Protein 1CNO (pdb70)

Organism: Marinobacter nauticus (NCBI:txid2743)

Sequence (689 aa):
AGDIEAGKAKAAVCAACHGQNGISQVPIYPNLAGQKEQYLVAALKAYKAGQRQGGQAPVMQGQATALSDADIANLAAYYASNPAAAAGDIEAGKAKAAVCAACHGQNGISQVPIYPNLAGQKEQYLVAALKAYKAGQRQGGQAPVMQGQATALSDADIANLAAYYASNPAAAAGDIEAGKAKAAVCAACHGQNGISQVPIYPNLAGQKEQYLVAALKAYKAGQRQGGQAPVMQGQATALSDADIANLAAYYASNPAAAAGDIEAGKAKAAVCAACHGQNGISQVPIYPNLAGQKEQYLVAALKAYKAGQRQGGQAPVMQGQATALSDADIANLAAYYASNPAAAAGDIEAGKAKAAVCAACHGQNGISQVPIYPNLAGQKEQYLVAALKAYKAGQRQGGQAPVMQGQATALSDADIANLAAYYASNPAAAAGDIEAGKAKAAVCAACHGQNGISQVPIYPNLAGQKEQYLVAALKAYKAGQRQGGQAPVMQGQATALSDADIANLAAYYASNPAAAAGDIEAGKAKAAVCAACHGQNGISQVPIYPNLAGQKEQYLVAALKAYKAGQRQGGQAPVMQGQATALSDADIANLAAYYASNPAAAAAGDIEAGKAKAAVCAACHGQNGISQVPIYPNLAGQKEQYLVAALKAYKAGQRQGGQAPVMQGQATALSDADIANLAAYYASNPAAA

Solvent-accessible surface area: 31485 Å² total; per-residue (Å²): 149,24,78,85,126,41,0,121,75,77,5,83,104,25,32,46,23,22,16,158,58,0,46,4,118,1,42,34,15,23,21,31,10,20,17,45,69,94,34,10,38,49,10,26,94,8,20,65,67,18,48,15,20,23,70,55,14,78,27,39,47,53,83,0,25,89,15,55,80,63,24,0,24,27,4,0,5,22,7,26,61,25,82,25,75,79,150,22,79,87,144,38,0,131,74,79,5,78,88,28,12,92,48,20,14,153,64,0,41,4,170,66,65,67,61,23,19,30,8,20,17,42,70,92,32,10,36,48,10,24,95,6,19,66,36,3,24,15,12,24,67,105,15,82,72,41,23,52,101,0,71,95,16,54,80,64,29,0,23,23,4,1,7,22,9,27,62,27,86,26,71,83,128,37,75,93,142,43,0,125,76,83,6,78,106,27,20,19,28,23,17,144,64,0,46,7,136,3,59,56,15,25,19,31,8,20,16,46,54,100,36,10,38,45,11,25,90,6,23,69,39,5,23,10,11,25,78,47,16,74,17,42,31,46,61,0,79,91,16,54,79,65,28,0,29,28,4,1,6,20,10,27,60,26,85,28,69,79,147,28,73,93,145,42,0,135,72,82,6,82,104,27,24,104,46,23,9,163,62,0,43,2,169,62,69,75,56,24,19,31,9,20,16,45,65,97,31,10,38,36,10,24,94,9,20,66,66,13,43,16,14,21,73,79,13,70,72,41,43,51,107,0,78,95,12,56,79,66,27,0,24,29,3,0,7,25,9,28,59,23,94,23,85,50,146,30,74,81,121,39,0,119,76,79,5,80,100,27,21,11,23,22,9,161,63,0,47,8,66,6,67,54,16,24,20,31,9,20,16,46,71,100,31,10,37,44,10,24,92,5,21,69,40,4,24,12,12,27,77,46,17,78,16,39,32,45,56,0,77,93,16,53,81,65,28,0,21,24,3,0,6,24,8,28,58,27,87,25,72,75,142,30,76,87,144,37,0,126,77,74,5,79,109,26,12,96,50,25,10,148,64,0,38,0,155,47,76,65,56,21,20,32,6,20,15,46,67,98,32,10,39,50,10,25,83,8,20,68,71,18,46,16,13,19,66,93,14,72,75,40,46,52,108,0,73,96,14,55,83,66,28,0,22,28,3,1,6,21,7,27,59,28,81,26,71,81,145,31,70,91,140,41,0,132,73,79,5,80,111,28,32,105,50,22,13,158,51,0,40,4,172,61,61,69,62,21,18,33,9,20,14,39,74,98,33,11,37,44,11,25,91,7,21,68,39,2,25,12,14,23,65,83,13,81,77,42,31,51,114,0,72,97,15,54,78,69,28,0,24,28,5,0,8,21,7,26,63,25,85,24,67,20,156,128,31,80,83,119,41,0,115,78,80,6,81,97,27,11,43,21,21,14,148,65,0,46,7,105,3,48,36,14,23,19,32,9,20,15,49,66,98,32,11,35,40,10,28,92,9,19,63,66,15,48,15,16,22,68,58,12,78,24,40,49,55,77,0,28,87,14,56,78,65,27,0,19,28,3,0,6,22,8,28,60,26,83,22,72,73

B-factor: mean 19.23, std 10.24, range [2.28, 84.31]

Radius of gyration: 27.14 Å; Cα contacts (8 Å, |Δi|>4): 1376; chains: 8; bounding box: 53×68×64 Å

Structure (mmCIF, N/CA/C/O backbone):
data_1CNO
#
_entry.id   1CNO
#
_cell.length_a   121.800
_cell.length_b   121.800
_cell.length_c   136.100
_cell.angle_alpha   90.00
_cell.angle_beta   90.00
_cell.angle_gamma   120.00
#
_symmetry.space_group_name_H-M   'P 31 1 2'
#
loop_
_entity.id
_entity.type
_entity.pdbx_description
1 polymer 'CYTOCHROME C552'
2 non-polymer 'HEME C'
3 non-polymer GLYCEROL
4 water water
#
loop_
_atom_site.group_PDB
_atom_site.id
_atom_site.type_symbol
_atom_site.label_atom_id
_atom_site.label_alt_id
_atom_site.label_comp_id
_atom_site.label_asym_id
_atom_site.label_entity_id
_atom_site.label_seq_id
_atom_site.pdbx_PDB_ins_code
_atom_site.Cartn_x
_atom_site.Cartn_y
_atom_site.Cartn_z
_atom_site.occupancy
_atom_site.B_iso_or_equiv
_atom_site.auth_seq_id
_atom_site.auth_comp_id
_atom_site.auth_asym_id
_atom_site.auth_atom_id
_atom_site.pdbx_PDB_model_num
ATOM 1 N N . ALA A 1 1 ? 25.348 51.937 45.643 1.00 53.89 1 ALA A N 1
ATOM 2 C CA . ALA A 1 1 ? 26.268 50.971 44.992 1.00 51.90 1 ALA A CA 1
ATOM 3 C C . ALA A 1 1 ? 25.792 49.534 45.159 1.00 49.68 1 ALA A C 1
ATOM 4 O O . ALA A 1 1 ? 25.814 48.968 46.256 1.00 51.85 1 ALA A O 1
ATOM 6 N N . GLY A 1 2 ? 25.308 48.979 44.058 1.00 43.84 2 GLY A N 1
ATOM 7 C CA . GLY A 1 2 ? 24.871 47.604 44.027 1.00 37.55 2 GLY A CA 1
ATOM 8 C C . GLY A 1 2 ? 25.659 46.997 42.883 1.00 34.45 2 GLY A C 1
ATOM 9 O O . GLY A 1 2 ? 25.984 47.691 41.922 1.00 32.72 2 GLY A O 1
ATOM 10 N N . ASP A 1 3 ? 26.028 45.730 43.002 1.00 33.06 3 ASP A N 1
ATOM 11 C CA . ASP A 1 3 ? 26.775 45.050 41.950 1.00 32.97 3 ASP A CA 1
ATOM 12 C C . ASP A 1 3 ? 25.748 44.376 41.048 1.00 29.79 3 ASP A C 1
ATOM 13 O O . ASP A 1 3 ? 25.074 43.440 41.476 1.00 29.10 3 ASP A O 1
ATOM 18 N N . ILE A 1 4 ? 25.664 44.836 39.797 1.00 26.94 4 ILE A N 1
ATOM 19 C CA . ILE A 1 4 ? 24.728 44.286 38.813 1.00 27.14 4 ILE A CA 1
ATOM 20 C C . ILE A 1 4 ? 24.904 42.783 38.615 1.00 28.98 4 ILE A C 1
ATOM 21 O O . ILE A 1 4 ? 23.932 42.035 38.661 1.00 28.40 4 ILE A O 1
ATOM 26 N N . GLU A 1 5 ? 26.154 42.352 38.458 1.00 31.04 5 GLU A N 1
ATOM 27 C CA . GLU A 1 5 ? 26.507 40.949 38.255 1.00 34.15 5 GLU A CA 1
ATOM 28 C C . GLU A 1 5 ? 26.081 40.055 39.432 1.00 30.17 5 GLU A C 1
ATOM 29 O O . GLU A 1 5 ? 25.496 38.994 39.236 1.00 29.42 5 GLU A O 1
ATOM 35 N N . ALA A 1 6 ? 26.431 40.463 40.649 1.00 27.35 6 ALA A N 1
ATOM 36 C CA . ALA A 1 6 ? 26.059 39.718 41.849 1.00 26.03 6 ALA A CA 1
ATOM 37 C C . ALA A 1 6 ? 24.528 39.713 41.947 1.00 24.78 6 ALA A C 1
ATOM 38 O O . ALA A 1 6 ? 23.916 38.699 42.285 1.00 23.30 6 ALA A O 1
ATOM 40 N N . GLY A 1 7 ? 23.925 40.848 41.595 1.00 23.68 7 GLY A N 1
ATOM 41 C CA . GLY A 1 7 ? 22.482 40.967 41.610 1.00 21.84 7 GLY A CA 1
ATOM 42 C C . GLY A 1 7 ? 21.884 40.010 40.606 1.00 22.15 7 GLY A C 1
ATOM 43 O O . GLY A 1 7 ? 20.920 39.316 40.925 1.00 23.41 7 GLY A O 1
ATOM 44 N N . LYS A 1 8 ? 22.457 39.946 39.405 1.00 21.54 8 LYS A N 1
ATOM 45 C CA . LYS A 1 8 ? 21.944 39.041 38.383 1.00 24.32 8 LYS A CA 1
ATOM 46 C C . LYS A 1 8 ? 21.966 37.580 38.857 1.00 23.94 8 LYS A C 1
ATOM 47 O O . LYS A 1 8 ? 21.041 36.804 38.576 1.00 22.38 8 LYS A O 1
ATOM 53 N N . ALA A 1 9 ? 23.049 37.201 39.532 1.00 21.11 9 ALA A N 1
ATOM 54 C CA . ALA A 1 9 ? 23.188 35.848 40.057 1.00 21.53 9 ALA A CA 1
ATOM 55 C C . ALA A 1 9 ? 22.182 35.586 41.200 1.00 23.50 9 ALA A C 1
ATOM 56 O O . ALA A 1 9 ? 21.556 34.521 41.269 1.00 23.57 9 ALA A O 1
ATOM 58 N N . LYS A 1 10 ? 22.023 36.554 42.098 1.00 22.81 10 LYS A N 1
ATOM 59 C CA . LYS A 1 10 ? 21.074 36.404 43.196 1.00 23.77 10 LYS A CA 1
A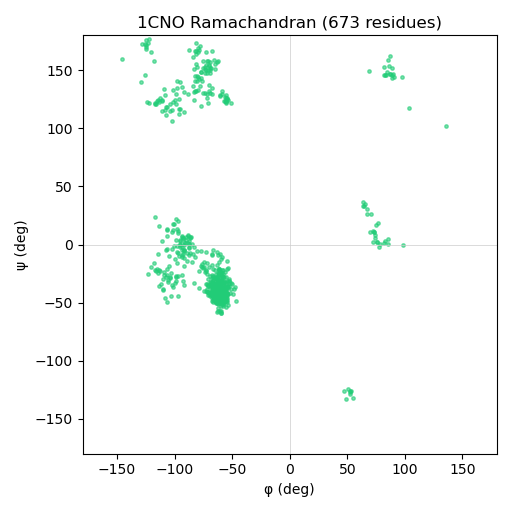TOM 60 C C . LYS A 1 10 ? 19.622 36.312 42.681 1.00 23.97 10 LYS A C 1
ATOM 61 O O . LYS A 1 10 ? 18.780 35.637 43.279 1.00 23.72 10 LYS A O 1
ATOM 67 N N . ALA A 1 11 ? 19.373 36.944 41.532 1.00 24.10 11 ALA A N 1
ATOM 68 C CA . ALA A 1 11 ? 18.062 37.006 40.886 1.00 22.64 11 ALA A CA 1
ATOM 69 C C . ALA A 1 11 ? 17.414 35.708 40.454 1.00 22.17 11 ALA A C 1
ATOM 70 O O . ALA A 1 11 ? 16.218 35.693 40.154 1.00 22.28 11 ALA A O 1
ATOM 72 N N . ALA A 1 12 ? 18.178 34.621 40.400 1.00 23.45 12 ALA A N 1
ATOM 73 C CA . ALA A 1 12 ? 17.619 33.328 39.994 1.00 23.35 12 ALA A CA 1
ATOM 74 C C . ALA A 1 12 ? 16.475 32.851 40.891 1.00 22.85 12 ALA A C 1
ATOM 75 O O . ALA A 1 12 ? 15.597 32.112 40.450 1.00 24.40 12 ALA A O 1
ATOM 77 N N . VAL A 1 13 ? 16.466 33.285 42.147 1.00 24.10 13 VAL A N 1
ATOM 78 C CA . VAL A 1 13 ? 15.396 32.884 43.069 1.00 25.21 13 VAL A CA 1
ATOM 79 C C . VAL A 1 13 ? 14.182 33.838 42.973 1.00 22.90 13 VAL A C 1
ATOM 80 O O . VAL A 1 13 ? 13.133 33.595 43.571 1.00 24.65 13 VAL A O 1
ATOM 84 N N . CYS A 1 14 ? 14.328 34.872 42.144 1.00 19.95 14 CYS A N 1
ATOM 85 C CA . CYS A 1 14 ? 13.308 35.896 41.908 1.00 17.76 14 CYS A CA 1
ATOM 86 C C . CYS A 1 14 ? 12.549 35.679 40.590 1.00 17.96 14 CYS A C 1
ATOM 87 O O . CYS A 1 14 ? 11.323 35.913 40.504 1.00 17.96 14 CYS A O 1
ATOM 90 N N . ALA A 1 15 ? 13.293 35.211 39.584 1.00 16.44 15 ALA A N 1
ATOM 91 C CA . ALA A 1 15 ? 12.812 34.996 38.217 1.00 18.19 15 ALA A CA 1
ATOM 92 C C . ALA A 1 15 ? 11.542 34.206 37.991 1.00 18.27 15 ALA A C 1
ATOM 93 O O . ALA A 1 15 ? 10.797 34.476 37.031 1.00 17.80 15 ALA A O 1
ATOM 95 N N . ALA A 1 16 ? 11.300 33.226 38.852 1.00 17.93 16 ALA A N 1
ATOM 96 C CA . ALA A 1 16 ? 10.111 32.388 38.733 1.00 19.02 16 ALA A CA 1
ATOM 97 C C . ALA A 1 16 ? 8.841 33.229 38.802 1.00 18.20 16 ALA A C 1
ATOM 98 O O . ALA A 1 16 ? 7.851 32.941 38.130 1.00 18.10 16 ALA A O 1
ATOM 100 N N . CYS A 1 17 ? 8.895 34.302 39.578 1.00 18.05 17 CYS A N 1
ATOM 101 C CA . CYS A 1 17 ? 7.740 35.174 39.730 1.00 17.05 17 CYS A CA 1
ATOM 102 C C . CYS A 1 17 ? 7.803 36.478 38.948 1.00 17.04 17 CYS A C 1
ATOM 103 O O . CYS A 1 17 ? 6.826 36.875 38.325 1.00 15.93 17 CYS A O 1
ATOM 106 N N . HIS A 1 18 ? 8.959 37.132 38.991 1.00 16.77 18 HIS A N 1
ATOM 107 C CA . HIS A 1 18 ? 9.164 38.412 38.323 1.00 16.16 18 HIS A CA 1
ATOM 108 C C . HIS A 1 18 ? 9.683 38.315 36.885 1.00 17.92 18 HIS A C 1
ATOM 109 O O . HIS A 1 18 ? 9.905 39.341 36.233 1.00 18.25 18 HIS A O 1
ATOM 116 N N . GLY A 1 19 ? 9.811 37.089 36.382 1.00 17.62 19 GLY A N 1
ATOM 117 C CA . GLY A 1 19 ? 10.297 36.885 35.027 1.00 20.72 19 GLY A CA 1
ATOM 118 C C . GLY A 1 19 ? 11.808 36.934 34.905 1.00 21.65 19 GLY A C 1
ATOM 119 O O . GLY A 1 19 ? 12.484 37.613 35.683 1.00 20.31 19 GLY A O 1
ATOM 120 N N . GLN A 1 20 ? 12.343 36.238 33.907 1.00 25.20 20 GLN A N 1
ATOM 121 C CA . GLN A 1 20 ? 13.786 36.206 33.693 1.00 28.49 20 GLN A CA 1
ATOM 122 C C . GLN A 1 20 ? 14.332 37.579 33.286 1.00 25.10 20 GLN A C 1
ATOM 123 O O . GLN A 1 20 ? 15.495 37.899 33.541 1.00 23.53 20 GLN A O 1
ATOM 129 N N . ASN A 1 21 ? 13.483 38.381 32.647 1.00 22.68 21 ASN A N 1
ATOM 130 C CA . ASN A 1 21 ? 13.869 39.704 32.178 1.00 20.71 21 ASN A CA 1
ATOM 131 C C . ASN A 1 21 ? 13.273 40.835 33.025 1.00 19.49 21 ASN A C 1
ATOM 132 O O . ASN A 1 21 ? 13.307 41.991 32.612 1.00 20.10 21 ASN A O 1
ATOM 137 N N . GLY A 1 22 ? 12.714 40.507 34.189 1.00 18.94 22 GLY A N 1
ATOM 138 C CA . GLY A 1 22 ? 12.128 41.536 35.036 1.00 16.38 22 GLY A CA 1
ATOM 139 C C . GLY A 1 22 ? 10.691 41.868 34.669 1.00 16.93 22 GLY A C 1
ATOM 140 O O . GLY A 1 22 ? 10.104 42.760 35.264 1.00 14.96 22 GLY A O 1
ATOM 141 N N . ILE A 1 23 ? 10.146 41.195 33.654 1.00 16.58 23 ILE A N 1
ATOM 142 C CA . ILE A 1 23 ? 8.755 41.394 33.236 1.00 18.46 23 ILE A CA 1
ATOM 143 C C . ILE A 1 23 ? 8.062 40.090 33.629 1.00 20.23 23 ILE A C 1
ATOM 144 O O . ILE A 1 23 ? 8.504 39.000 33.226 1.00 21.63 23 ILE A O 1
ATOM 149 N N . SER A 1 24 ? 7.004 40.180 34.428 1.00 19.32 24 SER A N 1
ATOM 150 C CA . SER A 1 24 ? 6.311 38.968 34.867 1.00 20.81 24 SER A CA 1
ATOM 151 C C . SER A 1 24 ? 5.216 38.511 33.898 1.00 20.90 24 SER A C 1
ATOM 152 O O . SER A 1 24 ? 4.845 39.240 32.980 1.00 17.21 24 SER A O 1
ATOM 155 N N . GLN A 1 25 ? 4.735 37.290 34.102 1.00 21.85 25 GLN A N 1
ATOM 156 C CA . GLN A 1 25 ? 3.657 36.733 33.300 1.00 27.47 25 GLN A CA 1
ATOM 157 C C . GLN A 1 25 ? 2.395 36.738 34.159 1.00 25.55 25 GLN A C 1
ATOM 158 O O . GLN A 1 25 ? 1.295 36.920 33.655 1.00 28.47 25 GLN A O 1
ATOM 164 N N . VAL A 1 26 ? 2.573 36.562 35.465 1.00 23.35 26 VAL A N 1
ATOM 165 C CA . VAL A 1 26 ? 1.477 36.558 36.425 1.00 23.29 26 VAL A CA 1
ATOM 166 C C . VAL A 1 26 ? 1.060 38.020 36.656 1.00 22.22 26 VAL A C 1
ATOM 167 O O . VAL A 1 26 ? 1.857 38.822 37.126 1.00 22.65 26 VAL A O 1
ATOM 171 N N . PRO A 1 27 ? -0.204 38.370 36.336 1.00 22.40 27 PRO A N 1
ATOM 172 C CA . PRO A 1 27 ? -0.747 39.730 36.479 1.00 22.14 27 PRO A CA 1
ATOM 173 C C . PRO A 1 27 ? -0.796 40.373 37.867 1.00 21.91 27 PRO A C 1
ATOM 174 O O . PRO A 1 27 ? -1.097 41.554 37.983 1.00 23.12 27 PRO A O 1
ATOM 178 N N . ILE A 1 28 ? -0.503 39.607 38.917 1.00 19.29 28 ILE A N 1
ATOM 179 C CA . ILE A 1 28 ? -0.504 40.151 40.266 1.00 16.51 28 ILE A CA 1
ATOM 180 C C . ILE A 1 28 ? 0.933 40.299 40.766 1.00 16.59 28 ILE A C 1
ATOM 181 O O . ILE A 1 28 ? 1.171 40.764 41.890 1.00 16.25 28 ILE A O 1
ATOM 186 N N . TYR A 1 29 ? 1.890 39.853 39.950 1.00 13.35 29 TYR A N 1
ATOM 187 C CA . TYR A 1 29 ? 3.302 39.982 40.297 1.00 16.17 29 TYR A CA 1
ATOM 188 C C . TYR A 1 29 ? 3.805 41.172 39.481 1.00 16.66 29 TYR A C 1
ATOM 189 O O . TYR A 1 29 ? 3.663 41.196 38.252 1.00 16.77 29 TYR A O 1
ATOM 198 N N . PRO A 1 30 ? 4.351 42.196 40.150 1.00 15.32 30 PRO A N 1
ATOM 199 C CA . PRO A 1 30 ? 4.853 43.378 39.446 1.00 15.66 30 PRO A CA 1
ATOM 200 C C . PRO A 1 30 ? 6.114 43.215 38.592 1.00 15.33 30 PRO A C 1
ATOM 201 O O . PRO A 1 30 ? 6.960 42.342 38.837 1.00 13.05 30 PRO A O 1
ATOM 205 N N . ASN A 1 31 ? 6.190 44.037 37.544 1.00 15.85 31 ASN A N 1
ATOM 206 C CA . ASN A 1 31 ? 7.365 44.090 36.675 1.00 15.79 31 ASN A CA 1
ATOM 207 C C . ASN A 1 31 ? 8.405 44.875 37.471 1.00 13.45 31 ASN A C 1
ATOM 208 O O . ASN A 1 31 ? 8.052 45.841 38.153 1.00 11.87 31 ASN A O 1
ATOM 213 N N . LEU A 1 32 ? 9.668 44.451 37.386 1.00 13.48 32 LEU A N 1
ATOM 214 C CA . LEU A 1 32 ? 10.779 45.108 38.072 1.00 12.57 32 LEU A CA 1
ATOM 215 C C . LEU A 1 32 ? 11.782 45.769 37.111 1.00 11.53 32 LEU A C 1
ATOM 216 O O . LEU A 1 32 ? 12.494 46.687 37.496 1.00 12.60 32 LEU A O 1
ATOM 221 N N . ALA A 1 33 ? 11.814 45.317 35.863 1.00 12.22 33 ALA A N 1
ATOM 222 C CA . ALA A 1 33 ? 12.757 45.829 34.868 1.00 14.61 33 ALA A CA 1
ATOM 223 C C . ALA A 1 33 ? 12.727 47.336 34.609 1.00 15.21 33 ALA A C 1
ATOM 224 O O . ALA A 1 33 ? 11.689 47.890 34.255 1.00 15.23 33 ALA A O 1
ATOM 226 N N . GLY A 1 34 ? 13.889 47.975 34.782 1.00 15.59 34 GLY A N 1
ATOM 227 C CA . GLY A 1 34 ? 14.015 49.402 34.544 1.00 15.43 34 GLY A CA 1
ATOM 228 C C . GLY A 1 34 ? 13.371 50.294 35.582 1.00 14.98 34 GLY A C 1
ATOM 229 O O . GLY A 1 34 ? 13.230 51.494 35.350 1.00 15.58 34 GLY A O 1
ATOM 230 N N . GLN A 1 35 ? 12.958 49.717 36.711 1.00 14.39 35 GLN A N 1
ATOM 231 C CA . GLN A 1 35 ? 12.335 50.492 37.782 1.00 14.04 35 GLN A CA 1
ATOM 232 C C . GLN A 1 35 ? 13.453 51.334 38.422 1.00 14.28 35 GLN A C 1
ATOM 233 O O . GLN A 1 35 ? 14.630 51.005 38.275 1.00 13.62 35 GLN A O 1
ATOM 239 N N . LYS A 1 36 ? 13.092 52.426 39.092 1.00 15.05 36 LYS A N 1
ATOM 240 C CA . LYS A 1 36 ? 14.093 53.262 39.757 1.00 16.77 36 LYS A CA 1
ATOM 241 C C . LYS A 1 36 ? 14.803 52.410 40.807 1.00 16.79 36 LYS A C 1
ATOM 242 O O . LYS A 1 36 ? 14.160 51.775 41.641 1.00 15.41 36 LYS A O 1
ATOM 248 N N . GLU A 1 37 ? 16.129 52.402 40.744 1.00 17.37 37 GLU A N 1
ATOM 249 C CA . GLU A 1 37 ? 16.962 51.624 41.661 1.00 17.51 37 GLU A CA 1
ATOM 250 C C . GLU A 1 37 ? 16.734 51.953 43.139 1.00 17.06 37 GLU A C 1
ATOM 251 O O . GLU A 1 37 ? 16.566 51.052 43.951 1.00 16.82 37 GLU A O 1
ATOM 257 N N . GLN A 1 38 ? 16.736 53.237 43.483 1.00 17.60 38 GLN A N 1
ATOM 258 C CA . GLN A 1 38 ? 16.526 53.664 44.866 1.00 18.26 38 GLN A CA 1
ATOM 259 C C . GLN A 1 38 ? 15.168 53.194 45.380 1.00 17.71 38 GLN A C 1
ATOM 260 O O . GLN A 1 38 ? 15.035 52.815 46.547 1.00 16.39 38 GLN A O 1
ATOM 266 N N . TYR A 1 39 ? 14.164 53.211 44.506 1.00 14.84 39 TYR A N 1
ATOM 267 C CA . TYR A 1 39 ? 12.835 52.753 44.886 1.00 12.88 39 TYR A CA 1
ATOM 268 C C . TYR A 1 39 ? 12.849 51.241 45.122 1.00 13.66 39 TYR A C 1
ATOM 269 O O . TYR A 1 39 ? 12.204 50.755 46.056 1.00 12.18 39 TYR A O 1
ATOM 278 N N . LEU A 1 40 ? 13.537 50.506 44.239 1.00 12.06 40 LEU A N 1
ATOM 279 C CA . LEU A 1 40 ? 13.649 49.041 44.354 1.00 14.07 40 LEU A CA 1
ATOM 280 C C . LEU A 1 40 ? 14.265 48.660 45.706 1.00 13.56 40 LEU A C 1
ATOM 281 O O . LEU A 1 40 ? 13.784 47.750 46.366 1.00 16.75 40 LEU A O 1
ATOM 286 N N . VAL A 1 41 ? 15.262 49.425 46.153 1.00 13.20 41 VAL A N 1
ATOM 287 C CA . VAL A 1 41 ? 15.932 49.195 47.438 1.00 12.09 41 VAL A CA 1
ATOM 288 C C . VAL A 1 41 ? 14.931 49.497 48.565 1.00 12.52 41 VAL A C 1
ATOM 289 O O . VAL A 1 41 ? 14.792 48.728 49.528 1.00 11.08 41 VAL A O 1
ATOM 293 N N . ALA A 1 42 ? 14.202 50.604 48.421 1.00 11.69 42 ALA A N 1
ATOM 294 C CA . ALA A 1 42 ? 13.223 50.994 49.441 1.00 13.65 42 ALA A CA 1
ATOM 295 C C . ALA A 1 42 ? 12.081 49.991 49.581 1.00 11.06 42 ALA A C 1
ATOM 296 O O . ALA A 1 42 ? 11.667 49.692 50.699 1.00 10.56 42 ALA A O 1
ATOM 298 N N . ALA A 1 43 ? 11.563 49.499 48.451 1.00 10.31 43 ALA A N 1
ATOM 299 C CA . ALA A 1 43 ? 10.466 48.530 48.464 1.00 9.79 43 ALA A CA 1
ATOM 300 C C . ALA A 1 43 ? 10.913 47.222 49.141 1.00 10.78 43 ALA A C 1
ATOM 301 O O . ALA A 1 43 ? 10.203 46.690 50.010 1.00 10.77 43 ALA A O 1
ATOM 303 N N . LEU A 1 44 ? 12.100 46.732 48.770 1.00 11.38 44 LEU A N 1
ATOM 304 C CA . LEU A 1 44 ? 12.652 45.498 49.345 1.00 11.44 44 LEU A CA 1
ATOM 305 C C . LEU A 1 44 ? 12.877 45.613 50.847 1.00 13.18 44 LEU A C 1
ATOM 306 O O . LEU A 1 44 ? 12.510 44.700 51.603 1.00 14.24 44 LEU A O 1
ATOM 311 N N . LYS A 1 45 ? 13.424 46.749 51.293 1.00 14.99 45 LYS A N 1
ATOM 312 C CA . LYS A 1 45 ? 13.631 46.961 52.726 1.00 16.12 45 LYS A CA 1
ATOM 313 C C . LYS A 1 45 ? 12.299 46.980 53.466 1.00 15.92 45 LYS A C 1
ATOM 314 O O . LYS A 1 45 ? 12.210 46.497 54.609 1.00 13.28 45 LYS A O 1
ATOM 320 N N . ALA A 1 46 ? 11.274 47.537 52.807 1.00 11.37 46 ALA A N 1
ATOM 321 C CA . ALA A 1 46 ? 9.935 47.613 53.386 1.00 13.59 46 ALA A CA 1
ATOM 322 C C . ALA A 1 46 ? 9.354 46.196 53.610 1.00 11.04 46 ALA A C 1
ATOM 323 O O . ALA A 1 46 ? 8.852 45.886 54.688 1.00 9.05 46 ALA A O 1
ATOM 325 N N . TYR A 1 47 ? 9.421 45.349 52.585 1.00 10.76 47 TYR A N 1
ATOM 326 C CA . TYR A 1 47 ? 8.948 43.957 52.703 1.00 11.22 47 TYR A CA 1
ATOM 327 C C . TYR A 1 47 ? 9.741 43.234 53.782 1.00 9.78 47 TYR A C 1
ATOM 328 O O . TYR A 1 47 ? 9.180 42.497 54.583 1.00 11.72 47 TYR A O 1
ATOM 337 N N . LYS A 1 48 ? 11.057 43.425 53.774 1.00 12.78 48 LYS A N 1
ATOM 338 C CA . LYS A 1 48 ? 11.935 42.786 54.762 1.00 13.11 48 LYS A CA 1
ATOM 339 C C . LYS A 1 48 ? 11.581 43.193 56.188 1.00 13.56 48 LYS A C 1
ATOM 340 O O . LYS A 1 48 ? 11.712 42.393 57.126 1.00 14.43 48 LYS A O 1
ATOM 346 N N . ALA A 1 49 ? 11.106 44.429 56.343 1.00 11.44 49 ALA A N 1
ATOM 347 C CA . ALA A 1 49 ? 10.763 44.940 57.662 1.00 11.75 49 ALA A CA 1
ATOM 348 C C . ALA A 1 49 ? 9.287 44.735 58.026 1.00 11.61 49 ALA A C 1
ATOM 349 O O . ALA A 1 49 ? 8.840 45.189 59.068 1.00 13.49 49 ALA A O 1
ATOM 351 N N . GLY A 1 50 ? 8.537 44.033 57.184 1.00 12.69 50 GLY A N 1
ATOM 352 C CA . GLY A 1 50 ? 7.129 43.813 57.474 1.00 14.94 50 GLY A CA 1
ATOM 353 C C . GLY A 1 50 ? 6.306 45.088 57.324 1.00 15.39 50 GLY A C 1
ATOM 354 O O . GLY A 1 50 ? 5.216 45.213 57.904 1.00 14.65 50 GLY A O 1
ATOM 355 N N . GLN A 1 51 ? 6.785 46.008 56.483 1.00 14.47 51 GLN A N 1
ATOM 356 C CA . GLN A 1 51 ? 6.095 47.283 56.301 1.00 15.86 51 GLN A CA 1
ATOM 357 C C . GLN A 1 51 ? 5.017 47.362 55.232 1.00 14.34 51 GLN A C 1
ATOM 358 O O . GLN A 1 51 ? 4.326 48.374 55.123 1.00 13.89 51 GLN A O 1
ATOM 364 N N . ARG A 1 52 ? 4.877 46.302 54.439 1.00 12.77 52 ARG A N 1
ATOM 365 C CA . ARG A 1 52 ? 3.825 46.265 53.423 1.00 14.11 52 ARG A CA 1
ATOM 366 C C . ARG A 1 52 ? 2.829 45.163 53.782 1.00 12.82 52 ARG A C 1
ATOM 367 O O . ARG A 1 52 ? 3.200 43.993 53.990 1.00 12.83 52 ARG A O 1
ATOM 375 N N . GLN A 1 53 ? 1.569 45.558 53.888 1.00 10.64 53 GLN A N 1
ATOM 376 C CA . GLN A 1 53 ? 0.494 44.648 54.227 1.00 10.50 53 GLN A CA 1
ATOM 377 C C . GLN A 1 53 ? -0.597 44.703 53.153 1.00 11.01 53 GLN A C 1
ATOM 378 O O . GLN A 1 53 ? -0.567 45.558 52.260 1.00 12.24 53 GLN A O 1
ATOM 384 N N . GLY A 1 54 ? -1.540 43.768 53.229 1.00 12.39 54 GLY A N 1
ATOM 385 C CA . GLY A 1 54 ? -2.638 43.729 52.281 1.00 14.83 54 GLY A CA 1
ATOM 386 C C . GLY A 1 54 ? -2.344 42.973 50.992 1.00 17.14 54 GLY A C 1
ATOM 387 O O . GLY A 1 54 ? -1.188 42.878 50.552 1.00 17.51 54 GLY A O 1
ATOM 388 N N . GLY A 1 55 ? -3.405 42.448 50.375 1.00 18.02 55 GLY A N 1
ATOM 389 C CA . GLY A 1 55 ? -3.272 41.704 49.124 1.00 16.69 55 GLY A CA 1
ATOM 390 C C . GLY A 1 55 ? -2.261 40.577 49.191 1.00 16.06 55 GLY A C 1
ATOM 391 O O . GLY A 1 55 ? -2.301 39.754 50.102 1.00 15.80 55 GLY A O 1
ATOM 392 N N . GLN A 1 56 ? -1.314 40.593 48.257 1.00 16.67 56 GLN A N 1
ATOM 393 C CA . GLN A 1 56 ? -0.270 39.583 48.155 1.00 14.72 56 GLN A CA 1
ATOM 394 C C . GLN A 1 56 ? 1.063 39.976 48.804 1.00 14.68 56 GLN A C 1
ATOM 395 O O . GLN A 1 56 ? 2.063 39.278 48.621 1.00 14.28 56 GLN A O 1
ATOM 401 N N . ALA A 1 57 ? 1.077 41.078 49.565 1.00 14.04 57 ALA A N 1
ATOM 402 C CA . ALA A 1 57 ? 2.297 41.533 50.252 1.00 14.57 57 ALA A CA 1
ATOM 403 C C . ALA A 1 57 ? 2.908 40.445 51.142 1.00 14.22 57 ALA A C 1
ATOM 404 O O . ALA A 1 57 ? 4.124 40.306 51.185 1.00 15.42 57 ALA A O 1
ATOM 406 N N . PRO A 1 58 ? 2.079 39.693 51.902 1.00 13.50 58 PRO A N 1
ATOM 407 C CA . PRO A 1 58 ? 2.648 38.627 52.757 1.00 15.11 58 PRO A CA 1
ATOM 408 C C . PRO A 1 58 ? 3.498 37.640 51.936 1.00 13.50 58 PRO A C 1
ATOM 409 O O . PRO A 1 58 ? 4.526 37.146 52.408 1.00 15.33 58 PRO A O 1
ATOM 413 N N . VAL A 1 59 ? 3.110 37.402 50.681 1.00 12.25 59 VAL A N 1
ATOM 414 C CA . VAL A 1 59 ? 3.881 36.503 49.811 1.00 14.07 59 VAL A CA 1
ATOM 415 C C . VAL A 1 59 ? 5.277 37.104 49.551 1.00 14.71 59 VAL A C 1
ATOM 416 O O . VAL A 1 59 ? 6.303 36.421 49.707 1.00 14.33 59 VAL A O 1
ATOM 420 N N . MET A 1 60 ? 5.328 38.386 49.186 1.00 15.25 60 MET A N 1
ATOM 421 C CA . MET A 1 60 ? 6.632 39.016 48.935 1.00 15.78 60 MET A CA 1
ATOM 422 C C . MET A 1 60 ? 7.424 39.233 50.234 1.00 14.95 60 MET A C 1
ATOM 423 O O . MET A 1 60 ? 8.662 39.202 50.235 1.00 15.27 60 MET A O 1
ATOM 428 N N . GLN A 1 61 ? 6.728 39.434 51.345 1.00 13.32 61 GLN A N 1
ATOM 429 C CA . GLN A 1 61 ? 7.444 39.582 52.604 1.00 14.27 61 GLN A CA 1
ATOM 430 C C . GLN A 1 61 ? 8.230 38.275 52.843 1.00 12.23 61 GLN A C 1
ATOM 431 O O . GLN A 1 61 ? 9.390 38.313 53.216 1.00 11.18 61 GLN A O 1
ATOM 437 N N . GLY A 1 62 ? 7.610 37.128 52.552 1.00 14.37 62 GLY A N 1
ATOM 438 C CA . GLY A 1 62 ? 8.270 35.843 52.747 1.00 14.38 62 GLY A CA 1
ATOM 439 C C . GLY A 1 62 ? 9.527 35.665 51.907 1.00 16.52 62 GLY A C 1
ATOM 440 O O . GLY A 1 62 ? 10.438 34.922 52.279 1.00 17.75 62 GLY A O 1
ATOM 441 N N . GLN A 1 63 ? 9.590 36.355 50.773 1.00 16.18 63 GLN A N 1
ATOM 442 C CA . GLN A 1 63 ? 10.748 36.266 49.890 1.00 15.80 63 GLN A CA 1
ATOM 443 C C . GLN A 1 63 ? 11.839 37.293 50.212 1.00 16.08 63 GLN A C 1
ATOM 444 O O . GLN A 1 63 ? 12.971 37.170 49.742 1.00 17.08 63 GLN A O 1
ATOM 450 N N . ALA A 1 64 ? 11.517 38.296 51.025 1.00 15.27 64 ALA A N 1
ATOM 451 C CA . ALA A 1 64 ? 12.484 39.341 51.338 1.00 15.47 64 ALA A CA 1
ATOM 452 C C . ALA A 1 64 ? 13.256 39.239 52.648 1.00 14.81 64 ALA A C 1
ATOM 453 O O . ALA A 1 64 ? 14.364 39.761 52.742 1.00 15.48 64 ALA A O 1
ATOM 455 N N . THR A 1 65 ? 12.685 38.585 53.653 1.00 14.37 65 THR A N 1
ATOM 456 C CA . THR A 1 65 ? 13.329 38.492 54.959 1.00 15.78 65 THR A CA 1
ATOM 457 C C . THR A 1 65 ? 14.698 37.787 55.024 1.00 18.93 65 THR A C 1
ATOM 458 O O . THR A 1 65 ? 15.471 38.029 55.944 1.00 20.45 65 THR A O 1
ATOM 462 N N . ALA A 1 66 ? 15.007 36.948 54.038 1.00 19.48 66 ALA A N 1
ATOM 463 C CA . ALA A 1 66 ? 16.284 36.238 54.007 1.00 21.54 66 ALA A CA 1
ATOM 464 C C . ALA A 1 66 ? 17.341 37.020 53.226 1.00 21.51 66 ALA A C 1
ATOM 465 O O . ALA A 1 66 ? 18.455 36.538 53.022 1.00 23.03 66 ALA A O 1
ATOM 467 N N . LEU A 1 67 ? 16.970 38.202 52.750 1.00 20.26 67 LEU A N 1
ATOM 468 C CA . LEU A 1 67 ? 17.877 39.042 51.985 1.00 18.00 67 LEU A CA 1
ATOM 469 C C . LEU A 1 67 ? 18.709 39.964 52.863 1.00 17.86 67 LEU A C 1
ATOM 470 O O . LEU A 1 67 ? 18.182 40.621 53.765 1.00 17.09 67 LEU A O 1
ATOM 475 N N . SER A 1 68 ? 20.023 39.961 52.649 1.00 18.82 68 SER A N 1
ATOM 476 C CA . SER A 1 68 ? 20.899 40.874 53.390 1.00 18.75 68 SER A CA 1
ATOM 477 C C . SER A 1 68 ? 20.740 42.227 52.689 1.00 18.66 68 SER A C 1
ATOM 478 O O . SER A 1 68 ? 20.193 42.303 51.575 1.00 18.54 68 SER A O 1
ATOM 481 N N . ASP A 1 69 ? 21.233 43.289 53.311 1.00 21.12 69 ASP A N 1
ATOM 482 C CA . ASP A 1 69 ? 21.132 44.607 52.694 1.00 21.95 69 ASP A CA 1
ATOM 483 C C . ASP A 1 69 ? 21.978 44.687 51.432 1.00 20.75 69 ASP A C 1
ATOM 484 O O . ASP A 1 69 ? 21.644 45.428 50.509 1.00 18.32 69 ASP A O 1
ATOM 489 N N . ALA A 1 70 ? 23.037 43.877 51.373 1.00 20.37 70 ALA A N 1
ATOM 490 C CA . ALA A 1 70 ? 23.904 43.829 50.194 1.00 21.07 70 ALA A CA 1
ATOM 491 C C . ALA A 1 70 ? 23.134 43.152 49.045 1.00 21.08 70 ALA A C 1
ATOM 492 O O . ALA A 1 70 ? 23.204 43.592 47.892 1.00 22.34 70 ALA A O 1
ATOM 494 N N . ASP A 1 71 ? 22.386 42.096 49.368 1.00 19.53 71 ASP A N 1
ATOM 495 C CA . ASP A 1 71 ? 21.573 41.392 48.370 1.00 19.71 71 ASP A CA 1
ATOM 496 C C . ASP A 1 71 ? 20.583 42.379 47.744 1.00 18.77 71 ASP A C 1
ATOM 497 O O . ASP A 1 71 ? 20.384 42.389 46.534 1.00 19.64 71 ASP A O 1
ATOM 502 N N . ILE A 1 72 ? 19.968 43.191 48.604 1.00 18.21 72 ILE A N 1
ATOM 503 C CA . ILE A 1 72 ? 18.965 44.182 48.217 1.00 18.09 72 ILE A CA 1
ATOM 504 C C . ILE A 1 72 ? 19.532 45.238 47.275 1.00 18.17 72 ILE A C 1
ATOM 505 O O . ILE A 1 72 ? 18.902 45.574 46.274 1.00 16.94 72 ILE A O 1
ATOM 510 N N . ALA A 1 73 ? 20.740 45.716 47.587 1.00 18.20 73 ALA A N 1
ATOM 511 C CA . ALA A 1 73 ? 21.442 46.705 46.770 1.00 17.81 73 ALA A CA 1
ATOM 512 C C . ALA A 1 73 ? 21.797 46.083 45.421 1.00 17.99 73 ALA A C 1
ATOM 513 O O . ALA A 1 73 ? 21.577 46.685 44.376 1.00 19.43 73 ALA A O 1
ATOM 515 N N . ASN A 1 74 ? 22.307 44.855 45.445 1.00 17.54 74 ASN A N 1
ATOM 516 C CA . ASN A 1 74 ? 22.680 44.159 44.209 1.00 18.48 74 ASN A CA 1
ATOM 517 C C . ASN A 1 74 ? 21.465 43.884 43.325 1.00 17.80 74 ASN A C 1
ATOM 518 O O . ASN A 1 74 ? 21.525 44.074 42.103 1.00 16.89 74 ASN A O 1
ATOM 523 N N . LEU A 1 75 ? 20.378 43.412 43.945 1.00 16.23 75 LEU A N 1
ATOM 524 C CA . LEU A 1 75 ? 19.150 43.113 43.211 1.00 16.52 75 LEU A CA 1
ATOM 525 C C . LEU A 1 75 ? 18.545 44.382 42.591 1.00 16.85 75 LEU A C 1
ATOM 526 O O . LEU A 1 75 ? 18.175 44.383 41.417 1.00 17.92 75 LEU A O 1
ATOM 531 N N . ALA A 1 76 ? 18.481 45.466 43.358 1.00 17.34 76 ALA A N 1
ATOM 532 C CA . ALA A 1 76 ? 17.932 46.719 42.832 1.00 18.11 76 ALA A CA 1
ATOM 533 C C . ALA A 1 76 ? 18.774 47.192 41.638 1.00 18.07 76 ALA A C 1
ATOM 534 O O . ALA A 1 76 ? 18.226 47.551 40.594 1.00 16.82 76 ALA A O 1
ATOM 536 N N . ALA A 1 77 ? 20.104 47.141 41.787 1.00 19.13 77 ALA A N 1
ATOM 537 C CA . ALA A 1 77 ? 21.029 47.550 40.716 1.00 20.34 77 ALA A CA 1
ATOM 538 C C . ALA A 1 77 ? 20.778 46.747 39.438 1.00 19.29 77 ALA A C 1
ATOM 539 O O . ALA A 1 77 ? 20.657 47.308 38.345 1.00 19.30 77 ALA A O 1
ATOM 541 N N . TYR A 1 78 ? 20.677 45.429 39.593 1.00 18.93 78 TYR A N 1
ATOM 542 C CA . TYR A 1 78 ? 20.421 44.525 38.483 1.00 18.03 78 TYR A CA 1
ATOM 543 C C . TYR A 1 78 ? 19.106 44.823 37.774 1.00 18.19 78 TYR A C 1
ATOM 544 O O . TYR A 1 78 ? 19.095 45.053 36.562 1.00 19.09 78 TYR A O 1
ATOM 553 N N . TYR A 1 79 ? 17.999 44.804 38.522 1.00 18.31 79 TYR A N 1
ATOM 554 C CA . TYR A 1 79 ? 16.681 45.066 37.941 1.00 17.82 79 TYR A CA 1
ATOM 555 C C . TYR A 1 79 ? 16.562 46.446 37.318 1.00 17.22 79 TYR A C 1
ATOM 556 O O . TYR A 1 79 ? 16.016 46.582 36.229 1.00 17.68 79 TYR A O 1
ATOM 565 N N . ALA A 1 80 ? 17.123 47.457 37.978 1.00 16.57 80 ALA A N 1
ATOM 566 C CA . ALA A 1 80 ? 17.091 48.823 37.456 1.00 16.69 80 ALA A CA 1
ATOM 567 C C . ALA A 1 80 ? 17.819 48.928 36.100 1.00 17.52 80 ALA A C 1
ATOM 568 O O . ALA A 1 80 ? 17.401 49.699 35.222 1.00 16.33 80 ALA A O 1
ATOM 570 N N . SER A 1 81 ? 18.853 48.103 35.913 1.00 17.51 81 SER A N 1
ATOM 571 C CA . SER A 1 81 ? 19.665 48.114 34.681 1.00 19.42 81 SER A CA 1
ATOM 572 C C . SER A 1 81 ? 19.004 47.439 33.486 1.00 18.93 81 SER A C 1
ATOM 573 O O . SER A 1 81 ? 19.419 47.644 32.347 1.00 19.70 81 SER A O 1
ATOM 576 N N . ASN A 1 82 ? 17.993 46.618 33.748 1.00 20.43 82 ASN A N 1
ATOM 577 C CA . ASN A 1 82 ? 17.269 45.908 32.695 1.00 19.81 82 ASN A CA 1
ATOM 578 C C . ASN A 1 82 ? 16.361 46.870 31.920 1.00 19.20 82 ASN A C 1
ATOM 579 O O . ASN A 1 82 ? 15.878 47.861 32.467 1.00 18.62 82 ASN A O 1
ATOM 584 N N . PRO A 1 83 ? 16.163 46.622 30.618 1.00 19.78 83 PRO A N 1
ATOM 585 C CA . PRO A 1 83 ? 15.296 47.483 29.801 1.00 20.97 83 PRO A CA 1
ATOM 586 C C . PRO A 1 83 ? 13.831 47.256 30.196 1.00 20.73 83 PRO A C 1
ATOM 587 O O . PRO A 1 83 ? 13.360 46.110 30.249 1.00 21.83 83 PRO A O 1
ATOM 591 N N . ALA A 1 84 ? 13.123 48.350 30.458 1.00 20.28 84 ALA A N 1
ATOM 592 C CA . ALA A 1 84 ? 11.720 48.304 30.878 1.00 20.28 84 ALA A CA 1
ATOM 593 C C . ALA A 1 84 ? 10.795 47.562 29.920 1.00 20.77 84 ALA A C 1
ATOM 594 O O . ALA A 1 84 ? 9.738 47.068 30.323 1.00 21.29 84 ALA A O 1
ATOM 596 N N . ALA A 1 85 ? 11.205 47.473 28.655 1.00 19.76 85 ALA A N 1
ATOM 597 C CA . ALA A 1 85 ? 10.436 46.808 27.602 1.00 23.38 85 ALA A CA 1
ATOM 598 C C . ALA A 1 85 ? 10.788 45.330 27.357 1.00 27.85 85 ALA A C 1
ATOM 599 O O . ALA A 1 85 ? 9.949 44.585 26.841 1.00 25.52 85 ALA A O 1
ATOM 601 N N . ALA A 1 86 ? 12.032 44.956 27.679 1.00 36.46 86 ALA A N 1
ATOM 602 C CA . ALA A 1 86 ? 12.601 43.602 27.569 1.00 46.19 86 ALA A CA 1
ATOM 603 C C . ALA A 1 86 ? 13.826 43.455 26.668 1.00 51.27 86 ALA A C 1
ATOM 604 O O . ALA A 1 86 ? 13.692 42.992 25.536 1.00 54.05 86 ALA A O 1
ATOM 606 N N . ALA B 1 1 ? -13.194 46.597 35.691 1.00 51.51 1 ALA B N 1
ATOM 607 C CA . ALA B 1 1 ? -12.310 47.235 34.658 1.00 48.93 1 ALA B CA 1
ATOM 608 C C . ALA B 1 1 ? -12.236 48.750 34.867 1.00 45.13 1 ALA B C 1
ATOM 609 O O . ALA B 1 1 ? -13.057 49.330 35.581 1.00 47.40 1 ALA B O 1
ATOM 611 N N . GLY B 1 2 ? -11.252 49.383 34.244 1.00 37.94 2 GLY B N 1
ATOM 612 C CA . GLY B 1 2 ? -11.107 50.817 34.384 1.00 30.88 2 GLY B CA 1
ATOM 613 C C . GLY B 1 2 ? -11.259 51.568 33.074 1.00 26.28 2 GLY B C 1
ATOM 614 O O . GLY B 1 2 ? -11.110 51.001 32.000 1.00 21.95 2 GLY B O 1
ATOM 615 N N . ASP B 1 3 ? -11.592 52.847 33.185 1.00 23.86 3 ASP B N 1
ATOM 616 C CA . ASP B 1 3 ? -11.764 53.727 32.039 1.00 21.92 3 ASP B CA 1
ATOM 617 C C . ASP B 1 3 ? -10.423 54.472 31.853 1.00 21.48 3 ASP B C 1
ATOM 618 O O . ASP B 1 3 ? -10.022 55.300 32.692 1.00 21.25 3 ASP B O 1
ATOM 623 N N . ILE B 1 4 ? -9.732 54.178 30.757 1.00 18.13 4 ILE B N 1
ATOM 624 C CA . ILE B 1 4 ? -8.440 54.806 30.478 1.00 16.75 4 ILE B CA 1
ATOM 625 C C . ILE B 1 4 ? -8.491 56.335 30.363 1.00 17.90 4 ILE B C 1
ATOM 626 O O . ILE B 1 4 ? -7.649 57.032 30.957 1.00 18.21 4 ILE B O 1
ATOM 631 N N . GLU B 1 5 ? -9.500 56.859 29.663 1.00 18.42 5 GLU B N 1
ATOM 632 C CA . GLU B 1 5 ? -9.649 58.310 29.490 1.00 19.17 5 GLU B CA 1
ATOM 633 C C . GLU B 1 5 ? -9.874 58.983 30.845 1.00 16.40 5 GLU B C 1
ATOM 634 O O . GLU B 1 5 ? -9.264 60.008 31.147 1.00 14.23 5 GLU B O 1
ATOM 640 N N . ALA B 1 6 ? -10.754 58.394 31.649 1.00 15.32 6 ALA B N 1
ATOM 641 C CA . ALA B 1 6 ? -11.049 58.903 32.988 1.00 15.29 6 ALA B CA 1
ATOM 642 C C . ALA B 1 6 ? -9.781 58.811 33.839 1.00 14.57 6 ALA B C 1
ATOM 643 O O . ALA B 1 6 ? -9.514 59.686 34.662 1.00 14.80 6 ALA B O 1
ATOM 645 N N . GLY B 1 7 ? -9.017 57.734 33.645 1.00 16.14 7 GLY B N 1
ATOM 646 C CA . GLY B 1 7 ? -7.776 57.544 34.378 1.00 15.76 7 GLY B CA 1
ATOM 647 C C . GLY B 1 7 ? -6.760 58.613 34.015 1.00 16.97 7 GLY B C 1
ATOM 648 O O . GLY B 1 7 ? -6.128 59.190 34.902 1.00 15.28 7 GLY B O 1
ATOM 649 N N . LYS B 1 8 ? -6.641 58.912 32.717 1.00 16.82 8 LYS B N 1
ATOM 650 C CA . LYS B 1 8 ? -5.711 59.933 32.234 1.00 17.58 8 LYS B CA 1
ATOM 651 C C . LYS B 1 8 ? -6.013 61.329 32.816 1.00 18.10 8 LYS B C 1
ATOM 652 O O . LYS B 1 8 ? -5.096 62.093 33.136 1.00 18.12 8 LYS B O 1
ATOM 658 N N . ALA B 1 9 ? -7.296 61.646 32.956 1.00 16.20 9 ALA B N 1
ATOM 659 C CA . ALA B 1 9 ? -7.734 62.930 33.492 1.00 17.84 9 ALA B CA 1
ATOM 660 C C . ALA B 1 9 ? -7.395 63.023 34.982 1.00 18.24 9 ALA B C 1
ATOM 661 O O . ALA B 1 9 ? -6.874 64.045 35.472 1.00 17.37 9 ALA B O 1
ATOM 663 N N . LYS B 1 10 ? -7.673 61.931 35.690 1.00 17.30 10 LYS B N 1
ATOM 664 C CA . LYS B 1 10 ? -7.402 61.857 37.114 1.00 17.24 10 LYS B CA 1
ATOM 665 C C . LYS B 1 10 ? -5.888 61.867 37.399 1.00 17.06 10 LYS B C 1
ATOM 666 O O . LYS B 1 10 ? -5.443 62.418 38.415 1.00 16.98 10 LYS B O 1
ATOM 672 N N . ALA B 1 11 ? -5.108 61.357 36.443 1.00 13.79 11 ALA B N 1
ATOM 673 C CA . ALA B 1 11 ? -3.653 61.266 36.578 1.00 14.31 11 ALA B CA 1
ATOM 674 C C . ALA B 1 11 ? -2.900 62.602 36.594 1.00 14.52 11 ALA B C 1
ATOM 675 O O . ALA B 1 11 ? -1.690 62.631 36.843 1.00 14.38 11 ALA B O 1
ATOM 677 N N . ALA B 1 12 ? -3.605 63.700 36.316 1.00 16.30 12 ALA B N 1
ATOM 678 C CA . ALA B 1 12 ? -3.001 65.038 36.304 1.00 17.28 12 ALA B CA 1
ATOM 679 C C . ALA B 1 12 ? -2.303 65.314 37.639 1.00 18.06 12 ALA B C 1
ATOM 680 O O . ALA B 1 12 ? -1.199 65.853 37.669 1.00 18.56 12 ALA B O 1
ATOM 682 N N . VAL B 1 13 ? -2.942 64.929 38.740 1.00 18.39 13 VAL B N 1
ATOM 683 C CA . VAL B 1 13 ? -2.340 65.122 40.048 1.00 22.80 13 VAL B CA 1
ATOM 684 C C . VAL B 1 13 ? -1.109 64.213 40.247 1.00 22.40 13 VAL B C 1
ATOM 685 O O . VAL B 1 13 ? -0.088 64.649 40.792 1.00 24.34 13 VAL B O 1
ATOM 689 N N . CYS B 1 14 ? -1.177 63.005 39.699 1.00 18.70 14 CYS B N 1
ATOM 690 C CA . CYS B 1 14 ? -0.113 62.014 39.807 1.00 17.06 14 CYS B CA 1
ATOM 691 C C . CYS B 1 14 ? 1.143 62.370 39.040 1.00 17.28 14 CYS B C 1
ATOM 692 O O . CYS B 1 14 ? 2.246 61.999 39.445 1.00 17.82 14 CYS B O 1
ATOM 695 N N . ALA B 1 15 ? 0.969 63.068 37.919 1.00 16.02 15 ALA B N 1
ATOM 696 C CA . ALA B 1 15 ? 2.078 63.444 37.040 1.00 13.55 15 ALA B CA 1
ATOM 697 C C . ALA B 1 15 ? 3.243 64.152 37.701 1.00 14.82 15 ALA B C 1
ATOM 698 O O . ALA B 1 15 ? 4.381 63.968 37.291 1.00 14.63 15 ALA B O 1
ATOM 700 N N . ALA B 1 16 ? 2.954 64.996 38.690 1.00 14.23 16 ALA B N 1
ATOM 701 C CA . ALA B 1 16 ? 3.981 65.753 39.398 1.00 14.70 16 ALA B CA 1
ATOM 702 C C . ALA B 1 16 ? 5.087 64.869 39.976 1.00 17.09 16 ALA B C 1
ATOM 703 O O . ALA B 1 16 ? 6.234 65.293 40.099 1.00 15.16 16 ALA B O 1
ATOM 705 N N . CYS B 1 17 ? 4.743 63.645 40.356 1.00 15.73 17 CYS B N 1
ATOM 706 C CA . CYS B 1 17 ? 5.749 62.774 40.934 1.00 15.40 17 CYS B CA 1
ATOM 707 C C . CYS B 1 17 ? 6.103 61.553 40.083 1.00 16.43 17 CYS B C 1
ATOM 708 O O . CYS B 1 17 ? 7.269 61.155 40.022 1.00 16.47 17 CYS B O 1
ATOM 711 N N . HIS B 1 18 ? 5.108 60.992 39.397 1.00 16.35 18 HIS B N 1
ATOM 712 C CA . HIS B 1 18 ? 5.328 59.810 38.568 1.00 13.80 18 HIS B CA 1
ATOM 713 C C . HIS B 1 18 ? 5.589 60.088 37.081 1.00 15.30 18 HIS B C 1
ATOM 714 O O . HIS B 1 18 ? 5.720 59.152 36.301 1.00 15.51 18 HIS B O 1
ATOM 721 N N . GLY B 1 19 ? 5.669 61.369 36.704 1.00 15.11 19 GLY B N 1
ATOM 722 C CA . GLY B 1 19 ? 5.923 61.751 35.325 1.00 13.04 19 GLY B CA 1
ATOM 723 C C . GLY B 1 19 ? 4.664 61.861 34.473 1.00 17.03 19 GLY B C 1
ATOM 724 O O . GLY B 1 19 ? 3.685 61.116 34.684 1.00 14.77 19 GLY B O 1
ATOM 725 N N . GLN B 1 20 ? 4.682 62.789 33.510 1.00 17.64 20 GLN B N 1
ATOM 726 C CA . GLN B 1 20 ? 3.550 62.966 32.599 1.00 20.78 20 GLN B CA 1
ATOM 727 C C . GLN B 1 20 ? 3.345 61.662 31.810 1.00 20.56 20 GLN B C 1
ATOM 728 O O . GLN B 1 20 ? 2.240 61.357 31.371 1.00 18.29 20 GLN B O 1
ATOM 734 N N . ASN B 1 21 ? 4.422 60.893 31.663 1.00 20.10 21 ASN B N 1
ATOM 735 C CA . ASN B 1 21 ? 4.387 59.633 30.924 1.00 21.67 21 ASN B CA 1
ATOM 736 C C . ASN B 1 21 ? 4.444 58.393 31.831 1.00 20.88 21 ASN B C 1
ATOM 737 O O . ASN B 1 21 ? 4.730 57.288 31.354 1.00 19.58 21 ASN B O 1
ATOM 742 N N . GLY B 1 22 ? 4.235 58.576 33.133 1.00 18.72 22 GLY B N 1
ATOM 743 C CA . GLY B 1 22 ? 4.294 57.437 34.037 1.00 17.63 22 GLY B CA 1
ATOM 744 C C . GLY B 1 22 ? 5.721 57.018 34.370 1.00 16.72 22 GLY B C 1
ATOM 745 O O . GLY B 1 22 ? 5.932 56.018 35.059 1.00 16.92 22 GLY B O 1
ATOM 746 N N . ILE B 1 23 ? 6.697 57.733 33.816 1.00 13.29 23 ILE B N 1
ATOM 747 C CA . ILE B 1 23 ? 8.104 57.471 34.106 1.00 15.15 23 ILE B CA 1
ATOM 748 C C . ILE B 1 23 ? 8.540 58.638 34.979 1.00 16.04 23 ILE B C 1
ATOM 749 O O . ILE B 1 23 ? 8.449 59.804 34.578 1.00 16.39 23 ILE B O 1
ATOM 754 N N . SER B 1 24 ? 8.941 58.326 36.199 1.00 14.70 24 SER B N 1
ATOM 755 C CA . SER B 1 24 ? 9.384 59.325 37.148 1.00 19.89 24 SER B CA 1
ATOM 756 C C . SER B 1 24 ? 10.684 59.992 36.675 1.00 23.33 24 SER B C 1
ATOM 757 O O . SER B 1 24 ? 11.433 59.432 35.851 1.00 22.59 24 SER B O 1
ATOM 760 N N . GLN B 1 25 ? 10.958 61.185 37.186 1.00 27.33 25 GLN B N 1
ATOM 761 C CA . GLN B 1 25 ? 12.187 61.871 36.819 1.00 33.57 25 GLN B CA 1
ATOM 762 C C . GLN B 1 25 ? 13.082 61.979 38.055 1.00 33.84 25 GLN B C 1
ATOM 763 O O . GLN B 1 25 ? 14.254 62.353 37.962 1.00 34.83 25 GLN B O 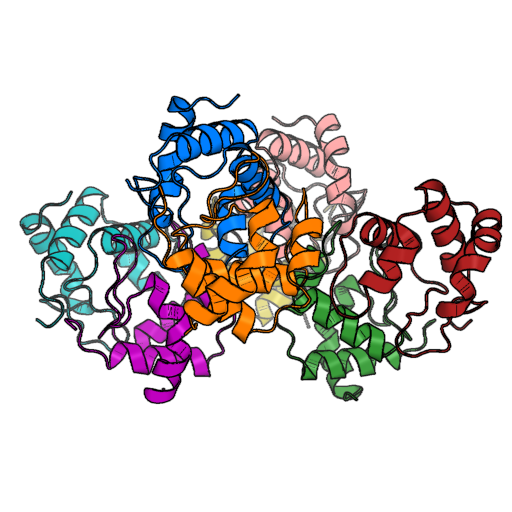1
ATOM 769 N N . VAL B 1 26 ? 12.519 61.602 39.201 1.00 32.72 26 VAL B N 1
ATOM 770 C CA . VAL B 1 26 ? 13.196 61.622 40.489 1.00 32.16 26 VAL B CA 1
ATOM 771 C C . VAL B 1 26 ? 13.455 60.155 40.888 1.00 32.63 26 VAL B C 1
ATOM 772 O O . VAL B 1 26 ? 12.557 59.305 40.789 1.00 30.54 26 VAL B O 1
ATOM 776 N N . PRO B 1 27 ? 14.682 59.838 41.348 1.00 31.27 27 PRO B N 1
ATOM 777 C CA . PRO B 1 27 ? 15.021 58.465 41.733 1.00 28.44 27 PRO B CA 1
ATOM 778 C C . PRO B 1 27 ? 14.252 57.791 42.872 1.00 28.25 27 PRO B C 1
ATOM 779 O O . PRO B 1 27 ? 14.222 56.566 42.939 1.00 25.86 27 PRO B O 1
ATOM 783 N N . ILE B 1 28 ? 13.614 58.555 43.752 1.00 28.65 28 ILE B N 1
ATOM 784 C CA . ILE B 1 28 ? 12.868 57.905 44.828 1.00 29.63 28 ILE B CA 1
ATOM 785 C C . ILE B 1 28 ? 11.374 57.658 44.575 1.00 27.63 28 ILE B C 1
ATOM 786 O O . ILE B 1 28 ? 10.707 57.004 45.390 1.00 27.62 28 ILE B O 1
ATOM 791 N N . TYR B 1 29 ? 10.871 58.148 43.437 1.00 23.04 29 TYR B N 1
ATOM 792 C CA . TYR B 1 29 ? 9.477 57.927 43.050 1.00 20.66 29 TYR B CA 1
ATOM 793 C C . TYR B 1 29 ? 9.464 56.809 41.994 1.00 17.70 29 TYR B C 1
ATOM 794 O O . TYR B 1 29 ? 10.264 56.805 41.059 1.00 17.95 29 TYR B O 1
ATOM 803 N N . PRO B 1 30 ? 8.573 55.830 42.145 1.00 15.05 30 PRO B N 1
ATOM 804 C CA . PRO B 1 30 ? 8.535 54.745 41.153 1.00 14.67 30 PRO B CA 1
ATOM 805 C C . PRO B 1 30 ? 7.898 55.050 39.777 1.00 12.92 30 PRO B C 1
ATOM 806 O O . PRO B 1 30 ? 7.064 55.952 39.630 1.00 12.53 30 PRO B O 1
ATOM 810 N N . ASN B 1 31 ? 8.365 54.332 38.758 1.00 11.60 31 ASN B N 1
ATOM 811 C CA . ASN B 1 31 ? 7.780 54.421 37.424 1.00 12.32 31 ASN B CA 1
ATOM 812 C C . ASN B 1 31 ? 6.497 53.589 37.563 1.00 11.14 31 ASN B C 1
ATOM 813 O O . ASN B 1 31 ? 6.435 52.653 38.383 1.00 9.94 31 ASN B O 1
ATOM 818 N N . LEU B 1 32 ? 5.464 53.964 36.813 1.00 11.17 32 LEU B N 1
ATOM 819 C CA . LEU B 1 32 ? 4.183 53.267 36.857 1.00 10.60 32 LEU B CA 1
ATOM 820 C C . LEU B 1 32 ? 3.785 52.761 35.483 1.00 10.38 32 LEU B C 1
ATOM 821 O O . LEU B 1 32 ? 2.992 51.823 35.372 1.00 11.29 32 LEU B O 1
ATOM 826 N N . ALA B 1 33 ? 4.297 53.434 34.451 1.00 9.30 33 ALA B N 1
ATOM 827 C CA . ALA B 1 33 ? 4.007 53.122 33.055 1.00 11.91 33 ALA B CA 1
ATOM 828 C C . ALA B 1 33 ? 4.194 51.659 32.671 1.00 12.80 33 ALA B C 1
ATOM 829 O O . ALA B 1 33 ? 5.293 51.093 32.790 1.00 13.02 33 ALA B O 1
ATOM 831 N N . GLY B 1 34 ? 3.114 51.062 32.180 1.00 14.11 34 GLY B N 1
ATOM 832 C CA . GLY B 1 34 ? 3.166 49.671 31.751 1.00 13.44 34 GLY B CA 1
ATOM 833 C C . GLY B 1 34 ? 3.254 48.642 32.863 1.00 14.29 34 GLY B C 1
ATOM 834 O O . GLY B 1 34 ? 3.551 47.478 32.598 1.00 15.95 34 GLY B O 1
ATOM 835 N N . GLN B 1 35 ? 3.045 49.058 34.108 1.00 14.86 35 GLN B N 1
ATOM 836 C CA . GLN B 1 35 ? 3.083 48.114 35.225 1.00 13.61 35 GLN B CA 1
ATOM 837 C C . GLN B 1 35 ? 1.797 47.270 35.114 1.00 14.25 35 GLN B C 1
ATOM 838 O O . GLN B 1 35 ? 0.816 47.717 34.497 1.00 13.93 35 GLN B O 1
ATOM 844 N N . LYS B 1 36 ? 1.822 46.049 35.654 1.00 13.17 36 LYS B N 1
ATOM 845 C CA . LYS B 1 36 ? 0.654 45.159 35.660 1.00 14.01 36 LYS B CA 1
ATOM 846 C C . LYS B 1 36 ? -0.531 45.883 36.308 1.00 15.51 36 LYS B C 1
ATOM 847 O O . LYS B 1 36 ? -0.459 46.331 37.472 1.00 13.54 36 LYS B O 1
ATOM 853 N N . GLU B 1 37 ? -1.621 45.959 35.551 1.00 14.13 37 GLU B N 1
ATOM 854 C CA . GLU B 1 37 ? -2.838 46.624 35.983 1.00 15.26 37 GLU B CA 1
ATOM 855 C C . GLU B 1 37 ? -3.393 46.127 37.315 1.00 15.24 37 GLU B C 1
ATOM 856 O O . GLU B 1 37 ? -3.722 46.933 38.189 1.00 14.65 37 GLU B O 1
ATOM 862 N N . GLN B 1 38 ? -3.523 44.812 37.468 1.00 14.85 38 GLN B N 1
ATOM 863 C CA . GLN B 1 38 ? -4.033 44.270 38.722 1.00 17.09 38 GLN B CA 1
ATOM 864 C C . GLN B 1 38 ? -3.124 44.646 39.889 1.00 14.86 38 GLN B C 1
ATOM 865 O O . GLN B 1 38 ? -3.605 44.931 40.979 1.00 14.93 38 GLN B O 1
ATOM 871 N N . TYR B 1 39 ? -1.813 44.638 39.668 1.00 12.73 39 TYR B N 1
ATOM 872 C CA . TYR B 1 39 ? -0.902 45.012 40.745 1.00 13.39 39 TYR B CA 1
ATOM 873 C C . TYR B 1 39 ? -1.053 46.506 41.124 1.00 12.90 39 TYR B C 1
ATOM 874 O O . TYR B 1 39 ? -0.977 46.841 42.305 1.00 13.20 39 TYR B O 1
ATOM 883 N N . LEU B 1 40 ? -1.237 47.379 40.123 1.00 10.92 40 LEU B N 1
ATOM 884 C CA . LEU B 1 40 ? -1.416 48.815 40.354 1.00 12.91 40 LEU B CA 1
ATOM 885 C C . LEU B 1 40 ? -2.639 49.046 41.233 1.00 13.75 40 LEU B C 1
ATOM 886 O O . LEU B 1 40 ? -2.608 49.861 42.168 1.00 15.32 40 LEU B O 1
ATOM 891 N N . VAL B 1 41 ? -3.702 48.294 40.942 1.00 12.41 41 VAL B N 1
ATOM 892 C CA . VAL B 1 41 ? -4.946 48.347 41.700 1.00 11.92 41 VAL B CA 1
ATOM 893 C C . VAL B 1 41 ? -4.671 47.888 43.137 1.00 12.49 41 VAL B C 1
ATOM 894 O O . VAL B 1 41 ? -5.088 48.564 44.083 1.00 12.79 41 VAL B O 1
ATOM 898 N N . ALA B 1 42 ? -3.975 46.755 43.311 1.00 9.58 42 ALA B N 1
ATOM 899 C CA . ALA B 1 42 ? -3.678 46.264 44.664 1.00 8.46 42 ALA B CA 1
ATOM 900 C C . ALA B 1 42 ? -2.827 47.251 45.469 1.00 10.45 42 ALA B C 1
ATOM 901 O O . ALA B 1 42 ? -3.122 47.532 46.632 1.00 11.86 42 ALA B O 1
ATOM 903 N N . ALA B 1 43 ? -1.803 47.816 44.831 1.00 8.83 43 ALA B N 1
ATOM 904 C CA . ALA B 1 43 ? -0.924 48.781 45.484 1.00 7.44 43 ALA B CA 1
ATOM 905 C C . ALA B 1 43 ? -1.695 50.030 45.933 1.00 10.53 43 ALA B C 1
ATOM 906 O O . ALA B 1 43 ? -1.535 50.490 47.064 1.00 11.83 43 ALA B O 1
ATOM 908 N N . LEU B 1 44 ? -2.544 50.562 45.053 1.00 10.85 44 LEU B N 1
ATOM 909 C CA . LEU B 1 44 ? -3.337 51.748 45.367 1.00 10.23 44 LEU B CA 1
ATOM 910 C C . LEU B 1 44 ? -4.264 51.482 46.540 1.00 11.63 44 LEU B C 1
ATOM 911 O O . LEU B 1 44 ? -4.372 52.311 47.455 1.00 12.27 44 LEU B O 1
ATOM 916 N N . LYS B 1 45 ? -4.935 50.332 46.521 1.00 10.81 45 LYS B N 1
ATOM 917 C CA . LYS B 1 45 ? -5.818 49.963 47.623 1.00 12.00 45 LYS B CA 1
ATOM 918 C C . LYS B 1 45 ? -5.041 49.859 48.945 1.00 13.52 45 LYS B C 1
ATOM 919 O O . LYS B 1 45 ? -5.552 50.238 50.006 1.00 13.78 45 LYS B O 1
ATOM 925 N N . ALA B 1 46 ? -3.807 49.351 48.886 1.00 12.14 46 ALA B N 1
ATOM 926 C CA . ALA B 1 46 ? -2.986 49.226 50.098 1.00 11.66 46 ALA B CA 1
ATOM 927 C C . ALA B 1 46 ? -2.676 50.616 50.677 1.00 11.63 46 ALA B C 1
ATOM 928 O O . ALA B 1 46 ? -2.799 50.828 51.891 1.00 12.22 46 ALA B O 1
ATOM 930 N N . TYR B 1 47 ? -2.274 51.570 49.800 1.00 11.38 47 TYR B N 1
ATOM 931 C CA . TYR B 1 47 ? -1.972 52.931 50.275 1.00 12.05 47 TYR B CA 1
ATOM 932 C C . TYR B 1 47 ? -3.222 53.563 50.883 1.00 12.78 47 TYR B C 1
ATOM 933 O O . TYR B 1 47 ? -3.163 54.1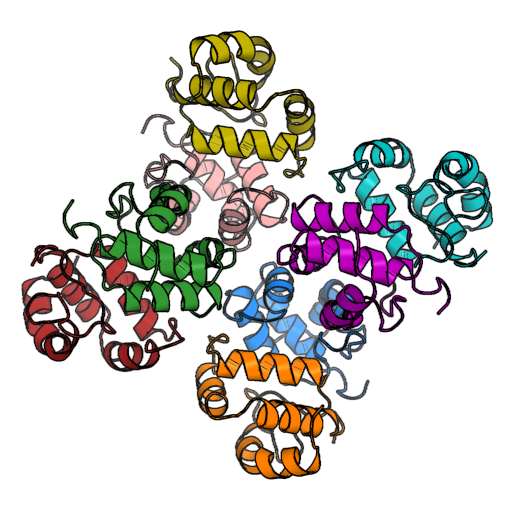85 51.952 1.00 11.58 47 TYR B O 1
ATOM 942 N N . LYS B 1 48 ? -4.337 53.400 50.182 1.00 12.66 48 LYS B N 1
ATOM 943 C CA . LYS B 1 48 ? -5.602 53.970 50.602 1.00 15.44 48 LYS B CA 1
ATOM 944 C C . LYS B 1 48 ? -6.023 53.408 51.949 1.00 15.72 48 LYS B C 1
ATOM 945 O O . LYS B 1 48 ? -6.625 54.112 52.748 1.00 16.03 48 LYS B O 1
ATOM 951 N N . ALA B 1 49 ? -5.650 52.158 52.214 1.00 15.27 49 ALA B N 1
ATOM 952 C CA . ALA B 1 49 ? -6.016 51.474 53.456 1.00 14.95 49 ALA B CA 1
ATOM 953 C C . ALA B 1 49 ? -4.978 51.581 54.568 1.00 14.16 49 ALA B C 1
ATOM 954 O O . ALA B 1 49 ? -5.138 50.975 55.636 1.00 15.00 49 ALA B O 1
ATOM 956 N N . GLY B 1 50 ? -3.942 52.380 54.324 1.00 14.04 50 GLY B N 1
ATOM 957 C CA . GLY B 1 50 ? -2.880 52.583 55.295 1.00 14.07 50 GLY B CA 1
ATOM 958 C C . GLY B 1 50 ? -2.070 51.325 55.528 1.00 13.21 50 GLY B C 1
ATOM 959 O O . GLY B 1 50 ? -1.517 51.134 56.599 1.00 13.00 50 GLY B O 1
ATOM 960 N N . GLN B 1 51 ? -1.962 50.491 54.501 1.00 12.31 51 GLN B N 1
ATOM 961 C CA . GLN B 1 51 ? -1.258 49.219 54.607 1.00 11.03 51 GLN B CA 1
ATOM 962 C C . GLN B 1 51 ? 0.197 49.252 54.157 1.00 11.74 51 GLN B C 1
ATOM 963 O O . GLN B 1 51 ? 0.897 48.234 54.201 1.00 11.98 51 GLN B O 1
ATOM 969 N N . ARG B 1 52 ? 0.646 50.405 53.680 1.00 10.72 52 ARG B N 1
ATOM 970 C CA . ARG B 1 52 ? 2.035 50.538 53.281 1.00 10.60 52 ARG B CA 1
ATOM 971 C C . ARG B 1 52 ? 2.737 51.580 54.143 1.00 12.42 52 ARG B C 1
ATOM 972 O O . ARG B 1 52 ? 2.310 52.729 54.222 1.00 12.19 52 ARG B O 1
ATOM 980 N N . GLN B 1 53 ? 3.795 51.150 54.825 1.00 14.55 53 GLN B N 1
ATOM 981 C CA . GLN B 1 53 ? 4.575 52.032 55.700 1.00 15.08 53 GLN B CA 1
ATOM 982 C C . GLN B 1 53 ? 6.059 52.040 55.342 1.00 15.47 53 GLN B C 1
ATOM 983 O O . GLN B 1 53 ? 6.502 51.286 54.468 1.00 17.29 53 GLN B O 1
ATOM 989 N N . GLY B 1 54 ? 6.808 52.939 55.971 1.00 16.25 54 GLY B N 1
ATOM 990 C CA . GLY B 1 54 ? 8.238 53.032 55.713 1.00 17.10 54 GLY B CA 1
ATOM 991 C C . GLY B 1 54 ? 8.617 53.957 54.562 1.00 17.55 54 GLY B C 1
ATOM 992 O O . GLY B 1 54 ? 7.834 54.147 53.630 1.00 17.30 54 GLY B O 1
ATOM 993 N N . GLY B 1 55 ? 9.824 54.527 54.629 1.00 18.00 55 GLY B N 1
ATOM 994 C CA . GLY B 1 55 ? 10.309 55.426 53.589 1.00 16.51 55 GLY B CA 1
ATOM 995 C C . GLY B 1 55 ? 9.343 56.559 53.281 1.00 16.38 55 GLY B C 1
ATOM 996 O O . GLY B 1 55 ? 8.897 57.273 54.173 1.00 15.25 55 GLY B O 1
ATOM 997 N N . GLN B 1 56 ? 8.980 56.700 52.013 1.00 17.14 56 GLN B N 1
ATOM 998 C CA . GLN B 1 56 ? 8.060 57.753 51.623 1.00 14.95 56 GLN B CA 1
ATOM 999 C C . GLN B 1 56 ? 6.639 57.260 51.410 1.00 13.20 56 GLN B C 1
ATOM 1000 O O . GLN B 1 56 ? 5.822 57.971 50.839 1.00 13.87 56 GLN B O 1
ATOM 1006 N N . ALA B 1 57 ? 6.334 56.073 51.931 1.00 13.38 57 ALA B N 1
ATOM 1007 C CA . ALA B 1 57 ? 4.989 55.489 51.819 1.00 14.43 57 ALA B CA 1
ATOM 1008 C C . ALA B 1 57 ? 3.901 56.428 52.361 1.00 13.54 57 ALA B C 1
ATOM 1009 O O . ALA B 1 57 ? 2.807 56.478 51.802 1.00 14.87 57 ALA B O 1
ATOM 1011 N N . PRO B 1 58 ? 4.176 57.168 53.468 1.00 13.37 58 PRO B N 1
ATOM 1012 C CA . PRO B 1 58 ? 3.154 58.081 54.003 1.00 13.61 58 PRO B CA 1
ATOM 1013 C C . PRO B 1 58 ? 2.784 59.185 52.993 1.00 15.86 58 PRO B C 1
ATOM 1014 O O . PRO B 1 58 ? 1.644 59.661 52.958 1.00 13.04 58 PRO B O 1
ATOM 1018 N N . VAL B 1 59 ? 3.765 59.612 52.196 1.00 16.98 59 VAL B N 1
ATOM 1019 C CA . VAL B 1 59 ? 3.530 60.637 51.185 1.00 16.10 59 VAL B CA 1
ATOM 1020 C C . VAL B 1 59 ? 2.542 60.097 50.154 1.00 16.75 59 VAL B C 1
ATOM 1021 O O . VAL B 1 59 ? 1.591 60.772 49.777 1.00 16.35 59 VAL B O 1
ATOM 1025 N N . MET B 1 60 ? 2.767 58.868 49.702 1.00 15.18 60 MET B N 1
ATOM 1026 C CA . MET B 1 60 ? 1.887 58.280 48.708 1.00 13.52 60 MET B CA 1
ATOM 1027 C C . MET B 1 60 ? 0.519 57.939 49.290 1.00 12.97 60 MET B C 1
ATOM 1028 O O . MET B 1 60 ? -0.488 58.066 48.600 1.00 13.29 60 MET B O 1
ATOM 1033 N N . GLN B 1 61 ? 0.483 57.531 50.559 1.00 13.37 61 GLN B N 1
ATOM 1034 C CA . GLN B 1 61 ? -0.780 57.228 51.237 1.00 13.49 61 GLN B CA 1
ATOM 1035 C C . GLN B 1 61 ? -1.653 58.485 51.199 1.00 14.79 61 GLN B C 1
ATOM 1036 O O . GLN B 1 61 ? -2.858 58.402 50.954 1.00 14.79 61 GLN B O 1
ATOM 1042 N N . GLY B 1 62 ? -1.038 59.641 51.462 1.00 15.94 62 GLY B N 1
ATOM 1043 C CA . GLY B 1 62 ? -1.767 60.901 51.448 1.00 17.87 62 GLY B CA 1
ATOM 1044 C C . GLY B 1 62 ? -2.397 61.187 50.094 1.00 21.13 62 GLY B C 1
ATOM 1045 O O . GLY B 1 62 ? -3.405 61.890 50.008 1.00 22.80 62 GLY B O 1
ATOM 1046 N N . GLN B 1 63 ? -1.824 60.592 49.042 1.00 20.22 63 GLN B N 1
ATOM 1047 C CA . GLN B 1 63 ? -2.292 60.759 47.663 1.00 17.87 63 GLN B CA 1
ATOM 1048 C C . GLN B 1 63 ? -3.303 59.696 47.251 1.00 17.48 63 GLN B C 1
AT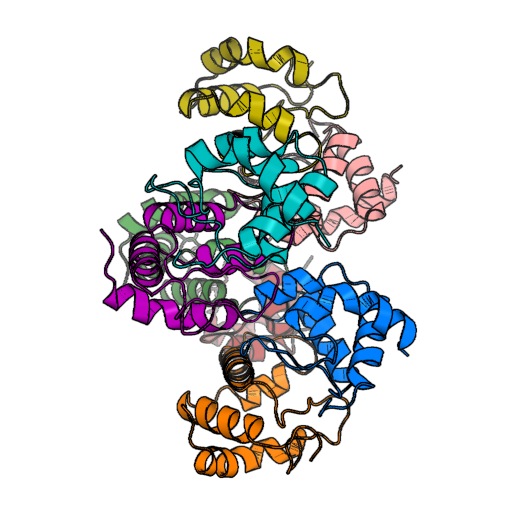OM 1049 O O . GLN B 1 63 ? -3.878 59.760 46.162 1.00 15.50 63 GLN B O 1
ATOM 1055 N N . ALA B 1 64 ? -3.533 58.725 48.129 1.00 17.39 64 ALA B N 1
ATOM 1056 C CA . ALA B 1 64 ? -4.438 57.637 47.799 1.00 16.83 64 ALA B CA 1
ATOM 1057 C C . ALA B 1 64 ? -5.708 57.534 48.613 1.00 16.54 64 ALA B C 1
ATOM 1058 O O . ALA B 1 64 ? -6.706 56.984 48.131 1.00 16.09 64 ALA B O 1
ATOM 1060 N N . THR B 1 65 ? -5.694 58.066 49.831 1.00 16.65 65 THR B N 1
ATOM 1061 C CA . THR B 1 65 ? -6.869 57.962 50.689 1.00 19.90 65 THR B CA 1
ATOM 1062 C C . THR B 1 65 ? -8.156 58.581 50.133 1.00 20.30 65 THR B C 1
ATOM 1063 O O . THR B 1 65 ? -9.243 58.081 50.414 1.00 20.08 65 THR B O 1
ATOM 1067 N N . ALA B 1 66 ? -8.024 59.621 49.310 1.00 20.69 66 ALA B N 1
ATOM 1068 C CA . ALA B 1 66 ? -9.171 60.320 48.723 1.00 22.72 66 ALA B CA 1
ATOM 1069 C C . ALA B 1 66 ? -9.662 59.742 47.390 1.00 22.32 66 ALA B C 1
ATOM 1070 O O . ALA B 1 66 ? -10.572 60.287 46.779 1.00 22.18 66 ALA B O 1
ATOM 1072 N N . LEU B 1 67 ? -9.027 58.672 46.918 1.00 21.18 67 LEU B N 1
ATOM 1073 C CA . LEU B 1 67 ? -9.424 58.032 45.663 1.00 18.32 67 LEU B CA 1
ATOM 1074 C C . LEU B 1 67 ? -10.563 57.036 45.848 1.00 17.70 67 LEU B C 1
ATOM 1075 O O . LEU B 1 67 ? -10.560 56.260 46.798 1.00 17.98 67 LEU B O 1
ATOM 1080 N N . SER B 1 68 ? -11.545 57.059 44.953 1.00 17.86 68 SER B N 1
ATOM 1081 C CA . SER B 1 68 ? -12.627 56.081 45.027 1.00 17.79 68 SER B CA 1
ATOM 1082 C C . SER B 1 68 ? -12.070 54.777 44.411 1.00 17.80 68 SER B C 1
ATOM 1083 O O . SER B 1 68 ? -10.996 54.779 43.788 1.00 14.48 68 SER B O 1
ATOM 1086 N N . ASP B 1 69 ? -12.795 53.674 44.561 1.00 18.72 69 ASP B N 1
ATOM 1087 C CA . ASP B 1 69 ? -12.329 52.426 43.967 1.00 21.45 69 ASP B CA 1
ATOM 1088 C C . ASP B 1 69 ? -12.389 52.511 42.442 1.00 20.39 69 ASP B C 1
ATOM 1089 O O . ASP B 1 69 ? -11.603 51.857 41.756 1.00 19.79 69 ASP B O 1
ATOM 1094 N N . ALA B 1 70 ? -13.289 53.353 41.923 1.00 19.69 70 ALA B N 1
ATOM 1095 C CA . ALA B 1 70 ? -13.406 53.566 40.470 1.00 19.56 70 ALA B CA 1
ATOM 1096 C C . ALA B 1 70 ? -12.194 54.390 39.997 1.00 18.92 70 ALA B C 1
ATOM 1097 O O . ALA B 1 70 ? -11.641 54.128 38.924 1.00 18.17 70 ALA B O 1
ATOM 1099 N N . ASP B 1 71 ? -11.787 55.381 40.799 1.00 16.88 71 ASP B N 1
ATOM 1100 C CA . ASP B 1 71 ? -10.602 56.197 40.470 1.00 17.64 71 ASP B CA 1
ATOM 1101 C C . ASP B 1 71 ? -9.414 55.241 40.374 1.00 16.51 71 ASP B C 1
ATOM 1102 O O . ASP B 1 71 ? -8.631 55.289 39.428 1.00 17.52 71 ASP B O 1
ATOM 1107 N N . ILE B 1 72 ? -9.291 54.374 41.373 1.00 15.34 72 ILE B N 1
ATOM 1108 C CA . ILE B 1 72 ? -8.221 53.395 41.414 1.00 14.37 72 ILE B CA 1
ATOM 1109 C C . ILE B 1 72 ? -8.224 52.500 40.171 1.00 15.25 72 ILE B C 1
ATOM 1110 O O . ILE B 1 72 ? -7.179 52.298 39.556 1.00 14.14 72 ILE B O 1
ATOM 1115 N N . ALA B 1 73 ? -9.404 52.019 39.781 1.00 13.81 73 ALA B N 1
ATOM 1116 C CA . ALA B 1 73 ? -9.516 51.164 38.604 1.00 15.18 73 ALA B CA 1
ATOM 1117 C C . ALA B 1 73 ? -9.116 51.930 37.341 1.00 14.45 73 ALA B C 1
ATOM 1118 O O . ALA B 1 73 ? -8.357 51.425 36.515 1.00 14.24 73 ALA B O 1
ATOM 1120 N N . ASN B 1 74 ? -9.584 53.174 37.232 1.00 14.98 74 ASN B N 1
ATOM 1121 C CA . ASN B 1 74 ? -9.288 54.016 36.076 1.00 14.57 74 ASN B CA 1
ATOM 1122 C C . ASN B 1 74 ? -7.809 54.344 35.977 1.00 15.15 74 ASN B C 1
ATOM 1123 O O . ASN B 1 74 ? -7.226 54.301 34.893 1.00 15.87 74 ASN B O 1
ATOM 1128 N N . LEU B 1 75 ? -7.225 54.721 37.111 1.00 13.58 75 LEU B N 1
ATOM 1129 C CA . LEU B 1 75 ? -5.816 55.063 37.179 1.00 12.00 75 LEU B CA 1
ATOM 1130 C C . LEU B 1 75 ? -4.928 53.885 36.776 1.00 11.97 75 LEU B C 1
ATOM 1131 O O . LEU B 1 75 ? -3.992 54.072 36.014 1.00 12.07 75 LEU B O 1
ATOM 1136 N N . ALA B 1 76 ? -5.217 52.685 37.300 1.00 12.24 76 ALA B N 1
ATOM 1137 C CA . ALA B 1 76 ? -4.440 51.478 36.982 1.00 11.50 76 ALA B CA 1
ATOM 1138 C C . ALA B 1 76 ? -4.545 51.096 35.509 1.00 12.60 76 ALA B C 1
ATOM 1139 O O . ALA B 1 76 ? -3.541 50.708 34.885 1.00 13.92 76 ALA B O 1
ATOM 1141 N N . ALA B 1 77 ? -5.748 51.226 34.944 1.00 12.83 77 ALA B N 1
ATOM 1142 C CA . ALA B 1 77 ? -5.961 50.921 33.525 1.00 14.13 77 ALA B CA 1
ATOM 1143 C C . ALA B 1 77 ? -5.132 51.893 32.696 1.00 13.34 77 ALA B C 1
ATOM 1144 O O . ALA B 1 77 ? -4.437 51.495 31.750 1.00 14.85 77 ALA B O 1
ATOM 1146 N N . TYR B 1 78 ? -5.168 53.165 33.083 1.00 12.76 78 TYR B N 1
ATOM 1147 C CA . TYR B 1 78 ? -4.395 54.185 32.376 1.00 13.18 78 TYR B CA 1
ATOM 1148 C C . TYR B 1 78 ? -2.889 53.926 32.459 1.00 13.98 78 TYR B C 1
ATOM 1149 O O . TYR B 1 78 ? -2.219 53.830 31.426 1.00 14.54 78 TYR B O 1
ATOM 1158 N N . TYR B 1 79 ? -2.345 53.785 33.671 1.00 12.71 79 TYR B N 1
ATOM 1159 C CA . TYR B 1 79 ? -0.904 53.566 33.767 1.00 12.64 79 TYR B CA 1
ATOM 1160 C C . TYR B 1 79 ? -0.435 52.256 33.120 1.00 14.03 79 TYR B C 1
ATOM 1161 O O . TYR B 1 79 ? 0.609 52.226 32.452 1.00 15.58 79 TYR B O 1
ATOM 1170 N N . ALA B 1 80 ? -1.224 51.191 33.258 1.00 13.47 80 ALA B N 1
ATOM 1171 C CA . ALA B 1 80 ? -0.869 49.902 32.644 1.00 13.18 80 ALA B CA 1
ATOM 1172 C C . ALA B 1 80 ? -0.820 50.021 31.120 1.00 15.90 80 ALA B C 1
ATOM 1173 O O . ALA B 1 80 ? 0.018 49.390 30.470 1.00 15.28 80 ALA B O 1
ATOM 1175 N N . SER B 1 81 ? -1.707 50.846 30.558 1.00 15.72 81 SER B N 1
ATOM 1176 C CA . SER B 1 81 ? -1.786 51.050 29.103 1.00 15.81 81 SER B CA 1
ATOM 1177 C C . SER B 1 81 ? -0.606 51.819 28.506 1.00 16.82 81 SER B C 1
ATOM 1178 O O . SER B 1 81 ? -0.393 51.759 27.306 1.00 15.68 81 SER B O 1
ATOM 1181 N N . ASN B 1 82 ? 0.142 52.559 29.323 1.00 17.44 82 ASN B N 1
ATOM 1182 C CA . ASN B 1 82 ? 1.286 53.331 28.819 1.00 17.73 82 ASN B CA 1
ATOM 1183 C C . ASN B 1 82 ? 2.487 52.416 28.551 1.00 17.95 82 ASN B C 1
ATOM 1184 O O . ASN B 1 82 ? 2.672 51.417 29.232 1.00 15.78 82 ASN B O 1
ATOM 1189 N N . PRO B 1 83 ? 3.321 52.751 27.548 1.00 18.96 83 PRO B N 1
ATOM 1190 C CA . PRO B 1 83 ? 4.498 51.925 27.239 1.00 20.29 83 PRO B CA 1
ATOM 1191 C C . PRO B 1 83 ? 5.531 52.075 28.366 1.00 20.37 83 PRO B C 1
ATOM 1192 O O . PRO B 1 83 ? 5.831 53.182 28.799 1.00 21.18 83 PRO B O 1
ATOM 1196 N N . ALA B 1 84 ? 6.060 50.957 28.848 1.00 20.96 84 ALA B N 1
ATOM 1197 C CA . ALA B 1 84 ? 7.031 50.964 29.946 1.00 20.46 84 ALA B CA 1
ATOM 1198 C C . ALA B 1 84 ? 8.297 51.776 29.693 1.00 22.89 84 ALA B C 1
ATOM 1199 O O . ALA B 1 84 ? 8.932 52.246 30.639 1.00 21.12 84 ALA B O 1
ATOM 1201 N N . ALA B 1 85 ? 8.648 51.938 28.419 1.00 25.49 85 ALA B N 1
ATOM 1202 C CA . ALA B 1 85 ? 9.844 52.674 28.013 1.00 30.52 85 ALA B CA 1
ATOM 1203 C C . ALA B 1 85 ? 9.574 54.128 27.631 1.00 35.05 85 ALA B C 1
ATOM 1204 O O . ALA B 1 85 ? 10.469 54.969 27.738 1.00 32.20 85 ALA B O 1
ATOM 1206 N N . ALA B 1 86 ? 8.346 54.395 27.178 1.00 42.03 86 ALA B N 1
ATOM 1207 C CA . ALA B 1 86 ? 7.865 55.715 26.736 1.00 48.27 86 ALA B CA 1
ATOM 1208 C C . ALA B 1 86 ? 7.982 55.903 25.220 1.00 52.00 86 ALA B C 1
ATOM 1209 O O . ALA B 1 86 ? 7.785 57.043 24.745 1.00 56.50 86 ALA B O 1
ATOM 1211 N N . ALA C 1 1 ? -25.159 45.917 69.215 1.00 56.21 1 ALA C N 1
ATOM 1212 C CA . ALA C 1 1 ? -23.669 45.944 69.208 1.00 54.64 1 ALA C CA 1
ATOM 1213 C C . ALA C 1 1 ? -23.068 44.781 70.008 1.00 52.29 1 ALA C C 1
ATOM 1214 O O . ALA C 1 1 ? -22.775 44.918 71.204 1.00 52.58 1 ALA C O 1
ATOM 1216 N N . GLY C 1 2 ? -22.948 43.628 69.351 1.00 46.53 2 GLY C N 1
ATOM 1217 C CA . GLY C 1 2 ? -22.359 42.452 69.969 1.00 40.78 2 GLY C CA 1
ATOM 1218 C C . GLY C 1 2 ? -23.063 41.723 71.097 1.00 36.82 2 GLY C C 1
ATOM 1219 O O . GLY C 1 2 ? -23.759 42.319 71.913 1.00 36.04 2 GLY C O 1
ATOM 1220 N N . ASP C 1 3 ? -22.833 40.415 71.154 1.00 33.80 3 ASP C N 1
ATOM 1221 C CA . ASP C 1 3 ? -23.395 39.546 72.183 1.00 32.27 3 ASP C CA 1
ATOM 1222 C C . ASP C 1 3 ? -22.289 39.246 73.216 1.00 29.71 3 ASP C C 1
ATOM 1223 O O . ASP C 1 3 ? -21.296 38.594 72.900 1.00 28.61 3 ASP C O 1
ATOM 1228 N N . ILE C 1 4 ? -22.496 39.702 74.450 1.00 28.56 4 ILE C N 1
ATOM 1229 C CA . ILE C 1 4 ? -21.552 39.505 75.551 1.00 27.33 4 ILE C CA 1
ATOM 1230 C C . ILE C 1 4 ? -21.207 38.029 75.810 1.00 29.01 4 ILE C C 1
ATOM 1231 O O . ILE C 1 4 ? -20.036 37.676 75.977 1.00 26.93 4 ILE C O 1
ATOM 1236 N N . GLU C 1 5 ? -22.228 37.175 75.829 1.00 30.56 5 GLU C N 1
ATOM 1237 C CA . GLU C 1 5 ? -22.059 35.745 76.084 1.00 33.22 5 GLU C CA 1
ATOM 1238 C C . GLU C 1 5 ? -21.238 35.038 74.999 1.00 29.34 5 GLU C C 1
ATOM 1239 O O . GLU C 1 5 ? -20.350 34.241 75.310 1.00 27.51 5 GLU C O 1
ATOM 1245 N N . ALA C 1 6 ? -21.559 35.303 73.733 1.00 25.88 6 ALA C N 1
ATOM 1246 C CA . ALA C 1 6 ? -20.823 34.716 72.614 1.00 25.44 6 ALA C CA 1
ATOM 1247 C C . ALA C 1 6 ? -19.381 35.249 72.654 1.00 24.38 6 ALA C C 1
ATOM 1248 O O . ALA C 1 6 ? -18.418 34.507 72.406 1.00 26.21 6 ALA C O 1
ATOM 1250 N N . GLY C 1 7 ? -19.246 36.524 73.018 1.00 21.51 7 GLY C N 1
ATOM 1251 C CA . GLY C 1 7 ? -17.939 37.135 73.126 1.00 21.11 7 GLY C CA 1
ATOM 1252 C C . GLY C 1 7 ? -17.099 36.429 74.172 1.00 21.00 7 GLY C C 1
ATOM 1253 O O . GLY C 1 7 ? -15.918 36.184 73.937 1.00 22.79 7 GLY C O 1
ATOM 1254 N N . LYS C 1 8 ? -17.693 36.098 75.319 1.00 23.16 8 LYS C N 1
ATOM 1255 C CA . LYS C 1 8 ? -16.962 35.402 76.383 1.00 25.16 8 LYS C CA 1
ATOM 1256 C C . LYS C 1 8 ? -16.440 34.028 75.944 1.00 24.70 8 LYS C C 1
ATOM 1257 O O . LYS C 1 8 ? -15.290 33.669 76.217 1.00 24.72 8 LYS C O 1
ATOM 1263 N N . ALA C 1 9 ? -17.302 33.255 75.290 1.00 22.73 9 ALA C N 1
ATOM 1264 C CA . ALA C 1 9 ? -16.924 31.938 74.804 1.00 22.71 9 ALA C CA 1
ATOM 1265 C C . ALA C 1 9 ? -15.802 32.099 73.772 1.00 23.13 9 ALA C C 1
ATOM 1266 O O . ALA C 1 9 ? -14.799 31.385 73.807 1.00 23.77 9 ALA C O 1
ATOM 1268 N N . LYS C 1 10 ? -15.945 33.087 72.892 1.00 23.58 10 LYS C N 1
ATOM 1269 C CA . LYS C 1 10 ? -14.941 33.339 71.868 1.00 23.75 10 LYS C CA 1
ATOM 1270 C C . LYS C 1 10 ? -13.610 33.833 72.476 1.00 24.05 10 LYS C C 1
ATOM 1271 O O . LYS C 1 10 ? -12.535 33.515 71.971 1.00 24.01 10 LYS C O 1
ATOM 1277 N N . ALA C 1 11 ? -13.684 34.536 73.606 1.00 23.88 11 ALA C N 1
ATOM 1278 C CA . ALA C 1 11 ? -12.494 35.073 74.269 1.00 22.87 11 ALA C CA 1
ATOM 1279 C C . ALA C 1 11 ? -11.544 34.039 74.873 1.00 22.65 11 ALA C C 1
ATOM 1280 O O . ALA C 1 11 ? -10.429 34.384 75.283 1.00 21.21 11 ALA C O 1
ATOM 1282 N N . ALA C 1 12 ? -11.969 32.776 74.908 1.00 22.64 12 ALA C N 1
ATOM 1283 C CA . ALA C 1 12 ? -11.158 31.703 75.488 1.00 23.85 12 ALA C CA 1
ATOM 1284 C C . ALA C 1 12 ? -9.702 31.738 75.023 1.00 24.00 12 ALA C C 1
ATOM 1285 O O . ALA C 1 12 ? -8.787 31.720 75.837 1.00 25.48 12 ALA C O 1
ATOM 1287 N N . VAL C 1 13 ? -9.515 31.854 73.715 1.00 24.27 13 VAL C N 1
ATOM 1288 C CA . VAL C 1 13 ? -8.203 31.895 73.079 1.00 26.06 13 VAL C CA 1
ATOM 1289 C C . VAL C 1 13 ? -7.420 33.210 73.305 1.00 25.49 13 VAL C C 1
ATOM 1290 O O . VAL C 1 13 ? -6.202 33.252 73.129 1.00 29.91 13 VAL C O 1
ATOM 1294 N N . CYS C 1 14 ? -8.118 34.254 73.745 1.00 20.77 14 CYS C N 1
ATOM 1295 C CA . CYS C 1 14 ? -7.532 35.577 74.009 1.00 17.36 14 CYS C CA 1
ATOM 1296 C C . CYS C 1 14 ? -6.878 35.681 75.380 1.00 16.23 14 CYS C C 1
ATOM 1297 O O . CYS C 1 14 ? -5.910 36.424 75.566 1.00 14.00 14 CYS C O 1
ATOM 1300 N N . ALA C 1 15 ? -7.455 34.966 76.343 1.00 15.06 15 ALA C N 1
ATOM 1301 C CA . ALA C 1 15 ? -7.014 34.982 77.730 1.00 14.25 15 ALA C CA 1
ATOM 1302 C C . ALA C 1 15 ? -5.537 34.714 77.996 1.00 14.85 15 ALA C C 1
ATOM 1303 O O . ALA C 1 15 ? -4.982 35.258 78.951 1.00 15.17 15 ALA C O 1
ATOM 1305 N N . ALA C 1 16 ? -4.901 33.896 77.158 1.00 14.49 16 ALA C N 1
ATOM 1306 C CA . ALA C 1 16 ? -3.490 33.550 77.342 1.00 15.48 16 ALA C CA 1
ATOM 1307 C C . ALA C 1 16 ? -2.583 34.770 77.367 1.00 15.80 16 ALA C C 1
ATOM 1308 O O . ALA C 1 16 ? -1.591 34.818 78.104 1.00 15.14 16 ALA C O 1
ATOM 1310 N N . CYS C 1 17 ? -2.913 35.756 76.541 1.00 15.56 17 CYS C N 1
ATOM 1311 C CA . CYS C 1 17 ? -2.097 36.953 76.480 1.00 15.11 17 CYS C CA 1
ATOM 1312 C C . CYS C 1 17 ? -2.748 38.160 77.136 1.00 14.38 17 CYS C C 1
ATOM 1313 O O . CYS C 1 17 ? -2.055 39.067 77.576 1.00 13.98 17 CYS C O 1
ATOM 1316 N N . HIS C 1 18 ? -4.074 38.171 77.193 1.00 15.02 18 HIS C N 1
ATOM 1317 C CA . HIS C 1 18 ? -4.789 39.313 77.757 1.00 15.40 18 HIS C CA 1
ATOM 1318 C C . HIS C 1 18 ? -5.330 39.136 79.175 1.00 15.07 18 HIS C C 1
ATOM 1319 O O . HIS C 1 18 ? -5.842 40.094 79.761 1.00 14.31 18 HIS C O 1
ATOM 1326 N N . GLY C 1 19 ? -5.180 37.933 79.736 1.00 15.87 19 GLY C N 1
ATOM 1327 C CA . GLY C 1 19 ? -5.673 37.661 81.080 1.00 14.26 19 GLY C CA 1
ATOM 1328 C C . GLY C 1 19 ? -7.102 37.165 81.042 1.00 16.64 19 GLY C C 1
ATOM 1329 O O . GLY C 1 19 ? -7.875 37.568 80.164 1.00 14.02 19 GLY C O 1
ATOM 1330 N N . GLN C 1 20 ? -7.451 36.273 81.974 1.00 20.51 20 GLN C N 1
ATOM 1331 C CA . GLN C 1 20 ? -8.799 35.696 82.047 1.00 24.59 20 GLN C CA 1
ATOM 1332 C C . GLN C 1 20 ? -9.838 36.768 82.353 1.00 22.61 20 GLN C C 1
ATOM 1333 O O . GLN C 1 20 ? -11.018 36.647 81.995 1.00 22.14 20 GLN C O 1
ATOM 1339 N N . ASN C 1 21 ? -9.366 37.833 82.991 1.00 21.24 21 ASN C N 1
ATOM 1340 C CA . ASN C 1 21 ? -10.205 38.955 83.396 1.00 22.12 21 ASN C CA 1
ATOM 1341 C C . ASN C 1 21 ? -9.995 40.225 82.546 1.00 20.21 21 ASN C C 1
ATOM 1342 O O . ASN C 1 21 ? -10.502 41.298 82.893 1.00 19.58 21 ASN C O 1
ATOM 1347 N N . GLY C 1 22 ? -9.212 40.113 81.472 1.00 18.25 22 GLY C N 1
ATOM 1348 C CA . GLY C 1 22 ? -8.957 41.268 80.622 1.00 17.15 22 GLY C CA 1
ATOM 1349 C C . GLY C 1 22 ? -7.801 42.130 81.109 1.00 16.90 22 GLY C C 1
ATOM 1350 O O . GLY C 1 22 ? -7.560 43.222 80.581 1.00 15.50 22 GLY C O 1
ATOM 1351 N N . ILE C 1 23 ? -7.126 41.673 82.161 1.00 15.64 23 ILE C N 1
ATOM 1352 C CA . ILE C 1 23 ? -5.971 42.387 82.700 1.00 16.81 23 ILE C CA 1
ATOM 1353 C C . ILE C 1 23 ? -4.742 41.534 82.329 1.00 19.23 23 ILE C C 1
ATOM 1354 O O . ILE C 1 23 ? -4.642 40.379 82.750 1.00 18.55 23 ILE C O 1
ATOM 1359 N N . SER C 1 24 ? -3.850 42.077 81.496 1.00 17.60 24 SER C N 1
ATOM 1360 C CA . SER C 1 24 ? -2.668 41.334 81.077 1.00 20.21 24 SER C CA 1
ATOM 1361 C C . SER C 1 24 ? -1.684 41.089 82.216 1.00 22.74 24 SER C C 1
ATOM 1362 O O . SER C 1 24 ? -1.773 41.699 83.289 1.00 22.03 24 SER C O 1
ATOM 1365 N N . GLN C 1 25 ? -0.738 40.196 81.956 1.00 26.63 25 GLN C N 1
ATOM 1366 C CA . GLN C 1 25 ? 0.310 39.865 82.912 1.00 32.35 25 GLN C CA 1
ATOM 1367 C C . GLN C 1 25 ? 1.612 40.432 82.337 1.00 30.21 25 GLN C C 1
ATOM 1368 O O . GLN C 1 25 ? 2.415 41.004 83.051 1.00 34.33 25 GLN C O 1
ATOM 1374 N N . VAL C 1 26 ? 1.783 40.321 81.027 1.00 27.94 26 VAL C N 1
ATOM 1375 C CA . VAL C 1 26 ? 2.973 40.829 80.335 1.00 27.15 26 VAL C CA 1
ATOM 1376 C C . VAL C 1 26 ? 2.931 42.366 80.293 1.00 27.43 26 VAL C C 1
ATOM 1377 O O . VAL C 1 26 ? 1.975 42.957 79.775 1.00 27.37 26 VAL C O 1
ATOM 1381 N N . PRO C 1 27 ? 3.996 43.028 80.777 1.00 25.95 27 PRO C N 1
ATOM 1382 C CA . PRO C 1 27 ? 4.118 44.497 80.826 1.00 25.11 27 PRO C CA 1
ATOM 1383 C C . PRO C 1 27 ? 3.818 45.254 79.538 1.00 23.26 27 PRO C C 1
ATOM 1384 O O . PRO C 1 27 ? 3.281 46.361 79.582 1.00 22.70 27 PRO C O 1
ATOM 1388 N N . ILE C 1 28 ? 4.150 44.654 78.401 1.00 21.13 28 ILE C N 1
ATOM 1389 C CA . ILE C 1 28 ? 3.934 45.300 77.118 1.00 22.04 28 ILE C CA 1
ATOM 1390 C C . ILE C 1 28 ? 2.628 44.924 76.399 1.00 18.67 28 ILE C C 1
ATOM 1391 O O . ILE C 1 28 ? 2.360 45.388 75.295 1.00 20.43 28 ILE C O 1
ATOM 1396 N N . TYR C 1 29 ? 1.831 44.065 77.029 1.00 15.25 29 TYR C N 1
ATOM 1397 C CA . TYR C 1 29 ? 0.545 43.647 76.485 1.00 15.85 29 TYR C CA 1
ATOM 1398 C C . TYR C 1 29 ? -0.521 44.499 77.164 1.00 13.14 29 TYR C C 1
ATOM 1399 O O . TYR C 1 29 ? -0.435 44.796 78.355 1.00 13.94 29 TYR C O 1
ATOM 1408 N N . PRO C 1 30 ? -1.529 44.924 76.409 1.00 12.09 30 PRO C N 1
ATOM 1409 C CA . PRO C 1 30 ? -2.596 45.764 76.967 1.00 11.52 30 PRO C CA 1
ATOM 1410 C C . PRO C 1 30 ? -3.742 45.079 77.706 1.00 11.73 30 PRO C C 1
ATOM 1411 O O . PRO C 1 30 ? -4.093 43.931 77.423 1.00 10.18 30 PRO C O 1
ATOM 1415 N N . ASN C 1 31 ? -4.301 45.819 78.663 1.00 12.73 31 ASN C N 1
ATOM 1416 C CA . ASN C 1 31 ? -5.484 45.408 79.406 1.00 13.90 31 ASN C CA 1
ATOM 1417 C C . ASN C 1 31 ? -6.642 45.734 78.447 1.00 13.95 31 ASN C C 1
ATOM 1418 O O . ASN C 1 31 ? -6.591 46.743 77.738 1.00 17.64 31 ASN C O 1
ATOM 1423 N N . LEU C 1 32 ? -7.678 44.899 78.432 1.00 14.04 32 LEU C N 1
ATOM 1424 C CA . LEU C 1 32 ? -8.843 45.126 77.578 1.00 13.50 32 LEU C CA 1
ATOM 1425 C C . LEU C 1 32 ? -10.122 45.344 78.385 1.00 13.97 32 LEU C C 1
ATOM 1426 O O . LEU C 1 32 ? -11.097 45.895 77.861 1.00 15.20 32 LEU C O 1
ATOM 1431 N N . ALA C 1 33 ? -10.140 44.869 79.631 1.00 12.22 33 ALA C N 1
ATOM 1432 C CA . ALA C 1 33 ? -11.325 44.993 80.491 1.00 14.92 33 ALA C CA 1
ATOM 1433 C C . ALA C 1 33 ? -11.824 46.428 80.655 1.00 14.84 33 ALA C C 1
ATOM 1434 O O . ALA C 1 33 ? -11.056 47.315 81.033 1.00 14.15 33 ALA C O 1
ATOM 1436 N N . GLY C 1 34 ? -13.104 46.645 80.363 1.00 14.97 34 GLY C N 1
ATOM 1437 C CA . GLY C 1 34 ? -13.691 47.970 80.514 1.00 15.40 34 GLY C CA 1
ATOM 1438 C C . GLY C 1 34 ? -13.294 49.007 79.468 1.00 17.33 34 GLY C C 1
ATOM 1439 O O . GLY C 1 34 ? -13.659 50.186 79.587 1.00 17.69 34 GLY C O 1
ATOM 1440 N N . GLN C 1 35 ? -12.550 48.590 78.447 1.00 14.54 35 GLN C N 1
ATOM 1441 C CA . GLN C 1 35 ? -12.157 49.514 77.397 1.00 14.39 35 GLN C CA 1
ATOM 1442 C C . GLN C 1 35 ? -13.428 49.881 76.612 1.00 14.56 35 GLN C C 1
ATOM 1443 O O . GLN C 1 35 ? -14.380 49.096 76.597 1.00 14.75 35 GLN C O 1
ATOM 1449 N N . LYS C 1 36 ? -13.463 51.080 76.018 1.00 12.92 36 LYS C N 1
ATOM 1450 C CA . LYS C 1 36 ? -14.616 51.528 75.227 1.00 14.38 36 LYS C CA 1
ATOM 1451 C C . LYS C 1 36 ? -14.916 50.505 74.130 1.00 15.00 36 LYS C C 1
ATOM 1452 O O . LYS C 1 36 ? -14.032 50.115 73.360 1.00 15.84 36 LYS C O 1
ATOM 1458 N N . GLU C 1 37 ? -16.166 50.079 74.060 1.00 14.73 37 GLU C N 1
ATOM 1459 C CA . GLU C 1 37 ? -16.581 49.095 73.083 1.00 15.47 37 GLU C CA 1
ATOM 1460 C C . GLU C 1 37 ? -16.240 49.427 71.632 1.00 15.70 37 GLU C C 1
ATOM 1461 O O . GLU C 1 37 ? -15.656 48.607 70.919 1.00 16.33 37 GLU C O 1
ATOM 1467 N N . GLN C 1 38 ? -16.612 50.618 71.186 1.00 15.98 38 GLN C N 1
ATOM 1468 C CA . GLN C 1 38 ? -16.358 51.018 69.812 1.00 17.43 38 GLN C CA 1
ATOM 1469 C C . GLN C 1 38 ? -14.880 51.071 69.464 1.00 15.08 38 GLN C C 1
ATOM 1470 O O . GLN C 1 38 ? -14.515 50.864 68.311 1.00 14.02 38 GLN C O 1
ATOM 1476 N N . TYR C 1 39 ? -14.037 51.389 70.450 1.00 13.12 39 TYR C N 1
ATOM 1477 C CA . TYR C 1 39 ? -12.595 51.436 70.225 1.00 12.39 39 TYR C CA 1
ATOM 1478 C C . TYR C 1 39 ? -12.029 50.018 70.034 1.00 12.58 39 TYR C C 1
ATOM 1479 O O . TYR C 1 39 ? -11.170 49.793 69.170 1.00 9.96 39 TYR C O 1
ATOM 1488 N N . LEU C 1 40 ? -12.534 49.080 70.843 1.00 13.11 40 LEU C N 1
ATOM 1489 C CA . LEU C 1 40 ? -12.151 47.668 70.764 1.00 14.10 40 LEU C CA 1
ATOM 1490 C C . LEU C 1 40 ? -12.505 47.104 69.380 1.00 13.29 40 LEU C C 1
ATOM 1491 O O . LEU C 1 40 ? -11.777 46.278 68.833 1.00 13.46 40 LEU C O 1
ATOM 1496 N N . VAL C 1 41 ? -13.634 47.546 68.832 1.00 13.05 41 VAL C N 1
ATOM 1497 C CA . VAL C 1 41 ? -14.059 47.116 67.500 1.00 13.78 41 VAL C CA 1
ATOM 1498 C C . VAL C 1 41 ? -13.073 47.700 66.464 1.00 14.08 41 VAL C C 1
ATOM 1499 O O . VAL C 1 41 ? -12.528 46.982 65.622 1.00 14.00 41 VAL C O 1
ATOM 1503 N N . ALA C 1 42 ? -12.803 48.997 66.590 1.00 12.43 42 ALA C N 1
ATOM 1504 C CA . ALA C 1 42 ? -11.890 49.712 65.699 1.00 13.64 42 ALA C CA 1
ATOM 1505 C C . ALA C 1 42 ? -10.486 49.096 65.729 1.00 11.86 42 ALA C C 1
ATOM 1506 O O . ALA C 1 42 ? -9.876 48.886 64.677 1.00 9.26 42 ALA C O 1
ATOM 1508 N N . ALA C 1 43 ? -9.984 48.818 66.936 1.00 11.32 43 ALA C N 1
ATOM 1509 C CA . ALA C 1 43 ? -8.651 48.223 67.119 1.00 10.76 43 ALA C CA 1
ATOM 1510 C C . ALA C 1 43 ? -8.539 46.837 66.468 1.00 11.61 43 ALA C C 1
ATOM 1511 O O . ALA C 1 43 ? -7.581 46.567 65.745 1.00 12.57 43 ALA C O 1
ATOM 1513 N N . LEU C 1 44 ? -9.525 45.973 66.722 1.00 13.03 44 LEU C N 1
ATOM 1514 C CA . LEU C 1 44 ? -9.554 44.628 66.150 1.00 12.89 44 LEU C CA 1
ATOM 1515 C C . LEU C 1 44 ? -9.593 44.652 64.616 1.00 14.13 44 LEU C C 1
ATOM 1516 O O . LEU C 1 44 ? -8.887 43.884 63.968 1.00 13.91 44 LEU C O 1
ATOM 1521 N N . LYS C 1 45 ? -10.386 45.562 64.049 1.00 14.60 45 LYS C N 1
ATOM 1522 C CA . LYS C 1 45 ? -10.473 45.695 62.599 1.00 14.78 45 LYS C CA 1
ATOM 1523 C C . LYS C 1 45 ? -9.157 46.197 62.018 1.00 12.69 45 LYS C C 1
ATOM 1524 O O . LYS C 1 45 ? -8.767 45.783 60.929 1.00 12.93 45 LYS C O 1
ATOM 1530 N N . ALA C 1 46 ? -8.475 47.095 62.729 1.00 12.90 46 ALA C N 1
ATOM 1531 C CA . ALA C 1 46 ? -7.179 47.613 62.267 1.00 13.21 46 ALA C CA 1
ATOM 1532 C C . ALA C 1 46 ? -6.178 46.443 62.219 1.00 12.87 46 ALA C C 1
ATOM 1533 O O . ALA C 1 46 ? -5.468 46.280 61.219 1.00 12.45 46 ALA C O 1
ATOM 1535 N N . TYR C 1 47 ? -6.134 45.619 63.275 1.00 12.08 47 TYR C N 1
ATOM 1536 C CA . TYR C 1 47 ? -5.233 44.461 63.266 1.00 11.69 47 TYR C CA 1
ATOM 1537 C C . TYR C 1 47 ? -5.613 43.497 62.144 1.00 11.44 47 TYR C C 1
ATOM 1538 O O . TYR C 1 47 ? -4.737 42.979 61.451 1.00 13.27 47 TYR C O 1
ATOM 1547 N N . LYS C 1 48 ? -6.910 43.249 61.974 1.00 11.44 48 LYS C N 1
ATOM 1548 C CA . LYS C 1 48 ? -7.373 42.344 60.926 1.00 12.80 48 LYS C CA 1
ATOM 1549 C C . LYS C 1 48 ? -6.998 42.853 59.533 1.00 13.83 48 LYS C C 1
ATOM 1550 O O . LYS C 1 48 ? -6.666 42.059 58.654 1.00 13.05 48 LYS C O 1
ATOM 1556 N N . ALA C 1 49 ? -7.027 44.175 59.351 1.00 12.93 49 ALA C N 1
ATOM 1557 C CA . ALA C 1 49 ? -6.674 44.791 58.075 1.00 12.38 49 ALA C CA 1
ATOM 1558 C C . ALA C 1 49 ? -5.164 45.071 57.901 1.00 13.03 49 ALA C C 1
ATOM 1559 O O . ALA C 1 49 ? -4.752 45.645 56.894 1.00 13.20 49 ALA C O 1
ATOM 1561 N N . GLY C 1 50 ? -4.333 44.612 58.837 1.00 13.51 50 GLY C N 1
ATOM 1562 C CA . GLY C 1 50 ? -2.895 44.870 58.734 1.00 14.60 50 GLY C CA 1
ATOM 1563 C C . GLY C 1 50 ? -2.532 46.364 58.828 1.00 16.44 50 GLY C C 1
ATOM 1564 O O . GLY C 1 50 ? -1.543 46.826 58.237 1.00 12.91 50 GLY C O 1
ATOM 1565 N N . GLN C 1 51 ? -3.312 47.106 59.621 1.00 15.52 51 GLN C N 1
ATOM 1566 C CA . GLN C 1 51 ? -3.123 48.550 59.788 1.00 15.53 51 GLN C CA 1
ATOM 1567 C C . GLN C 1 51 ? -2.296 48.989 60.994 1.00 13.44 51 GLN C C 1
ATOM 1568 O O . GLN C 1 51 ? -2.060 50.189 61.198 1.00 13.01 51 GLN C O 1
ATOM 1574 N N . ARG C 1 52 ? -1.834 48.023 61.784 1.00 11.88 52 ARG C N 1
ATOM 1575 C CA . ARG C 1 52 ? -0.992 48.331 62.933 1.00 8.37 52 ARG C CA 1
ATOM 1576 C C . ARG C 1 52 ? 0.339 47.601 62.818 1.00 10.54 52 ARG C C 1
ATOM 1577 O O . ARG C 1 52 ? 0.382 46.358 62.706 1.00 11.61 52 ARG C O 1
ATOM 1585 N N . GLN C 1 53 ? 1.424 48.377 62.820 1.00 10.51 53 GLN C N 1
ATOM 1586 C CA . GLN C 1 53 ? 2.783 47.844 62.726 1.00 10.83 53 GLN C CA 1
ATOM 1587 C C . GLN C 1 53 ? 3.633 48.276 63.925 1.00 12.26 53 GLN C C 1
ATOM 1588 O O . GLN C 1 53 ? 3.158 49.008 64.803 1.00 14.29 53 GLN C O 1
ATOM 1594 N N . GLY C 1 54 ? 4.872 47.792 63.990 1.00 13.20 54 GLY C N 1
ATOM 1595 C CA . GLY C 1 54 ? 5.749 48.173 65.091 1.00 13.81 54 GLY C CA 1
ATOM 1596 C C . GLY C 1 54 ? 5.627 47.266 66.303 1.00 14.65 54 GLY C C 1
ATOM 1597 O O . GLY C 1 54 ? 4.520 46.813 66.634 1.00 15.91 54 GLY C O 1
ATOM 1598 N N . GLY C 1 55 ? 6.756 47.009 66.971 1.00 14.15 55 GLY C N 1
ATOM 1599 C CA . GLY C 1 55 ? 6.771 46.146 68.142 1.00 11.10 55 GLY C CA 1
ATOM 1600 C C . GLY C 1 55 ? 6.119 44.794 67.887 1.00 13.00 55 GLY C C 1
ATOM 1601 O O . GLY C 1 55 ? 6.404 44.120 66.886 1.00 13.65 55 GLY C O 1
ATOM 1602 N N . GLN C 1 56 ? 5.165 44.439 68.741 1.00 12.13 56 GLN C N 1
ATOM 1603 C CA . GLN C 1 56 ? 4.460 43.173 68.606 1.00 11.06 56 GLN C CA 1
ATOM 1604 C C . GLN C 1 56 ? 3.079 43.263 67.952 1.00 12.40 56 GLN C C 1
ATOM 1605 O O . GLN C 1 56 ? 2.273 42.335 68.058 1.00 11.37 56 GLN C O 1
ATOM 1611 N N . ALA C 1 57 ? 2.808 44.374 67.265 1.00 10.54 57 ALA C N 1
ATOM 1612 C CA . ALA C 1 57 ? 1.543 44.529 66.535 1.00 12.77 57 ALA C CA 1
ATOM 1613 C C . ALA C 1 57 ? 1.299 43.344 65.573 1.00 11.81 57 ALA C C 1
ATOM 1614 O O . ALA C 1 57 ? 0.165 42.892 65.447 1.00 14.48 57 ALA C O 1
ATOM 1616 N N . PRO C 1 58 ? 2.340 42.874 64.835 1.00 12.58 58 PRO C N 1
ATOM 1617 C CA . PRO C 1 58 ? 2.161 41.735 63.912 1.00 11.38 58 PRO C CA 1
ATOM 1618 C C . PRO C 1 58 ? 1.675 40.482 64.663 1.00 11.36 58 PRO C C 1
ATOM 1619 O O . PRO C 1 58 ? 0.969 39.651 64.087 1.00 14.24 58 PRO C O 1
ATOM 1623 N N . VAL C 1 59 ? 2.088 40.338 65.930 1.00 9.80 59 VAL C N 1
ATOM 1624 C CA . VAL C 1 59 ? 1.694 39.209 66.775 1.00 10.85 59 VAL C CA 1
ATOM 1625 C C . VAL C 1 59 ? 0.184 39.242 66.949 1.00 11.04 59 VAL C C 1
ATOM 1626 O O . VAL C 1 59 ? -0.510 38.242 66.710 1.00 11.69 59 VAL C O 1
ATOM 1630 N N . MET C 1 60 ? -0.329 40.412 67.322 1.00 12.09 60 MET C N 1
ATOM 1631 C CA . MET C 1 60 ? -1.761 40.586 67.501 1.00 12.24 60 MET C CA 1
ATOM 1632 C C . MET C 1 60 ? -2.484 40.461 66.155 1.00 12.67 60 MET C C 1
ATOM 1633 O O . MET C 1 60 ? -3.584 39.906 66.100 1.00 10.35 60 MET C O 1
ATOM 1638 N N . GLN C 1 61 ? -1.857 40.956 65.080 1.00 11.30 61 GLN C N 1
ATOM 1639 C CA . GLN C 1 61 ? -2.449 40.868 63.739 1.00 13.86 61 GLN C CA 1
ATOM 1640 C C . GLN C 1 61 ? -2.745 39.400 63.432 1.00 13.67 61 GLN C C 1
ATOM 1641 O O . GLN C 1 61 ? -3.789 39.067 62.893 1.00 14.11 61 GLN C O 1
ATOM 1647 N N . GLY C 1 62 ? -1.812 38.530 63.802 1.00 14.55 62 GLY C N 1
ATOM 1648 C CA . GLY C 1 62 ? -1.992 37.105 63.575 1.00 15.38 62 GLY C CA 1
ATOM 1649 C C . GLY C 1 62 ? -3.192 36.497 64.295 1.00 15.10 62 GLY C C 1
ATOM 1650 O O . GLY C 1 62 ? -3.687 35.455 63.892 1.00 15.41 62 GLY C O 1
ATOM 1651 N N . GLN C 1 63 ? -3.669 37.154 65.352 1.00 14.57 63 GLN C N 1
ATOM 1652 C CA . GLN C 1 63 ? -4.820 36.675 66.134 1.00 14.76 63 GLN C CA 1
ATOM 1653 C C . GLN C 1 63 ? -6.133 37.245 65.608 1.00 13.61 63 GLN C C 1
ATOM 1654 O O . GLN C 1 63 ? -7.197 36.712 65.899 1.00 12.85 63 GLN C O 1
ATOM 1660 N N . ALA C 1 64 ? -6.043 38.331 64.842 1.00 12.03 64 ALA C N 1
ATOM 1661 C CA . ALA C 1 64 ? -7.219 39.025 64.315 1.00 13.88 64 ALA C CA 1
ATOM 1662 C C . ALA C 1 64 ? -7.734 38.645 62.926 1.00 14.58 64 ALA C C 1
ATOM 1663 O O . ALA C 1 64 ? -8.943 38.736 62.670 1.00 13.65 64 ALA C O 1
ATOM 1665 N N . THR C 1 65 ? -6.830 38.245 62.029 1.00 15.32 65 THR C N 1
ATOM 1666 C CA . THR C 1 65 ? -7.218 37.904 60.656 1.00 18.35 65 THR C CA 1
ATOM 1667 C C . THR C 1 65 ? -8.311 36.830 60.487 1.00 19.73 65 THR C C 1
ATOM 1668 O O . THR C 1 65 ? -9.084 36.874 59.532 1.00 20.01 65 THR C O 1
ATOM 1672 N N . ALA C 1 66 ? -8.408 35.928 61.459 1.00 21.83 66 ALA C N 1
ATOM 1673 C CA . ALA C 1 66 ? -9.385 34.840 61.449 1.00 23.56 66 ALA C CA 1
ATOM 1674 C C . ALA C 1 66 ? -10.726 35.247 62.063 1.00 25.13 66 ALA C C 1
ATOM 1675 O O . ALA C 1 66 ? -11.690 34.471 62.025 1.00 25.32 66 ALA C O 1
ATOM 1677 N N . LEU C 1 67 ? -10.776 36.431 62.671 1.00 23.19 67 LEU C N 1
ATOM 1678 C CA . LEU C 1 67 ? -12.001 36.887 63.310 1.00 22.18 67 LEU C CA 1
ATOM 1679 C C . LEU C 1 67 ? -12.987 37.509 62.323 1.00 21.31 67 LEU C C 1
ATOM 1680 O O . LEU C 1 67 ? -12.614 38.337 61.498 1.00 20.55 67 LEU C O 1
ATOM 1685 N N . SER C 1 68 ? -14.249 37.103 62.394 1.00 21.07 68 SER C N 1
ATOM 1686 C CA . SER C 1 68 ? -15.253 37.698 61.511 1.00 20.35 68 SER C CA 1
ATOM 1687 C C . SER C 1 68 ? -15.673 39.012 62.187 1.00 20.16 68 SER C C 1
ATOM 1688 O O . SER C 1 68 ? -15.381 39.229 63.367 1.00 18.85 68 SER C O 1
ATOM 1691 N N . ASP C 1 69 ? -16.368 39.882 61.463 1.00 21.40 69 ASP C N 1
ATOM 1692 C CA . ASP C 1 69 ? -16.806 41.140 62.054 1.00 22.80 69 ASP C CA 1
ATOM 1693 C C . ASP C 1 69 ? -17.808 40.922 63.200 1.00 22.53 69 ASP C C 1
ATOM 1694 O O . ASP C 1 69 ? -17.867 41.715 64.150 1.00 22.81 69 ASP C O 1
ATOM 1699 N N . ALA C 1 70 ? -18.548 39.814 63.135 1.00 21.64 70 ALA C N 1
ATOM 1700 C CA . ALA C 1 70 ? -19.507 39.449 64.181 1.00 19.99 70 ALA C CA 1
ATOM 1701 C C . ALA C 1 70 ? -18.711 39.031 65.425 1.00 19.61 70 ALA C C 1
ATOM 1702 O O . ALA C 1 70 ? -19.061 39.409 66.553 1.00 21.00 70 ALA C O 1
ATOM 1704 N N . ASP C 1 71 ? -17.652 38.241 65.217 1.00 18.48 71 ASP C N 1
ATOM 1705 C CA . ASP C 1 71 ? -16.761 37.817 66.309 1.00 19.98 71 ASP C CA 1
ATOM 1706 C C . ASP C 1 71 ? -16.215 39.079 66.993 1.00 19.65 71 ASP C C 1
ATOM 1707 O O . ASP C 1 71 ? -16.254 39.206 68.214 1.00 19.97 71 ASP C O 1
ATOM 1712 N N . ILE C 1 72 ? -15.693 39.997 66.176 1.00 17.30 72 ILE C N 1
ATOM 1713 C CA . ILE C 1 72 ? -15.127 41.249 66.666 1.00 17.01 72 ILE C CA 1
ATOM 1714 C C . ILE C 1 72 ? -16.139 42.019 67.517 1.00 17.18 72 ILE C C 1
ATOM 1715 O O . ILE C 1 72 ? -15.792 42.490 68.608 1.00 15.87 72 ILE C O 1
ATOM 1720 N N . ALA C 1 73 ? -17.385 42.118 67.032 1.00 16.57 73 ALA C N 1
ATOM 1721 C CA . ALA C 1 73 ? -18.453 42.828 67.763 1.00 17.03 73 ALA C CA 1
ATOM 1722 C C . ALA C 1 73 ? -18.727 42.137 69.084 1.00 16.68 73 ALA C C 1
ATOM 1723 O O . ALA C 1 73 ? -18.867 42.794 70.122 1.00 17.30 73 ALA C O 1
ATOM 1725 N N . ASN C 1 74 ? -18.752 40.802 69.053 1.00 18.57 74 ASN C N 1
ATOM 1726 C CA . ASN C 1 74 ? -18.997 40.024 70.270 1.00 17.13 74 ASN C CA 1
ATOM 1727 C C . ASN C 1 74 ? -17.859 40.170 71.269 1.00 16.50 74 ASN C C 1
ATOM 1728 O O . ASN C 1 74 ? -18.113 40.404 72.452 1.00 16.75 74 ASN C O 1
ATOM 1733 N N . LEU C 1 75 ? -16.615 40.023 70.802 1.00 16.14 75 LEU C N 1
ATOM 1734 C CA . LEU C 1 75 ? -15.443 40.160 71.683 1.00 17.07 75 LEU C CA 1
ATOM 1735 C C . LEU C 1 75 ? -15.380 41.551 72.322 1.00 16.17 75 LEU C C 1
ATOM 1736 O O . LEU C 1 75 ? -15.085 41.674 73.510 1.00 17.14 75 LEU C O 1
ATOM 1741 N N . ALA C 1 76 ? -15.676 42.587 71.532 1.00 15.68 76 ALA C N 1
ATOM 1742 C CA . ALA C 1 76 ? -15.657 43.960 72.032 1.00 14.68 76 ALA C CA 1
ATOM 1743 C C . ALA C 1 76 ? -16.719 44.155 73.114 1.00 15.20 76 ALA C C 1
ATOM 1744 O O . ALA C 1 76 ? -16.442 44.740 74.160 1.00 15.28 76 ALA C O 1
ATOM 1746 N N . ALA C 1 77 ? -17.913 43.609 72.882 1.00 15.14 77 ALA C N 1
ATOM 1747 C CA . ALA C 1 77 ? -19.009 43.722 73.837 1.00 14.23 77 ALA C CA 1
ATOM 1748 C C . ALA C 1 77 ? -18.618 43.039 75.135 1.00 15.38 77 ALA C C 1
ATOM 1749 O O . ALA C 1 77 ? -18.821 43.597 76.213 1.00 16.89 77 ALA C O 1
ATOM 1751 N N . TYR C 1 78 ? -18.026 41.845 75.026 1.00 15.89 78 TYR C N 1
ATOM 1752 C CA . TYR C 1 78 ? -17.577 41.094 76.202 1.00 14.39 78 TYR C CA 1
ATOM 1753 C C . TYR C 1 78 ? -16.507 41.849 77.046 1.00 15.54 78 TYR C C 1
ATOM 1754 O O . TYR C 1 78 ? -16.707 42.088 78.240 1.00 16.22 78 TYR C O 1
ATOM 1763 N N . TYR C 1 79 ? -15.383 42.222 76.432 1.00 13.86 79 TYR C N 1
ATOM 1764 C CA . TYR C 1 79 ? -14.329 42.909 77.175 1.00 15.65 79 TYR C CA 1
ATOM 1765 C C . TYR C 1 79 ? -14.768 44.272 77.751 1.00 15.20 79 TYR C C 1
ATOM 1766 O O . TYR C 1 79 ? -14.432 44.618 78.889 1.00 14.52 79 TYR C O 1
ATOM 1775 N N . ALA C 1 80 ? -15.558 45.015 76.984 1.00 15.04 80 ALA C N 1
ATOM 1776 C CA . ALA C 1 80 ? -16.070 46.309 77.443 1.00 17.46 80 ALA C CA 1
ATOM 1777 C C . ALA C 1 80 ? -16.961 46.126 78.690 1.00 18.89 80 ALA C C 1
ATOM 1778 O O . ALA C 1 80 ? -16.955 46.961 79.599 1.00 19.50 80 ALA C O 1
ATOM 1780 N N . SER C 1 81 ? -17.670 44.999 78.764 1.00 19.31 81 SER C N 1
ATOM 1781 C CA . SER C 1 81 ? -18.559 44.736 79.904 1.00 20.76 81 SER C CA 1
ATOM 1782 C C . SER C 1 81 ? -17.818 44.351 81.194 1.00 20.24 81 SER C C 1
ATOM 1783 O O . SER C 1 81 ? -18.423 44.334 82.275 1.00 21.69 81 SER C O 1
ATOM 1786 N N . ASN C 1 82 ? -16.537 43.993 81.076 1.00 20.03 82 ASN C N 1
ATOM 1787 C CA . ASN C 1 82 ? -15.714 43.610 82.237 1.00 19.67 82 ASN C CA 1
ATOM 1788 C C . ASN C 1 82 ? -15.259 44.850 83.035 1.00 20.19 82 ASN C C 1
ATOM 1789 O O . ASN C 1 82 ? -14.969 45.887 82.450 1.00 19.78 82 ASN C O 1
ATOM 1794 N N . PRO C 1 83 ? -15.186 44.754 84.383 1.00 21.10 83 PRO C N 1
ATOM 1795 C CA . PRO C 1 83 ? -14.747 45.906 85.194 1.00 19.58 83 PRO C CA 1
ATOM 1796 C C . PRO C 1 83 ? -13.281 46.187 84.907 1.00 19.04 83 PRO C C 1
ATOM 1797 O O . PRO C 1 83 ? -12.459 45.263 84.970 1.00 18.15 83 PRO C O 1
ATOM 1801 N N . ALA C 1 84 ? -12.951 47.448 84.604 1.00 19.44 84 ALA C N 1
ATOM 1802 C CA . ALA C 1 84 ? -11.563 47.832 84.274 1.00 20.36 84 ALA C CA 1
ATOM 1803 C C . ALA C 1 84 ? -10.541 47.446 85.340 1.00 21.19 84 ALA C C 1
ATOM 1804 O O . ALA C 1 84 ? -9.330 47.361 85.068 1.00 19.46 84 ALA C O 1
ATOM 1806 N N . ALA C 1 85 ? -11.030 47.088 86.528 1.00 23.69 85 ALA C N 1
ATOM 1807 C CA . ALA C 1 85 ? -10.175 46.727 87.668 1.00 27.36 85 ALA C CA 1
ATOM 1808 C C . ALA C 1 85 ? -10.142 45.250 88.091 1.00 30.20 85 ALA C C 1
ATOM 1809 O O . ALA C 1 85 ? -9.188 44.810 88.734 1.00 29.18 85 ALA C O 1
ATOM 1811 N N . ALA C 1 86 ? -11.201 44.514 87.761 1.00 37.11 86 ALA C N 1
ATOM 1812 C CA . ALA C 1 86 ? -11.363 43.094 88.090 1.00 42.40 86 ALA C CA 1
ATOM 1813 C C . ALA C 1 86 ? -11.827 42.884 89.532 1.00 46.30 86 ALA C C 1
ATOM 1814 O O . ALA C 1 86 ? -13.055 42.780 89.734 1.00 46.97 86 ALA C O 1
ATOM 1816 N N . ALA D 1 1 ? 10.912 53.992 83.183 1.00 50.46 1 ALA D N 1
ATOM 1817 C CA . ALA D 1 1 ? 11.346 55.160 84.004 1.00 49.36 1 ALA D CA 1
ATOM 1818 C C . ALA D 1 1 ? 10.804 56.491 83.468 1.00 46.08 1 ALA D C 1
ATOM 1819 O O . ALA D 1 1 ? 11.454 57.179 82.675 1.00 47.83 1 ALA D O 1
ATOM 1821 N N . GLY D 1 2 ? 9.585 56.818 83.870 1.00 40.25 2 GLY D N 1
ATOM 1822 C CA . GLY D 1 2 ? 8.991 58.074 83.461 1.00 33.20 2 GLY D CA 1
ATOM 1823 C C . GLY D 1 2 ? 8.686 58.860 84.720 1.00 28.76 2 GLY D C 1
ATOM 1824 O O . GLY D 1 2 ? 8.735 58.314 85.819 1.00 24.87 2 GLY D O 1
ATOM 1825 N N . ASP D 1 3 ? 8.414 60.149 84.576 1.00 26.68 3 ASP D N 1
ATOM 1826 C CA . ASP D 1 3 ? 8.082 60.974 85.728 1.00 24.42 3 ASP D CA 1
ATOM 1827 C C . ASP D 1 3 ? 6.573 61.244 85.744 1.00 21.07 3 ASP D C 1
ATOM 1828 O O . ASP D 1 3 ? 6.049 61.913 84.843 1.00 16.49 3 ASP D O 1
ATOM 1833 N N . ILE D 1 4 ? 5.889 60.723 86.766 1.00 17.84 4 ILE D N 1
ATOM 1834 C CA . ILE D 1 4 ? 4.431 60.896 86.906 1.00 19.81 4 ILE D CA 1
ATOM 1835 C C . ILE D 1 4 ? 3.953 62.359 86.921 1.00 19.43 4 ILE D C 1
ATOM 1836 O O . ILE D 1 4 ? 2.976 62.711 86.252 1.00 18.43 4 ILE D O 1
ATOM 1841 N N . GLU D 1 5 ? 4.658 63.194 87.675 1.00 21.32 5 GLU D N 1
ATOM 1842 C CA . GLU D 1 5 ? 4.324 64.607 87.816 1.00 23.50 5 GLU D CA 1
ATOM 1843 C C . GLU D 1 5 ? 4.475 65.338 86.494 1.00 20.12 5 GLU D C 1
ATOM 1844 O O . GLU D 1 5 ? 3.602 66.135 86.111 1.00 16.01 5 GLU D O 1
ATOM 1850 N N . ALA D 1 6 ? 5.581 65.073 85.794 1.00 15.42 6 ALA D N 1
ATOM 1851 C CA . ALA D 1 6 ? 5.822 65.701 84.492 1.00 14.97 6 ALA D CA 1
ATOM 1852 C C . ALA D 1 6 ? 4.774 65.195 83.500 1.00 12.91 6 ALA D C 1
ATOM 1853 O O . ALA D 1 6 ? 4.276 65.953 82.673 1.00 12.76 6 ALA D O 1
ATOM 1855 N N . GLY D 1 7 ? 4.408 63.920 83.628 1.00 11.78 7 GLY D N 1
ATOM 1856 C CA . GLY D 1 7 ? 3.401 63.345 82.752 1.00 12.92 7 GLY D CA 1
ATOM 1857 C C . GLY D 1 7 ? 2.017 63.935 82.992 1.00 12.51 7 GLY D C 1
ATOM 1858 O O . GLY D 1 7 ? 1.264 64.156 82.036 1.00 12.45 7 GLY D O 1
ATOM 1859 N N . LYS D 1 8 ? 1.697 64.225 84.252 1.00 11.25 8 LYS D N 1
ATOM 1860 C CA . LYS D 1 8 ? 0.393 64.795 84.597 1.00 14.54 8 LYS D CA 1
ATOM 1861 C C . LYS D 1 8 ? 0.249 66.176 83.971 1.00 14.13 8 LYS D C 1
ATOM 1862 O O . LYS D 1 8 ? -0.777 66.499 83.367 1.00 12.69 8 LYS D O 1
ATOM 1868 N N . ALA D 1 9 ? 1.300 66.979 84.127 1.00 12.84 9 ALA D N 1
ATOM 1869 C CA . ALA D 1 9 ? 1.348 68.333 83.603 1.00 14.33 9 ALA D CA 1
ATOM 1870 C C . ALA D 1 9 ? 1.231 68.307 82.076 1.00 14.99 9 ALA D C 1
ATOM 1871 O O . ALA D 1 9 ? 0.457 69.067 81.487 1.00 14.13 9 ALA D O 1
ATOM 1873 N N . LYS D 1 10 ? 2.038 67.451 81.453 1.00 12.59 10 LYS D N 1
ATOM 1874 C CA . LYS D 1 10 ? 2.060 67.296 80.006 1.00 14.20 10 LYS D CA 1
ATOM 1875 C C . LYS D 1 10 ? 0.685 66.846 79.478 1.00 15.23 10 LYS D C 1
ATOM 1876 O O . LYS D 1 10 ? 0.246 67.268 78.405 1.00 14.81 10 LYS D O 1
ATOM 1882 N N . ALA D 1 11 ? 0.019 65.984 80.245 1.00 15.80 11 ALA D N 1
ATOM 1883 C CA . ALA D 1 11 ? -1.294 65.441 79.872 1.00 16.04 11 ALA D CA 1
ATOM 1884 C C . ALA D 1 11 ? -2.430 66.458 79.737 1.00 15.01 11 ALA D C 1
ATOM 1885 O O . ALA D 1 11 ? -3.527 66.094 79.296 1.00 12.61 11 ALA D O 1
ATOM 1887 N N . ALA D 1 12 ? -2.183 67.707 80.143 1.00 15.17 12 ALA D N 1
ATOM 1888 C CA . ALA D 1 12 ? -3.202 68.758 80.029 1.00 17.20 12 ALA D CA 1
ATOM 1889 C C . ALA D 1 12 ? -3.628 68.829 78.568 1.00 16.03 12 ALA D C 1
ATOM 1890 O O . ALA D 1 12 ? -4.798 69.036 78.267 1.00 16.62 12 ALA D O 1
ATOM 1892 N N . VAL D 1 13 ? -2.679 68.541 77.677 1.00 16.65 13 VAL D N 1
ATOM 1893 C CA . VAL D 1 13 ? -2.905 68.572 76.234 1.00 17.79 13 VAL D CA 1
ATOM 1894 C C . VAL D 1 13 ? -3.606 67.298 75.718 1.00 17.97 13 VAL D C 1
ATOM 1895 O O . VAL D 1 13 ? -4.001 67.228 74.552 1.00 19.15 13 VAL D O 1
ATOM 1899 N N . CYS D 1 14 ? -3.793 66.321 76.607 1.00 15.81 14 CYS D N 1
ATOM 1900 C CA . CYS D 1 14 ? -4.432 65.038 76.268 1.00 14.06 14 CYS D CA 1
ATOM 1901 C C . CYS D 1 14 ? -5.848 64.901 76.797 1.00 13.47 14 CYS D C 1
ATOM 1902 O O . CYS D 1 14 ? -6.655 64.168 76.233 1.00 13.84 14 CYS D O 1
ATOM 1905 N N . ALA D 1 15 ? -6.102 65.556 77.926 1.00 12.84 15 ALA D N 1
ATOM 1906 C CA . ALA D 1 15 ? -7.373 65.475 78.646 1.00 14.20 15 ALA D CA 1
ATOM 1907 C C . ALA D 1 15 ? -8.668 65.706 77.865 1.00 13.29 15 ALA D C 1
ATOM 1908 O O . ALA D 1 15 ? -9.671 65.046 78.132 1.00 13.10 15 ALA D O 1
ATOM 1910 N N . ALA D 1 16 ? -8.656 66.643 76.922 1.00 12.72 16 ALA D N 1
ATOM 1911 C CA . ALA D 1 16 ? -9.849 66.959 76.131 1.00 12.64 16 ALA D CA 1
ATOM 1912 C C . ALA D 1 16 ? -10.477 65.717 75.464 1.00 13.29 16 ALA D C 1
ATOM 1913 O O . ALA D 1 16 ? -11.702 65.647 75.284 1.00 13.42 16 ALA D O 1
ATOM 1915 N N . CYS D 1 17 ? -9.648 64.725 75.148 1.00 12.89 17 CYS D N 1
ATOM 1916 C CA . CYS D 1 17 ? -10.131 63.501 74.524 1.00 14.50 17 CYS D CA 1
ATOM 1917 C C . CYS D 1 17 ? -10.124 62.281 75.434 1.00 14.48 17 CYS D C 1
ATOM 1918 O O . CYS D 1 17 ? -11.074 61.489 75.437 1.00 15.48 17 CYS D O 1
ATOM 1921 N N . HIS D 1 18 ? -9.019 62.079 76.142 1.00 14.03 18 HIS D N 1
ATOM 1922 C CA . HIS D 1 18 ? -8.909 60.912 77.013 1.00 14.48 18 HIS D CA 1
ATOM 1923 C C . HIS D 1 18 ? -9.459 61.103 78.430 1.00 16.22 18 HIS D C 1
ATOM 1924 O O . HIS D 1 18 ? -9.443 60.159 79.228 1.00 16.93 18 HIS D O 1
ATOM 1931 N N . GLY D 1 19 ? -9.984 62.300 78.719 1.00 16.34 19 GLY D N 1
ATOM 1932 C CA . GLY D 1 19 ? -10.541 62.585 80.034 1.00 16.54 19 GLY D CA 1
ATOM 1933 C C . GLY D 1 19 ? -9.511 63.014 81.081 1.00 16.98 19 GLY D C 1
ATOM 1934 O O . GLY D 1 19 ? -8.365 62.544 81.083 1.00 14.62 19 GLY D O 1
ATOM 1935 N N . GLN D 1 20 ? -9.920 63.908 81.976 1.00 15.48 20 GLN D N 1
ATOM 1936 C CA . GLN D 1 20 ? -9.034 64.404 83.029 1.00 18.47 20 GLN D CA 1
ATOM 1937 C C . GLN D 1 20 ? -8.500 63.286 83.911 1.00 17.34 20 GLN D C 1
ATOM 1938 O O . GLN D 1 20 ? -7.432 63.397 84.522 1.00 16.81 20 GLN D O 1
ATOM 1944 N N . ASN D 1 21 ? -9.223 62.175 83.911 1.00 16.98 21 ASN D N 1
ATOM 1945 C CA . ASN D 1 21 ? -8.818 61.008 84.678 1.00 19.47 21 ASN D CA 1
ATOM 1946 C C . ASN D 1 21 ? -8.520 59.767 83.816 1.00 16.62 21 ASN D C 1
ATOM 1947 O O . ASN D 1 21 ? -8.653 58.660 84.306 1.00 14.44 21 ASN D O 1
ATOM 1952 N N . GLY D 1 22 ? -8.182 59.940 82.539 1.00 13.48 22 GLY D N 1
ATOM 1953 C CA . GLY D 1 22 ? -7.873 58.779 81.718 1.00 13.00 22 GLY D CA 1
ATOM 1954 C C . GLY D 1 22 ? -9.052 57.946 81.241 1.00 13.75 22 GLY D C 1
ATOM 1955 O O . GLY D 1 22 ? -8.854 56.885 80.652 1.00 13.53 22 GLY D O 1
ATOM 1956 N N . ILE D 1 23 ? -10.264 58.375 81.576 1.00 14.45 23 ILE D N 1
ATOM 1957 C CA . ILE D 1 23 ? -11.482 57.703 81.131 1.00 16.99 23 ILE D CA 1
ATOM 1958 C C . ILE D 1 23 ? -12.130 58.672 80.161 1.00 19.66 23 ILE D C 1
ATOM 1959 O O . ILE D 1 23 ? -12.482 59.796 80.531 1.00 17.39 23 ILE D O 1
ATOM 1964 N N . SER D 1 24 ? -12.213 58.276 78.901 1.00 20.73 24 SER D N 1
ATOM 1965 C CA . SER D 1 24 ? -12.827 59.139 77.905 1.00 24.24 24 SER D CA 1
ATOM 1966 C C . SER D 1 24 ? -14.340 59.266 78.121 1.00 27.49 24 SER D C 1
ATOM 1967 O O . SER D 1 24 ? -14.964 58.397 78.735 1.00 24.61 24 SER D O 1
ATOM 1970 N N . GLN D 1 25 ? -14.918 60.351 77.611 1.00 35.10 25 GLN D N 1
ATOM 1971 C CA . GLN D 1 25 ? -16.362 60.593 77.715 1.00 44.00 25 GLN D CA 1
ATOM 1972 C C . GLN D 1 25 ? -17.027 60.316 76.369 1.00 42.37 25 GLN D C 1
ATOM 1973 O O . GLN D 1 25 ? -18.244 60.238 76.268 1.00 43.35 25 GLN D O 1
ATOM 1979 N N . VAL D 1 26 ? -16.191 60.133 75.352 1.00 41.19 26 VAL D N 1
ATOM 1980 C CA . VAL D 1 26 ? -16.597 59.856 73.977 1.00 40.63 26 VAL D CA 1
ATOM 1981 C C . VAL D 1 26 ? -16.246 58.378 73.682 1.00 38.63 26 VAL D C 1
ATOM 1982 O O . VAL D 1 26 ? -15.101 57.967 73.873 1.00 38.04 26 VAL D O 1
ATOM 1986 N N . PRO D 1 27 ? -17.210 57.584 73.167 1.00 36.57 27 PRO D N 1
ATOM 1987 C CA . PRO D 1 27 ? -17.013 56.157 72.852 1.00 35.64 27 PRO D CA 1
ATOM 1988 C C . PRO D 1 27 ? -15.891 55.837 71.863 1.00 34.90 27 PRO D C 1
ATOM 1989 O O . PRO D 1 27 ? -15.291 54.767 71.922 1.00 34.56 27 PRO D O 1
ATOM 1993 N N . ILE D 1 28 ? -15.599 56.777 70.976 1.00 35.71 28 ILE D N 1
ATOM 1994 C CA . ILE D 1 28 ? -14.589 56.580 69.944 1.00 38.19 28 ILE D CA 1
ATOM 1995 C C . ILE D 1 28 ? -13.143 56.744 70.445 1.00 35.08 28 ILE D C 1
ATOM 1996 O O . ILE D 1 28 ? -12.206 56.170 69.852 1.00 37.08 28 ILE D O 1
ATOM 2001 N N . TYR D 1 29 ? -12.975 57.479 71.549 1.00 28.46 29 TYR D N 1
ATOM 2002 C CA . TYR D 1 29 ? -11.662 57.681 72.169 1.00 25.02 29 TYR D CA 1
ATOM 2003 C C . TYR D 1 29 ? -11.466 56.628 73.265 1.00 21.67 29 TYR D C 1
ATOM 2004 O O . TYR D 1 29 ? -12.378 56.333 74.032 1.00 19.85 29 TYR D O 1
ATOM 2013 N N . PRO D 1 30 ? -10.285 56.020 73.326 1.00 17.70 30 PRO D N 1
ATOM 2014 C CA . PRO D 1 30 ? -10.022 55.006 74.346 1.00 17.40 30 PRO D CA 1
ATOM 2015 C C . PRO D 1 30 ? -9.633 55.524 75.744 1.00 15.74 30 PRO D C 1
ATOM 2016 O O . PRO D 1 30 ? -9.159 56.656 75.907 1.00 14.05 30 PRO D O 1
ATOM 2020 N N . ASN D 1 31 ? -9.891 54.685 76.744 1.00 14.51 31 ASN D N 1
ATOM 2021 C CA . ASN D 1 31 ? -9.511 54.950 78.123 1.00 14.37 31 ASN D CA 1
ATOM 2022 C C . ASN D 1 31 ? -8.031 54.588 78.236 1.00 13.15 31 ASN D C 1
ATOM 2023 O O . ASN D 1 31 ? -7.562 53.636 77.597 1.00 14.46 31 ASN D O 1
ATOM 2028 N N . LEU D 1 32 ? -7.315 55.348 79.052 1.00 11.30 32 LEU D N 1
ATOM 2029 C CA . LEU D 1 32 ? -5.893 55.128 79.285 1.00 12.13 32 LEU D CA 1
ATOM 2030 C C . LEU D 1 32 ? -5.606 54.864 80.766 1.00 9.83 32 LEU D C 1
ATOM 2031 O O . LEU D 1 32 ? -4.548 54.358 81.111 1.00 9.38 32 LEU D O 1
ATOM 2036 N N . ALA D 1 33 ? -6.531 55.249 81.635 1.00 9.65 33 ALA D N 1
ATOM 2037 C CA . ALA D 1 33 ? -6.338 55.070 83.074 1.00 12.53 33 ALA D CA 1
ATOM 2038 C C . ALA D 1 33 ? -5.989 53.643 83.493 1.00 12.44 33 ALA D C 1
ATOM 2039 O O . ALA D 1 33 ? -6.706 52.689 83.167 1.00 13.33 33 ALA D O 1
ATOM 2041 N N . GLY D 1 34 ? -4.868 53.505 84.199 1.00 12.57 34 GLY D N 1
ATOM 2042 C CA . GLY D 1 34 ? -4.449 52.200 84.680 1.00 11.50 34 GLY D CA 1
ATOM 2043 C C . GLY D 1 34 ? -3.928 51.214 83.651 1.00 13.68 34 GLY D C 1
ATOM 2044 O O . GLY D 1 34 ? -3.612 50.071 83.992 1.00 15.38 34 GLY D O 1
ATOM 2045 N N . GLN D 1 35 ? -3.856 51.623 82.390 1.00 12.88 35 GLN D N 1
ATOM 2046 C CA . GLN D 1 35 ? -3.334 50.754 81.342 1.00 12.32 35 GLN D CA 1
ATOM 2047 C C . GLN D 1 35 ? -1.862 50.458 81.682 1.00 12.63 35 GLN D C 1
ATOM 2048 O O . GLN D 1 35 ? -1.227 51.223 82.422 1.00 12.57 35 GLN D O 1
ATOM 2054 N N . LYS D 1 36 ? -1.336 49.353 81.152 1.00 12.85 36 LYS D N 1
ATOM 2055 C CA . LYS D 1 36 ? 0.056 48.954 81.372 1.00 14.86 36 LYS D CA 1
ATOM 2056 C C . LYS D 1 36 ? 0.992 50.045 80.875 1.00 14.23 36 LYS D C 1
ATOM 2057 O O . LYS D 1 36 ? 0.887 50.492 79.725 1.00 12.83 36 LYS D O 1
ATOM 2063 N N . GLU D 1 37 ? 1.922 50.435 81.741 1.00 14.39 37 GLU D N 1
ATOM 2064 C CA . GLU D 1 37 ? 2.883 51.483 81.450 1.00 14.05 37 GLU D CA 1
ATOM 2065 C C . GLU D 1 37 ? 3.761 51.270 80.210 1.00 15.00 37 GLU D C 1
ATOM 2066 O O . GLU D 1 37 ? 3.868 52.183 79.374 1.00 14.10 37 GLU D O 1
ATOM 2072 N N . GLN D 1 38 ? 4.347 50.076 80.074 1.00 10.76 38 GLN D N 1
ATOM 2073 C CA . GLN D 1 38 ? 5.210 49.769 78.936 1.00 12.54 38 GLN D CA 1
ATOM 2074 C C . GLN D 1 38 ? 4.429 49.692 77.636 1.00 13.79 38 GLN D C 1
ATOM 2075 O O . GLN D 1 38 ? 4.959 50.013 76.572 1.00 11.40 38 GLN D O 1
ATOM 2081 N N . TYR D 1 39 ? 3.162 49.237 77.745 1.00 11.91 39 TYR D N 1
ATOM 2082 C CA . TYR D 1 39 ? 2.337 49.206 76.534 1.00 12.02 39 TYR D CA 1
ATOM 2083 C C . TYR D 1 39 ? 1.997 50.636 76.095 1.00 11.68 39 TYR D C 1
ATOM 2084 O O . TYR D 1 39 ? 1.972 50.950 74.895 1.00 12.40 39 TYR D O 1
ATOM 2093 N N . LEU D 1 40 ? 1.778 51.529 77.067 1.00 11.43 40 LEU D N 1
ATOM 2094 C CA . LEU D 1 40 ? 1.474 52.926 76.759 1.00 10.77 40 LEU D CA 1
ATOM 2095 C C . LEU D 1 40 ? 2.650 53.560 76.014 1.00 10.65 40 LEU D C 1
ATOM 2096 O O . LEU D 1 40 ? 2.442 54.312 75.061 1.00 10.10 40 LEU D O 1
ATOM 2101 N N . VAL D 1 41 ? 3.878 53.211 76.421 1.00 10.54 41 VAL D N 1
ATOM 2102 C CA . VAL D 1 41 ? 5.079 53.715 75.763 1.00 10.14 41 VAL D CA 1
ATOM 2103 C C . VAL D 1 41 ? 5.141 53.195 74.323 1.00 11.37 41 VAL D C 1
ATOM 2104 O O . VAL D 1 41 ? 5.389 53.965 73.398 1.00 14.10 41 VAL D O 1
ATOM 2108 N N . ALA D 1 42 ? 4.893 51.893 74.134 1.00 10.95 42 ALA D N 1
ATOM 2109 C CA . ALA D 1 42 ? 4.933 51.287 72.799 1.00 12.03 42 ALA D CA 1
ATOM 2110 C C . ALA D 1 42 ? 3.880 51.881 71.862 1.00 11.03 42 ALA D C 1
ATOM 2111 O O . ALA D 1 42 ? 4.209 52.235 70.732 1.00 11.65 42 ALA D O 1
ATOM 2113 N N . ALA D 1 43 ? 2.632 51.999 72.338 1.00 9.21 43 ALA D N 1
ATOM 2114 C CA . ALA D 1 43 ? 1.530 52.561 71.534 1.00 11.15 43 ALA D CA 1
ATOM 2115 C C . ALA D 1 43 ? 1.857 54.002 71.090 1.00 11.04 43 ALA D C 1
ATOM 2116 O O . ALA D 1 43 ? 1.719 54.342 69.913 1.00 12.05 43 ALA D O 1
ATOM 2118 N N . LEU D 1 44 ? 2.289 54.838 72.036 1.00 10.61 44 LEU D N 1
ATOM 2119 C CA . LEU D 1 44 ? 2.677 56.215 71.736 1.00 10.29 44 LEU D CA 1
ATOM 2120 C C . LEU D 1 44 ? 3.833 56.264 70.729 1.00 10.47 44 LEU D C 1
ATOM 2121 O O . LEU D 1 44 ? 3.812 57.064 69.782 1.00 8.44 44 LEU D O 1
ATOM 2126 N N . LYS D 1 45 ? 4.837 55.404 70.913 1.00 12.68 45 LYS D N 1
ATOM 2127 C CA . LYS D 1 45 ? 5.957 55.358 69.959 1.00 13.98 45 LYS D CA 1
ATOM 2128 C C . LYS D 1 45 ? 5.443 54.968 68.568 1.00 13.62 45 LYS D C 1
ATOM 2129 O O . LYS D 1 45 ? 5.923 55.492 67.549 1.00 13.37 45 LYS D O 1
ATOM 2135 N N . ALA D 1 46 ? 4.462 54.057 68.537 1.00 11.92 46 ALA D N 1
ATOM 2136 C CA . ALA D 1 46 ? 3.852 53.604 67.294 1.00 12.17 46 ALA D CA 1
ATOM 2137 C C . ALA D 1 46 ? 3.130 54.761 66.573 1.00 13.36 46 ALA D C 1
ATOM 2138 O O . ALA D 1 46 ? 3.318 54.945 65.374 1.00 13.61 46 ALA D O 1
ATOM 2140 N N . TYR D 1 47 ? 2.279 55.514 67.272 1.00 11.64 47 TYR D N 1
ATOM 2141 C CA . TYR D 1 47 ? 1.605 56.662 66.630 1.00 11.54 47 TYR D CA 1
ATOM 2142 C C . TYR D 1 47 ? 2.632 57.675 66.134 1.00 12.20 47 TYR D C 1
ATOM 2143 O O . TYR D 1 47 ? 2.518 58.203 65.036 1.00 13.92 47 TYR D O 1
ATOM 2152 N N . LYS D 1 48 ? 3.616 57.964 66.973 1.00 12.16 48 LYS D N 1
ATOM 2153 C CA . LYS D 1 48 ? 4.671 58.897 66.629 1.00 13.61 48 LYS D CA 1
ATOM 2154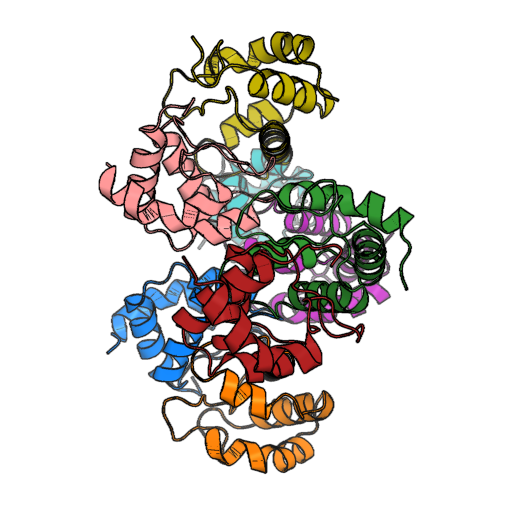 C C . LYS D 1 48 ? 5.410 58.467 65.355 1.00 13.94 48 LYS D C 1
ATOM 2155 O O . LYS D 1 48 ? 5.783 59.312 64.535 1.00 13.58 48 LYS D O 1
ATOM 2161 N N . ALA D 1 49 ? 5.597 57.155 65.191 1.00 13.11 49 ALA D N 1
ATOM 2162 C CA . ALA D 1 49 ? 6.304 56.584 64.035 1.00 11.47 49 ALA D CA 1
ATOM 2163 C C . ALA D 1 49 ? 5.417 56.367 62.806 1.00 11.61 49 ALA D C 1
ATOM 2164 O O . ALA D 1 49 ? 5.904 55.894 61.776 1.00 11.00 49 ALA D O 1
ATOM 2166 N N . GLY D 1 50 ? 4.134 56.719 62.894 1.00 7.86 50 GLY D N 1
ATOM 2167 C CA . GLY D 1 50 ? 3.246 56.509 61.754 1.00 10.53 50 GLY D CA 1
ATOM 2168 C C . GLY D 1 50 ? 2.823 55.049 61.586 1.00 9.02 50 GLY D C 1
ATOM 2169 O O . GLY D 1 50 ? 2.295 54.660 60.539 1.00 7.86 50 GLY D O 1
ATOM 2170 N N . GLN D 1 51 ? 2.976 54.262 62.648 1.00 9.09 51 GLN D N 1
ATOM 2171 C CA . GLN D 1 51 ? 2.664 52.831 62.620 1.00 12.12 51 GLN D CA 1
ATOM 2172 C C . GLN D 1 51 ? 1.227 52.329 62.798 1.00 12.95 51 GLN D C 1
ATOM 2173 O O . GLN D 1 51 ? 0.957 51.135 62.584 1.00 13.34 51 GLN D O 1
ATOM 2179 N N . ARG D 1 52 ? 0.314 53.215 63.200 1.00 12.99 52 ARG D N 1
ATOM 2180 C CA . ARG D 1 52 ? -1.083 52.837 63.400 1.00 12.73 52 ARG D CA 1
ATOM 2181 C C . ARG D 1 52 ? -1.986 53.610 62.434 1.00 14.60 52 ARG D C 1
ATOM 2182 O O . ARG D 1 52 ? -2.002 54.851 62.418 1.00 12.66 52 ARG D O 1
ATOM 2190 N N . GLN D 1 53 ? -2.706 52.846 61.611 1.00 14.57 53 GLN D N 1
ATOM 2191 C CA . GLN D 1 53 ? -3.604 53.383 60.590 1.00 15.25 53 GLN D CA 1
ATOM 2192 C C . GLN D 1 53 ? -5.024 52.829 60.734 1.00 15.29 53 GLN D C 1
ATOM 2193 O O . GLN D 1 53 ? -5.299 51.974 61.595 1.00 17.16 53 GLN D O 1
ATOM 2199 N N . GLY D 1 54 ? -5.931 53.315 59.900 1.00 15.64 54 GLY D N 1
ATOM 2200 C CA . GLY D 1 54 ? -7.309 52.857 59.989 1.00 16.23 54 GLY D CA 1
ATOM 2201 C C . GLY D 1 54 ? -8.130 53.655 60.994 1.00 16.52 54 GLY D C 1
ATOM 2202 O O . GLY D 1 54 ? -7.615 54.132 62.007 1.00 15.92 54 GLY D O 1
ATOM 2203 N N . GLY D 1 55 ? -9.420 53.815 60.692 1.00 18.37 55 GLY D N 1
ATOM 2204 C CA . GLY D 1 55 ? -10.333 54.553 61.556 1.00 17.15 55 GLY D CA 1
ATOM 2205 C C . GLY D 1 55 ? -9.827 55.927 61.959 1.00 16.17 55 GLY D C 1
ATOM 2206 O O . GLY D 1 55 ? -9.406 56.725 61.124 1.00 15.33 55 GLY D O 1
ATOM 2207 N N . GLN D 1 56 ? -9.771 56.150 63.262 1.00 16.72 56 GLN D N 1
ATOM 2208 C CA . GLN D 1 56 ? -9.318 57.419 63.812 1.00 19.53 56 GLN D CA 1
ATOM 2209 C C . GLN D 1 56 ? -7.854 57.446 64.235 1.00 18.70 56 GLN D C 1
ATOM 2210 O O . GLN D 1 56 ? -7.410 58.407 64.866 1.00 17.58 56 GLN D O 1
ATOM 2216 N N . ALA D 1 57 ? -7.096 56.421 63.850 1.00 15.89 57 ALA D N 1
ATOM 2217 C CA . ALA D 1 57 ? -5.678 56.367 64.206 1.00 14.65 57 ALA D CA 1
ATOM 2218 C C . ALA D 1 57 ? -4.920 57.618 63.741 1.00 12.64 57 ALA D C 1
ATOM 2219 O O . ALA D 1 57 ? -4.089 58.137 64.489 1.00 12.64 57 ALA D O 1
ATOM 2221 N N . PRO D 1 58 ? -5.210 58.131 62.514 1.00 12.56 58 PRO D N 1
ATOM 2222 C CA . PRO D 1 58 ? -4.517 59.339 62.022 1.00 11.74 58 PRO D CA 1
ATOM 2223 C C . PRO D 1 58 ? -4.732 60.539 62.951 1.00 11.30 58 PRO D C 1
ATOM 2224 O O . PRO D 1 58 ? -3.880 61.420 63.032 1.00 11.94 58 PRO D O 1
ATOM 2228 N N . VAL D 1 59 ? -5.886 60.594 63.615 1.00 11.45 59 VAL D N 1
ATOM 2229 C CA . VAL D 1 59 ? -6.165 61.683 64.564 1.00 13.07 59 VAL D CA 1
ATOM 2230 C C . VAL D 1 59 ? -5.132 61.607 65.707 1.00 12.53 59 VAL D C 1
ATOM 2231 O O . VAL D 1 59 ? -4.482 62.607 66.021 1.00 14.42 59 VAL D O 1
ATOM 2235 N N . MET D 1 60 ? -4.969 60.425 66.309 1.00 11.04 60 MET D N 1
ATOM 2236 C CA . MET D 1 60 ? -4.008 60.243 67.397 1.00 11.39 60 MET D CA 1
ATOM 2237 C C . MET D 1 60 ? -2.558 60.414 66.942 1.00 12.97 60 MET D C 1
ATOM 2238 O O . MET D 1 60 ? -1.721 60.891 67.713 1.00 14.13 60 MET D O 1
ATOM 2243 N N . GLN D 1 61 ? -2.243 60.018 65.707 1.00 13.60 61 GLN D N 1
ATOM 2244 C CA . GLN D 1 61 ? -0.884 60.208 65.179 1.00 12.02 61 GLN D CA 1
ATOM 2245 C C . GLN D 1 61 ? -0.547 61.709 65.225 1.00 13.31 61 GLN D C 1
ATOM 2246 O O . GLN D 1 61 ? 0.576 62.091 65.590 1.00 11.34 61 GLN D O 1
ATOM 2252 N N . GLY D 1 62 ? -1.518 62.554 64.849 1.00 13.82 62 GLY D N 1
ATOM 2253 C CA . GLY D 1 62 ? -1.303 63.999 64.876 1.00 13.62 62 GLY D CA 1
ATOM 2254 C C . GLY D 1 62 ? -1.001 64.535 66.284 1.00 15.90 62 GLY D C 1
ATOM 2255 O O . GLY D 1 62 ? -0.382 65.601 66.452 1.00 16.88 62 GLY D O 1
ATOM 2256 N N . GLN D 1 63 ? -1.394 63.782 67.308 1.00 14.50 63 GLN D N 1
ATOM 2257 C CA . GLN D 1 63 ? -1.153 64.198 68.687 1.00 14.79 63 GLN D CA 1
ATOM 2258 C C . GLN D 1 63 ? 0.158 63.660 69.249 1.00 13.36 63 GLN D C 1
ATOM 2259 O O . GLN D 1 63 ? 0.625 64.114 70.296 1.00 12.65 63 GLN D O 1
ATOM 2265 N N . ALA D 1 64 ? 0.771 62.717 68.539 1.00 14.15 64 ALA D N 1
ATOM 2266 C CA . ALA D 1 64 ? 1.989 62.081 69.025 1.00 12.53 64 ALA D CA 1
ATOM 2267 C C . ALA D 1 64 ? 3.308 62.444 68.370 1.00 12.93 64 ALA D C 1
ATOM 2268 O O . ALA D 1 64 ? 4.356 62.246 68.966 1.00 15.79 64 ALA D O 1
ATOM 2270 N N . THR D 1 65 ? 3.283 62.961 67.153 1.00 14.85 65 THR D N 1
ATOM 2271 C CA . THR D 1 65 ? 4.530 63.269 66.463 1.00 17.02 65 THR D CA 1
ATOM 2272 C C . THR D 1 65 ? 5.426 64.329 67.122 1.00 19.65 65 THR D C 1
ATOM 2273 O O . THR D 1 65 ? 6.647 64.301 66.947 1.00 20.30 65 THR D O 1
ATOM 2277 N N . ALA D 1 66 ? 4.824 65.211 67.922 1.00 18.91 66 ALA D N 1
ATOM 2278 C CA . ALA D 1 66 ? 5.540 66.279 68.626 1.00 19.38 66 ALA D CA 1
ATOM 2279 C C . ALA D 1 66 ? 6.105 65.839 69.994 1.00 19.82 66 ALA D C 1
ATOM 2280 O O . ALA D 1 66 ? 6.798 66.607 70.675 1.00 17.69 66 ALA D O 1
ATOM 2282 N N . LEU D 1 67 ? 5.750 64.633 70.421 1.00 15.55 67 LEU D N 1
ATOM 2283 C CA . LEU D 1 67 ? 6.202 64.140 71.701 1.00 15.18 67 LEU D CA 1
ATOM 2284 C C . LEU D 1 67 ? 7.609 63.594 71.613 1.00 13.84 67 LEU D C 1
ATOM 2285 O O . LEU D 1 67 ? 7.913 62.819 70.713 1.00 14.37 67 LEU D O 1
ATOM 2290 N N . SER D 1 68 ? 8.464 64.003 72.543 1.00 13.30 68 SER D N 1
ATOM 2291 C CA . SER D 1 68 ? 9.816 63.460 72.602 1.00 14.17 68 SER D CA 1
ATOM 2292 C C . SER D 1 68 ? 9.674 62.104 73.336 1.00 14.23 68 SER D C 1
ATOM 2293 O O . SER D 1 68 ? 8.631 61.808 73.930 1.00 14.12 68 SER D O 1
ATOM 2296 N N . ASP D 1 69 ? 10.703 61.273 73.288 1.00 15.70 69 ASP D N 1
ATOM 2297 C CA . ASP D 1 69 ? 10.636 59.987 73.966 1.00 15.23 69 ASP D CA 1
ATOM 2298 C C . ASP D 1 69 ? 10.503 60.149 75.484 1.00 15.29 69 ASP D C 1
ATOM 2299 O O . ASP D 1 69 ? 9.891 59.312 76.145 1.00 14.40 69 ASP D O 1
ATOM 2304 N N . ALA D 1 70 ? 11.068 61.231 76.025 1.00 14.34 70 ALA D N 1
ATOM 2305 C CA . ALA D 1 70 ? 10.973 61.513 77.458 1.00 12.47 70 ALA D CA 1
ATOM 2306 C C . ALA D 1 70 ? 9.527 61.892 77.794 1.00 10.45 70 ALA D C 1
ATOM 2307 O O . ALA D 1 70 ? 8.992 61.457 78.812 1.00 11.76 70 ALA D O 1
ATOM 2309 N N . ASP D 1 71 ? 8.892 62.687 76.931 1.00 12.33 71 ASP D N 1
ATOM 2310 C CA . ASP D 1 71 ? 7.478 63.068 77.120 1.00 11.61 71 ASP D CA 1
ATOM 2311 C C . ASP D 1 71 ? 6.676 61.783 77.232 1.00 12.45 71 ASP D C 1
ATOM 2312 O O . ASP D 1 71 ? 5.835 61.638 78.121 1.00 13.03 71 ASP D O 1
ATOM 2317 N N . ILE D 1 72 ? 6.925 60.878 76.279 1.00 12.21 72 ILE D N 1
ATOM 2318 C CA . ILE D 1 72 ? 6.234 59.591 76.187 1.00 11.24 72 ILE D CA 1
ATOM 2319 C C . ILE D 1 72 ? 6.372 58.768 77.454 1.00 12.98 72 ILE D C 1
ATOM 2320 O O . ILE D 1 72 ? 5.383 58.236 77.946 1.00 13.90 72 ILE D O 1
ATOM 2325 N N . ALA D 1 73 ? 7.596 58.674 77.980 1.00 11.51 73 ALA D N 1
ATOM 2326 C CA . ALA D 1 73 ? 7.844 57.946 79.212 1.00 11.00 73 ALA D CA 1
ATOM 2327 C C . ALA D 1 73 ? 7.028 58.589 80.342 1.00 12.98 73 ALA D C 1
ATOM 2328 O O . ALA D 1 73 ? 6.376 57.894 81.143 1.00 12.58 73 ALA D O 1
ATOM 2330 N N . ASN D 1 74 ? 7.074 59.919 80.405 1.00 12.34 74 ASN D N 1
ATOM 2331 C CA . ASN D 1 74 ? 6.357 60.658 81.431 1.00 13.95 74 ASN D CA 1
ATOM 2332 C C . ASN D 1 74 ? 4.851 60.439 81.342 1.00 13.36 74 ASN D C 1
ATOM 2333 O O . ASN D 1 74 ? 4.201 60.175 82.350 1.00 13.71 74 ASN D O 1
ATOM 2338 N N . LEU D 1 75 ? 4.308 60.540 80.131 1.00 11.91 75 LEU D N 1
ATOM 2339 C CA . LEU D 1 75 ? 2.878 60.360 79.921 1.00 13.04 75 LEU D CA 1
ATOM 2340 C C . LEU D 1 75 ? 2.389 58.948 80.302 1.00 12.70 75 LEU D C 1
ATOM 2341 O O . LEU D 1 75 ? 1.352 58.791 80.950 1.00 11.17 75 LEU D O 1
ATOM 2346 N N . ALA D 1 76 ? 3.191 57.942 79.958 1.00 14.56 76 ALA D N 1
ATOM 2347 C CA . ALA D 1 76 ? 2.873 56.542 80.237 1.00 14.40 76 ALA D CA 1
ATOM 2348 C C . ALA D 1 76 ? 2.865 56.282 81.736 1.00 12.58 76 ALA D C 1
ATOM 2349 O O . ALA D 1 76 ? 1.970 55.616 82.251 1.00 14.19 76 ALA D O 1
ATOM 2351 N N . ALA D 1 77 ? 3.885 56.790 82.427 1.00 13.04 77 ALA D N 1
ATOM 2352 C CA . ALA D 1 77 ? 4.008 56.640 83.883 1.00 13.14 77 ALA D CA 1
ATOM 2353 C C . ALA D 1 77 ? 2.779 57.241 84.559 1.00 12.65 77 ALA D C 1
ATOM 2354 O O . ALA D 1 77 ? 2.191 56.632 85.446 1.00 12.85 77 ALA D O 1
ATOM 2356 N N . TYR D 1 78 ? 2.373 58.427 84.106 1.00 13.04 78 TYR D N 1
ATOM 2357 C CA . TYR D 1 78 ? 1.194 59.114 84.652 1.00 12.26 78 TYR D CA 1
ATOM 2358 C C . TYR D 1 78 ? -0.118 58.325 84.456 1.00 13.68 78 TYR D C 1
ATOM 2359 O O . TYR D 1 78 ? -0.838 58.038 85.417 1.00 12.69 78 TYR D O 1
ATOM 2368 N N . TYR D 1 79 ? -0.447 58.009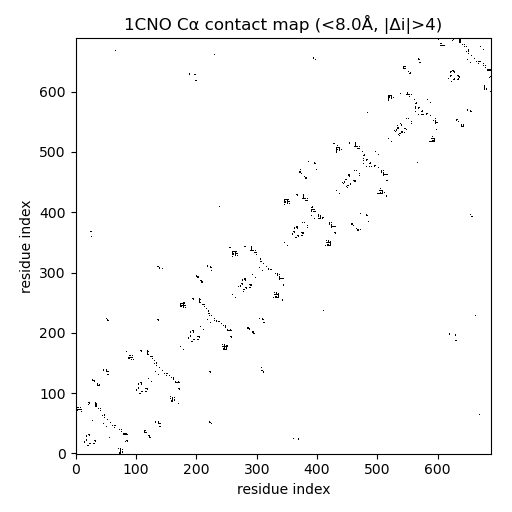 83.209 1.00 12.83 79 TYR D N 1
ATOM 2369 C CA . TYR D 1 79 ? -1.690 57.292 82.934 1.00 13.86 79 TYR D CA 1
ATOM 2370 C C . TYR D 1 79 ? -1.737 55.913 83.603 1.00 14.88 79 TYR D C 1
ATOM 2371 O O . TYR D 1 79 ? -2.789 55.499 84.114 1.00 14.46 79 TYR D O 1
ATOM 2380 N N . ALA D 1 80 ? -0.587 55.239 83.655 1.00 12.50 80 ALA D N 1
ATOM 2381 C CA . ALA D 1 80 ? -0.499 53.930 84.299 1.00 14.02 80 ALA D CA 1
ATOM 2382 C C . ALA D 1 80 ? -0.825 54.043 85.797 1.00 14.63 80 ALA D C 1
ATOM 2383 O O . ALA D 1 80 ? -1.393 53.118 86.374 1.00 13.97 80 ALA D O 1
ATOM 2385 N N . SER D 1 81 ? -0.470 55.184 86.403 1.00 15.87 81 SER D N 1
ATOM 2386 C CA . SER D 1 81 ? -0.702 55.455 87.832 1.00 16.26 81 SER D CA 1
ATOM 2387 C C . SER D 1 81 ? -2.168 55.719 88.203 1.00 16.15 81 SER D C 1
ATOM 2388 O O . SER D 1 81 ? -2.543 55.579 89.356 1.00 18.93 81 SER D O 1
ATOM 2391 N N . ASN D 1 82 ? -2.992 56.119 87.245 1.00 17.04 82 ASN D N 1
ATOM 2392 C CA . ASN D 1 82 ? -4.398 56.393 87.534 1.00 16.73 82 ASN D CA 1
ATOM 2393 C C . ASN D 1 82 ? -5.191 55.127 87.828 1.00 16.49 82 ASN D C 1
ATOM 2394 O O . ASN D 1 82 ? -4.864 54.057 87.325 1.00 17.42 82 ASN D O 1
ATOM 2399 N N . PRO D 1 83 ? -6.243 55.228 88.669 1.00 15.94 83 PRO D N 1
ATOM 2400 C CA . PRO D 1 83 ? -7.047 54.022 88.951 1.00 16.23 83 PRO D CA 1
ATOM 2401 C C . PRO D 1 83 ? -7.815 53.700 87.674 1.00 15.34 83 PRO D C 1
ATOM 2402 O O . PRO D 1 83 ? -8.363 54.602 87.043 1.00 16.49 83 PRO D O 1
ATOM 2406 N N . ALA D 1 84 ? -7.886 52.429 87.287 1.00 15.22 84 ALA D N 1
ATOM 2407 C CA . ALA D 1 84 ? -8.599 52.060 86.054 1.00 14.49 84 ALA D CA 1
ATOM 2408 C C . ALA D 1 84 ? -10.111 52.288 86.102 1.00 16.29 84 ALA D C 1
ATOM 2409 O O . ALA D 1 84 ? -10.742 52.550 85.070 1.00 17.72 84 ALA D O 1
ATOM 2411 N N . ALA D 1 85 ? -10.698 52.156 87.290 1.00 15.89 85 ALA D N 1
ATOM 2412 C CA . ALA D 1 85 ? -12.124 52.383 87.507 1.00 19.03 85 ALA D CA 1
ATOM 2413 C C . ALA D 1 85 ? -12.340 53.891 87.476 1.00 21.30 85 ALA D C 1
ATOM 2414 O O . ALA D 1 85 ? -13.463 54.381 87.324 1.00 20.70 85 ALA D O 1
ATOM 2416 N N . ALA D 1 86 ? -11.237 54.611 87.685 1.00 23.68 86 ALA D N 1
ATOM 2417 C CA . ALA D 1 86 ? -11.158 56.066 87.686 1.00 24.84 86 ALA D CA 1
ATOM 2418 C C . ALA D 1 86 ? -11.925 56.821 88.762 1.00 25.14 86 ALA D C 1
ATOM 2419 O O . ALA D 1 86 ? -12.236 58.014 88.538 1.00 25.44 86 ALA D O 1
ATOM 2421 N N . ALA E 1 1 ? -20.907 18.702 49.207 1.00 63.98 1 ALA E N 1
ATOM 2422 C CA . ALA E 1 1 ? -21.282 19.144 47.830 1.00 60.99 1 ALA E CA 1
ATOM 2423 C C . ALA E 1 1 ? -20.499 20.386 47.410 1.00 57.59 1 ALA E C 1
ATOM 2424 O O . ALA E 1 1 ? -19.994 21.131 48.251 1.00 58.24 1 ALA E O 1
ATOM 2426 N N . GLY E 1 2 ? -20.391 20.582 46.102 1.00 51.74 2 GLY E N 1
ATOM 2427 C CA . GLY E 1 2 ? -19.697 21.736 45.571 1.00 44.40 2 GLY E CA 1
ATOM 2428 C C . GLY E 1 2 ? -20.569 22.451 44.554 1.00 39.49 2 GLY E C 1
ATOM 2429 O O . GLY E 1 2 ? -21.248 21.811 43.756 1.00 36.13 2 GLY E O 1
ATOM 2430 N N . ASP E 1 3 ? -20.543 23.781 44.586 1.00 36.82 3 ASP E N 1
ATOM 2431 C CA . ASP E 1 3 ? -21.318 24.630 43.680 1.00 34.02 3 ASP E CA 1
ATOM 2432 C C . ASP E 1 3 ? -20.386 25.177 42.590 1.00 31.08 3 ASP E C 1
ATOM 2433 O O . ASP E 1 3 ? -19.558 26.061 42.848 1.00 29.73 3 ASP E O 1
ATOM 2438 N N . ILE E 1 4 ? -20.520 24.641 41.377 1.00 28.25 4 ILE E N 1
ATOM 2439 C CA . ILE E 1 4 ? -19.690 25.046 40.237 1.00 26.47 4 ILE E CA 1
ATOM 2440 C C . ILE E 1 4 ? -19.739 26.547 39.983 1.00 27.68 4 ILE E C 1
ATOM 2441 O O . ILE E 1 4 ? -18.693 27.185 39.822 1.00 27.37 4 ILE E O 1
ATOM 2446 N N . GLU E 1 5 ? -20.946 27.107 39.957 1.00 28.35 5 GLU E N 1
ATOM 2447 C CA . GLU E 1 5 ? -21.109 28.535 39.722 1.00 30.91 5 GLU E CA 1
ATOM 2448 C C . GLU E 1 5 ? -20.522 29.419 40.817 1.00 27.65 5 GLU E C 1
ATOM 2449 O O . GLU E 1 5 ? -19.949 30.465 40.511 1.00 27.00 5 GLU E O 1
ATOM 2455 N N . ALA E 1 6 ? -20.644 29.007 42.081 1.00 25.01 6 ALA E N 1
ATOM 2456 C CA . ALA E 1 6 ? -20.075 29.805 43.176 1.00 23.94 6 ALA E CA 1
ATOM 2457 C C . ALA E 1 6 ? -18.548 29.664 43.129 1.00 23.12 6 ALA E C 1
ATOM 2458 O O . ALA E 1 6 ? -17.806 30.605 43.430 1.00 21.42 6 ALA E O 1
ATOM 2460 N N . GLY E 1 7 ? -18.096 28.476 42.728 1.00 24.81 7 GLY E N 1
ATOM 2461 C CA . GLY E 1 7 ? -16.672 28.208 42.609 1.00 24.80 7 GLY E CA 1
ATOM 2462 C C . GLY E 1 7 ? -16.047 29.096 41.548 1.00 24.22 7 GLY E C 1
ATOM 2463 O O . GLY E 1 7 ? -14.975 29.666 41.767 1.00 21.59 7 GLY E O 1
ATOM 2464 N N . LYS E 1 8 ? -16.742 29.258 40.420 1.00 23.70 8 LYS E N 1
ATOM 2465 C CA . LYS E 1 8 ? -16.247 30.093 39.327 1.00 23.81 8 LYS E CA 1
ATOM 2466 C C . LYS E 1 8 ? -16.063 31.552 39.747 1.00 23.33 8 LYS E C 1
ATOM 2467 O O . LYS E 1 8 ? -15.087 32.203 39.347 1.00 23.04 8 LYS E O 1
ATOM 2473 N N . ALA E 1 9 ? -16.996 32.061 40.554 1.00 23.56 9 ALA E N 1
ATOM 2474 C CA . ALA E 1 9 ? -16.926 33.441 41.042 1.00 24.30 9 ALA E CA 1
ATOM 2475 C C . ALA E 1 9 ? -15.770 33.616 42.030 1.00 24.86 9 ALA E C 1
ATOM 2476 O O . ALA E 1 9 ? -15.056 34.626 41.999 1.00 24.50 9 ALA E O 1
ATOM 2478 N N . LYS E 1 10 ? -15.599 32.633 42.912 1.00 24.82 10 LYS E N 1
ATOM 2479 C CA . LYS E 1 10 ? -14.529 32.661 43.901 1.00 24.84 10 LYS E CA 1
ATOM 2480 C C . LYS E 1 10 ? -13.158 32.573 43.215 1.00 25.91 10 LYS E C 1
ATOM 2481 O O . LYS E 1 10 ? -12.203 33.232 43.625 1.00 26.09 10 LYS E O 1
ATOM 2487 N N . ALA E 1 11 ? -13.097 31.791 42.137 1.00 26.36 11 ALA E N 1
ATOM 2488 C CA . ALA E 1 11 ? -11.874 31.551 41.372 1.00 25.99 11 ALA E CA 1
ATOM 2489 C C . ALA E 1 11 ? -11.192 32.761 40.748 1.00 27.53 11 ALA E C 1
ATOM 2490 O O . ALA E 1 11 ? -10.054 32.647 40.284 1.00 28.16 11 ALA E O 1
ATOM 2492 N N . ALA E 1 12 ? -11.874 33.908 40.723 1.00 29.01 12 ALA E N 1
ATOM 2493 C CA . ALA E 1 12 ? -11.302 35.142 40.153 1.00 28.78 12 ALA E CA 1
ATOM 2494 C C . ALA E 1 12 ? -9.948 35.470 40.804 1.00 27.73 12 ALA E C 1
ATOM 2495 O O . ALA E 1 12 ? -9.032 35.960 40.146 1.00 28.30 12 ALA E O 1
ATOM 2497 N N . VAL E 1 13 ? -9.836 35.174 42.096 1.00 27.71 13 VAL E N 1
ATOM 2498 C CA . VAL E 1 13 ? -8.621 35.417 42.869 1.00 26.99 13 VAL E CA 1
ATOM 2499 C C . VAL E 1 13 ? -7.616 34.251 42.747 1.00 25.90 13 VAL E C 1
ATOM 2500 O O . VAL E 1 13 ? -6.565 34.252 43.413 1.00 26.63 13 VAL E O 1
ATOM 2504 N N . CYS E 1 14 ? -7.930 33.290 41.873 1.00 21.90 14 CYS E N 1
ATOM 2505 C CA . CYS E 1 14 ? -7.096 32.104 41.640 1.00 20.05 14 CYS E CA 1
ATOM 2506 C C . CYS E 1 14 ? -6.449 32.095 40.260 1.00 19.31 14 CYS E C 1
ATOM 2507 O O . CYS E 1 14 ? -5.352 31.549 40.076 1.00 19.01 14 CYS E O 1
ATOM 2510 N N . ALA E 1 15 ? -7.179 32.646 39.291 1.00 16.42 15 ALA E N 1
ATOM 2511 C CA . ALA E 1 15 ? -6.773 32.705 37.889 1.00 15.31 15 ALA E CA 1
ATOM 2512 C C . ALA E 1 15 ? -5.411 33.316 37.588 1.00 16.15 15 ALA E C 1
ATOM 2513 O O . ALA E 1 15 ? -4.720 32.862 36.664 1.00 17.95 15 ALA E O 1
ATOM 2515 N N . ALA E 1 16 ? -5.027 34.337 38.350 1.00 14.46 16 ALA E N 1
ATOM 2516 C CA . ALA E 1 16 ? -3.751 35.003 38.150 1.00 16.12 16 ALA E CA 1
ATOM 2517 C C . ALA E 1 16 ? -2.606 34.007 38.055 1.00 16.63 16 ALA E C 1
ATOM 2518 O O . ALA E 1 16 ? -1.719 34.151 37.213 1.00 18.09 16 ALA E O 1
ATOM 2520 N N . CYS E 1 17 ? -2.630 33.005 38.927 1.00 16.29 17 CYS E N 1
ATOM 2521 C CA . CYS E 1 17 ? -1.582 32.001 38.956 1.00 17.51 17 CYS E CA 1
ATOM 2522 C C . CYS E 1 17 ? -1.915 30.689 38.256 1.00 17.50 17 CYS E C 1
ATOM 2523 O O . CYS E 1 17 ? -1.032 30.057 37.680 1.00 18.93 17 CYS E O 1
ATOM 2526 N N . HIS E 1 18 ? -3.185 30.289 38.293 1.00 16.99 18 HIS E N 1
ATOM 2527 C CA . HIS E 1 18 ? -3.606 29.025 37.683 1.00 18.31 18 HIS E CA 1
ATOM 2528 C C . HIS E 1 18 ? -4.226 29.102 36.272 1.00 17.15 18 HIS E C 1
ATOM 2529 O O . HIS E 1 18 ? -4.576 28.076 35.690 1.00 17.50 18 HIS E O 1
ATOM 2536 N N . GLY E 1 19 ? -4.359 30.306 35.724 1.00 17.29 19 GLY E N 1
ATOM 2537 C CA . GLY E 1 19 ? -4.936 30.459 34.391 1.00 16.13 19 GLY E CA 1
ATOM 2538 C C . GLY E 1 19 ? -6.440 30.602 34.434 1.00 15.70 19 GLY E C 1
ATOM 2539 O O . GLY E 1 19 ? -7.097 30.015 35.293 1.00 14.92 19 GLY E O 1
ATOM 2540 N N . GLN E 1 20 ? -6.987 31.389 33.514 1.00 20.21 20 GLN E N 1
ATOM 2541 C CA . GLN E 1 20 ? -8.430 31.621 33.436 1.00 23.89 20 GLN E CA 1
ATOM 2542 C C . GLN E 1 20 ? -9.172 30.311 33.215 1.00 21.53 20 GLN E C 1
ATOM 2543 O O . GLN E 1 20 ? -10.285 30.112 33.726 1.00 19.54 20 GLN E O 1
ATOM 2549 N N . ASN E 1 21 ? -8.544 29.437 32.429 1.00 15.95 21 ASN E N 1
ATOM 2550 C CA . ASN E 1 21 ? -9.092 28.135 32.078 1.00 15.44 21 ASN E CA 1
ATOM 2551 C C . ASN E 1 21 ? -8.522 27.008 32.954 1.00 16.61 21 ASN E C 1
ATOM 2552 O O . ASN E 1 21 ? -8.659 25.829 32.612 1.00 14.63 21 ASN E O 1
ATOM 2557 N N . GLY E 1 22 ? -7.853 27.368 34.052 1.00 15.21 22 GLY E N 1
ATOM 2558 C CA . GLY E 1 22 ? -7.255 26.368 34.919 1.00 16.32 22 GLY E CA 1
ATOM 2559 C C . GLY E 1 22 ? -5.972 25.722 34.377 1.00 16.84 22 GLY E C 1
ATOM 2560 O O . GLY E 1 22 ? -5.600 24.639 34.811 1.00 15.29 22 GLY E O 1
ATOM 2561 N N . ILE E 1 23 ? -5.347 26.345 33.379 1.00 17.30 23 ILE E N 1
ATOM 2562 C CA . ILE E 1 23 ? -4.080 25.873 32.802 1.00 17.69 23 ILE E CA 1
ATOM 2563 C C . ILE E 1 23 ? -3.103 27.001 33.133 1.00 19.87 23 ILE E C 1
ATOM 2564 O O . ILE E 1 23 ? -3.335 28.164 32.762 1.00 21.34 23 ILE E O 1
ATOM 2569 N N . SER E 1 24 ? -2.043 26.677 33.866 1.00 20.21 24 SER E N 1
ATOM 2570 C CA . SER E 1 24 ? -1.072 27.687 34.270 1.00 20.11 24 SER E CA 1
ATOM 2571 C C . SER E 1 24 ? -0.196 28.169 33.134 1.00 22.13 24 SER E C 1
ATOM 2572 O O . SER E 1 24 ? -0.099 27.537 32.088 1.00 20.32 24 SER E O 1
ATOM 2575 N N . GLN E 1 25 ? 0.481 29.282 33.389 1.00 26.87 25 GLN E N 1
ATOM 2576 C CA . GLN E 1 25 ? 1.399 29.904 32.439 1.00 30.80 25 GLN E CA 1
ATOM 2577 C C . GLN E 1 25 ? 2.804 29.708 32.994 1.00 30.98 25 GLN E C 1
ATOM 2578 O O . GLN E 1 25 ? 3.769 29.635 32.254 1.00 33.64 25 GLN E O 1
ATOM 2584 N N . VAL E 1 26 ? 2.906 29.643 34.313 1.00 30.61 26 VAL E N 1
ATOM 2585 C CA . VAL E 1 26 ? 4.177 29.439 34.989 1.00 29.86 26 VAL E CA 1
ATOM 2586 C C . VAL E 1 26 ? 4.468 27.930 34.987 1.00 29.17 26 VAL E C 1
ATOM 2587 O O . VAL E 1 26 ? 3.656 27.135 35.453 1.00 29.35 26 VAL E O 1
ATOM 2591 N N . PRO E 1 27 ? 5.633 27.525 34.449 1.00 30.39 27 PRO E N 1
ATOM 2592 C CA . PRO E 1 27 ? 6.092 26.130 34.346 1.00 28.17 27 PRO E CA 1
ATOM 2593 C C . PRO E 1 27 ? 6.063 25.350 35.658 1.00 27.10 27 PRO E C 1
ATOM 2594 O O . PRO E 1 27 ? 5.814 24.144 35.652 1.00 27.51 27 PRO E O 1
ATOM 2598 N N . ILE E 1 28 ? 6.301 26.032 36.777 1.00 25.59 28 ILE E N 1
ATOM 2599 C CA . ILE E 1 28 ? 6.283 25.370 38.078 1.00 23.26 28 ILE E CA 1
ATOM 2600 C C . ILE E 1 28 ? 4.929 25.436 38.792 1.00 22.00 28 ILE E C 1
ATOM 2601 O O . ILE E 1 28 ? 4.787 24.918 39.899 1.00 21.01 28 ILE E O 1
ATOM 2606 N N . TYR E 1 29 ? 3.942 26.106 38.188 1.00 19.01 29 TYR E N 1
ATOM 2607 C CA . TYR E 1 29 ? 2.616 26.163 38.797 1.00 15.66 29 TYR E CA 1
ATOM 2608 C C . TYR E 1 29 ? 1.787 25.055 38.159 1.00 16.93 29 TYR E C 1
ATOM 2609 O O . TYR E 1 29 ? 1.889 24.796 36.959 1.00 16.87 29 TYR E O 1
ATOM 2618 N N . PRO E 1 30 ? 0.974 24.357 38.961 1.00 15.75 30 PRO E N 1
ATOM 2619 C CA . PRO E 1 30 ? 0.163 23.268 38.407 1.00 15.11 30 PRO E CA 1
ATOM 2620 C C . PRO E 1 30 ? -1.125 23.656 37.682 1.00 16.40 30 PRO E C 1
ATOM 2621 O O . PRO E 1 30 ? -1.744 24.687 37.990 1.00 15.54 30 PRO E O 1
ATOM 2625 N N . ASN E 1 31 ? -1.520 22.797 36.740 1.00 12.55 31 ASN E N 1
ATOM 2626 C CA . ASN E 1 31 ? -2.785 22.935 36.029 1.00 13.83 31 ASN E CA 1
ATOM 2627 C C . ASN E 1 31 ? -3.826 22.347 37.002 1.00 13.75 31 ASN E C 1
ATOM 2628 O O . ASN E 1 31 ? -3.554 21.355 37.672 1.00 14.82 31 ASN E O 1
ATOM 2633 N N . LEU E 1 32 ? -4.999 22.961 37.091 1.00 13.69 32 LEU E N 1
ATOM 2634 C CA . LEU E 1 32 ? -6.068 22.464 37.964 1.00 13.66 32 LEU E CA 1
ATOM 2635 C C . LEU E 1 32 ? -7.268 21.952 37.159 1.00 13.78 32 LEU E C 1
ATOM 2636 O O . LEU E 1 32 ? -8.071 21.179 37.670 1.00 14.84 32 LEU E O 1
ATOM 2641 N N . ALA E 1 33 ? -7.404 22.422 35.920 1.00 13.57 33 ALA E N 1
ATOM 2642 C CA . ALA E 1 33 ? -8.537 22.058 35.054 1.00 16.00 33 ALA E CA 1
ATOM 2643 C C . ALA E 1 33 ? -8.719 20.560 34.856 1.00 13.55 33 ALA E C 1
ATOM 2644 O O . ALA E 1 33 ? -7.824 19.883 34.369 1.00 13.87 33 ALA E O 1
ATOM 2646 N N . GLY E 1 34 ? -9.898 20.059 35.196 1.00 14.42 34 GLY E N 1
ATOM 2647 C CA . GLY E 1 34 ? -10.184 18.649 35.035 1.00 11.88 34 GLY E CA 1
ATOM 2648 C C . GLY E 1 34 ? -9.584 17.743 36.095 1.00 15.26 34 GLY E C 1
ATOM 2649 O O . GLY E 1 34 ? -9.769 16.525 36.030 1.00 14.88 34 GLY E O 1
ATOM 2650 N N . GLN E 1 35 ? -8.830 18.298 37.044 1.00 15.72 35 GLN E N 1
ATOM 2651 C CA . GLN E 1 35 ? -8.249 17.469 38.097 1.00 14.62 35 GLN E CA 1
ATOM 2652 C C . GLN E 1 35 ? -9.403 16.823 38.894 1.00 16.31 35 GLN E C 1
ATOM 2653 O O . GLN E 1 35 ? -10.540 17.308 38.853 1.00 14.07 35 GLN E O 1
ATOM 2659 N N . LYS E 1 36 ? -9.120 15.714 39.580 1.00 15.04 36 LYS E N 1
ATOM 2660 C CA . LYS E 1 36 ? -10.130 15.036 40.387 1.00 15.05 36 LYS E CA 1
ATOM 2661 C C . LYS E 1 36 ? -10.638 15.978 41.471 1.00 16.79 36 LYS E C 1
ATOM 2662 O O . LYS E 1 36 ? -9.844 16.540 42.244 1.00 14.22 36 LYS E O 1
ATOM 2668 N N . GLU E 1 37 ? -11.962 16.101 41.552 1.00 17.38 37 GLU E N 1
ATOM 2669 C CA . GLU E 1 37 ? -12.622 16.967 42.529 1.00 19.46 37 GLU E CA 1
ATOM 2670 C C . GLU E 1 37 ? -12.249 16.709 43.983 1.00 18.70 37 GLU E C 1
ATOM 2671 O O . GLU E 1 37 ? -11.869 17.634 44.691 1.00 18.95 37 GLU E O 1
ATOM 2677 N N . GLN E 1 38 ? -12.381 15.465 44.430 1.00 18.16 38 GLN E N 1
ATOM 2678 C CA . GLN E 1 38 ? -12.041 15.124 45.805 1.00 19.35 38 GLN E CA 1
ATOM 2679 C C . GLN E 1 38 ? -10.557 15.321 46.125 1.00 16.80 38 GLN E C 1
ATOM 2680 O O . GLN E 1 38 ? -10.202 15.538 47.279 1.00 17.09 38 GLN E O 1
ATOM 2686 N N . TYR E 1 39 ? -9.698 15.165 45.066 1.00 14.37 39 TYR E N 1
ATOM 2687 C CA . TYR E 1 39 ? -8.279 15.418 45.338 1.00 13.44 39 TYR E CA 1
ATOM 2688 C C . TYR E 1 39 ? -8.035 16.918 45.535 1.00 13.59 39 TYR E C 1
ATOM 2689 O O . TYR E 1 39 ? -7.230 17.330 46.386 1.00 12.41 39 TYR E O 1
ATOM 2698 N N . LEU E 1 40 ? -8.693 17.764 44.714 1.00 12.85 40 LEU E N 1
ATOM 2699 C CA . LEU E 1 40 ? -8.572 19.225 44.831 1.00 12.83 40 LEU E CA 1
ATOM 2700 C C . LEU E 1 40 ? -8.948 19.658 46.261 1.00 13.03 40 LEU E C 1
ATOM 2701 O O . LEU E 1 40 ? -8.243 20.470 46.883 1.00 12.08 40 LEU E O 1
ATOM 2706 N N . VAL E 1 41 ? -10.018 19.064 46.798 1.00 12.37 41 VAL E N 1
ATOM 2707 C CA . VAL E 1 41 ? -10.470 19.340 48.161 1.00 11.48 41 VAL E CA 1
ATOM 2708 C C . VAL E 1 41 ? -9.355 19.011 49.160 1.00 14.67 41 VAL E C 1
ATOM 2709 O O . VAL E 1 41 ? -9.035 19.817 50.046 1.00 10.86 41 VAL E O 1
ATOM 2713 N N . ALA E 1 42 ? -8.774 17.816 49.011 1.00 14.59 42 ALA E N 1
ATOM 2714 C CA . ALA E 1 42 ? -7.699 17.354 49.895 1.00 13.40 42 ALA E CA 1
ATOM 2715 C C . ALA E 1 42 ? -6.455 18.246 49.836 1.00 12.20 42 ALA E C 1
ATOM 2716 O O . ALA E 1 42 ? -5.876 18.566 50.869 1.00 12.95 42 ALA E O 1
ATOM 2718 N N . ALA E 1 43 ? -6.032 18.608 48.628 1.00 10.27 43 ALA E N 1
ATOM 2719 C CA . ALA E 1 43 ? -4.870 19.465 48.425 1.00 9.91 43 ALA E CA 1
ATOM 2720 C C . ALA E 1 43 ? -5.111 20.837 49.084 1.00 10.31 43 ALA E C 1
ATOM 2721 O O . ALA E 1 43 ? -4.274 21.324 49.845 1.00 9.83 43 ALA E O 1
ATOM 2723 N N . LEU E 1 44 ? -6.277 21.426 48.817 1.00 9.78 44 LEU E N 1
ATOM 2724 C CA . LEU E 1 44 ? -6.673 22.709 49.394 1.00 11.71 44 LEU E CA 1
ATOM 2725 C C . LEU E 1 44 ? -6.704 22.675 50.917 1.00 12.29 44 LEU E C 1
ATOM 2726 O O . LEU E 1 44 ? -6.211 23.597 51.559 1.00 12.49 44 LEU E O 1
ATOM 2731 N N . LYS E 1 45 ? -7.238 21.593 51.492 1.00 13.88 45 LYS E N 1
ATOM 2732 C CA . LYS E 1 45 ? -7.294 21.444 52.944 1.00 14.81 45 LYS E CA 1
ATOM 2733 C C . LYS E 1 45 ? -5.914 21.309 53.570 1.00 13.81 45 LYS E C 1
ATOM 2734 O O . LYS E 1 45 ? -5.675 21.815 54.674 1.00 10.53 45 LYS E O 1
ATOM 2740 N N . ALA E 1 46 ? -4.998 20.659 52.842 1.00 12.19 46 ALA E N 1
ATOM 2741 C CA . ALA E 1 46 ? -3.634 20.482 53.322 1.00 11.86 46 ALA E CA 1
ATOM 2742 C C . ALA E 1 46 ? -2.917 21.852 53.365 1.00 9.89 46 ALA E C 1
ATOM 2743 O O . ALA E 1 46 ? -2.284 22.190 54.359 1.00 8.39 46 ALA E O 1
ATOM 2745 N N . TYR E 1 47 ? -3.046 22.665 52.279 1.00 10.78 47 TYR E N 1
ATOM 2746 C CA . TYR E 1 47 ? -2.408 23.992 52.287 1.00 11.48 47 TYR E CA 1
ATOM 2747 C C . TYR E 1 47 ? -2.973 24.835 53.430 1.00 9.98 47 TYR E C 1
ATOM 2748 O O . TYR E 1 47 ? -2.224 25.456 54.197 1.00 10.79 47 TYR E O 1
ATOM 2757 N N . LYS E 1 48 ? -4.299 24.831 53.579 1.00 11.27 48 LYS E N 1
ATOM 2758 C CA . LYS E 1 48 ? -4.979 25.573 54.639 1.00 11.70 48 LYS E CA 1
ATOM 2759 C C . LYS E 1 48 ? -4.485 25.145 56.028 1.00 11.66 48 LYS E C 1
ATOM 2760 O O . LYS E 1 48 ? -4.380 25.965 56.936 1.00 12.26 48 LYS E O 1
ATOM 2766 N N . ALA E 1 49 ? -4.161 23.863 56.179 1.00 12.70 49 ALA E N 1
ATOM 2767 C CA . ALA E 1 49 ? -3.683 23.337 57.458 1.00 9.69 49 ALA E CA 1
ATOM 2768 C C . ALA E 1 49 ? -2.155 23.432 57.579 1.00 11.09 49 ALA E C 1
ATOM 2769 O O . ALA E 1 49 ? -1.569 22.926 58.532 1.00 12.67 49 ALA E O 1
ATOM 2771 N N . GLY E 1 50 ? -1.507 24.083 56.612 1.00 10.87 50 GLY E N 1
ATOM 2772 C CA . GLY E 1 50 ? -0.057 24.187 56.639 1.00 12.32 50 GLY E CA 1
ATOM 2773 C C . GLY E 1 50 ? 0.657 22.836 56.516 1.00 14.38 50 GLY E C 1
ATOM 2774 O O . GLY E 1 50 ? 1.770 22.660 57.030 1.00 14.24 50 GLY E O 1
ATOM 2775 N N . GLN E 1 51 ? 0.057 21.914 55.764 1.00 12.55 51 GLN E N 1
ATOM 2776 C CA . GLN E 1 51 ? 0.603 20.567 55.599 1.00 12.06 51 GLN E CA 1
ATOM 2777 C C . GLN E 1 51 ? 1.463 20.329 54.370 1.00 10.96 51 GLN E C 1
ATOM 2778 O O . GLN E 1 51 ? 1.897 19.204 54.130 1.00 11.68 51 GLN E O 1
ATOM 2784 N N . ARG E 1 52 ? 1.697 21.378 53.586 1.00 10.93 52 ARG E N 1
ATOM 2785 C CA . ARG E 1 52 ? 2.551 21.266 52.405 1.00 11.20 52 ARG E CA 1
ATOM 2786 C C . ARG E 1 52 ? 3.685 22.268 52.475 1.00 11.46 52 ARG E C 1
ATOM 2787 O O . ARG E 1 52 ? 3.454 23.468 52.650 1.00 12.80 52 ARG E O 1
ATOM 2795 N N . GLN E 1 53 ? 4.912 21.754 52.409 1.00 11.00 53 GLN E N 1
ATOM 2796 C CA . GLN E 1 53 ? 6.106 22.582 52.444 1.00 10.05 53 GLN E CA 1
ATOM 2797 C C . GLN E 1 53 ? 6.995 22.311 51.230 1.00 12.43 53 GLN E C 1
ATOM 2798 O O . GLN E 1 53 ? 6.751 21.369 50.476 1.00 14.20 53 GLN E O 1
ATOM 2804 N N . GLY E 1 54 ? 7.993 23.173 51.031 1.00 12.78 54 GLY E N 1
ATOM 2805 C CA . GLY E 1 54 ? 8.919 23.032 49.926 1.00 12.61 54 GLY E CA 1
ATOM 2806 C C . GLY E 1 54 ? 8.561 23.903 48.725 1.00 13.83 54 GLY E C 1
ATOM 2807 O O . GLY E 1 54 ? 7.385 24.090 48.394 1.00 12.11 54 GLY E O 1
ATOM 2808 N N . GLY E 1 55 ? 9.579 24.418 48.044 1.00 14.99 55 GLY E N 1
ATOM 2809 C CA . GLY E 1 55 ? 9.320 25.255 46.886 1.00 15.03 55 GLY E CA 1
ATOM 2810 C C . GLY E 1 55 ? 8.403 26.420 47.235 1.00 15.99 55 GLY E C 1
ATOM 2811 O O . GLY E 1 55 ? 8.562 27.084 48.271 1.00 14.39 55 GLY E O 1
ATOM 2812 N N . GLN E 1 56 ? 7.391 26.616 46.400 1.00 14.70 56 GLN E N 1
ATOM 2813 C CA . GLN E 1 56 ? 6.444 27.704 46.592 1.00 14.23 56 GLN E CA 1
ATOM 2814 C C . GLN E 1 56 ? 5.147 27.267 47.268 1.00 15.03 56 GLN E C 1
ATOM 2815 O O . GLN E 1 56 ? 4.124 27.944 47.162 1.00 13.40 56 GLN E O 1
ATOM 2821 N N . ALA E 1 57 ? 5.207 26.143 47.985 1.00 13.05 57 ALA E N 1
ATOM 2822 C CA . ALA E 1 57 ? 4.047 25.652 48.722 1.00 12.77 57 ALA E CA 1
ATOM 2823 C C . ALA E 1 57 ? 3.549 26.727 49.714 1.00 10.48 57 ALA E C 1
ATOM 2824 O O . ALA E 1 57 ? 2.352 26.862 49.902 1.00 10.41 57 ALA E O 1
ATOM 2826 N N . PRO E 1 58 ? 4.463 27.472 50.386 1.00 12.92 58 PRO E N 1
ATOM 2827 C CA . PRO E 1 58 ? 4.072 28.527 51.342 1.00 9.25 58 PRO E CA 1
ATOM 2828 C C . PRO E 1 58 ? 3.315 29.636 50.611 1.00 10.31 58 PRO E C 1
ATOM 2829 O O . PRO E 1 58 ? 2.470 30.316 51.193 1.00 11.31 58 PRO E O 1
ATOM 2833 N N . VAL E 1 59 ? 3.632 29.818 49.330 1.00 10.78 59 VAL E N 1
ATOM 2834 C CA . VAL E 1 59 ? 2.975 30.836 48.505 1.00 10.33 59 VAL E CA 1
ATOM 2835 C C . VAL E 1 59 ? 1.510 30.465 48.355 1.00 11.79 59 VAL E C 1
ATOM 2836 O O . VAL E 1 59 ? 0.635 31.311 48.532 1.00 13.73 59 VAL E O 1
ATOM 2840 N N . MET E 1 60 ? 1.256 29.197 48.029 1.00 11.99 60 MET E N 1
ATOM 2841 C CA . MET E 1 60 ? -0.104 28.696 47.882 1.00 11.79 60 MET E CA 1
ATOM 2842 C C . MET E 1 60 ? -0.825 28.563 49.241 1.00 12.05 60 MET E C 1
ATOM 2843 O O . MET E 1 60 ? -2.040 28.763 49.342 1.00 12.19 60 MET E O 1
ATOM 2848 N N . GLN E 1 61 ? -0.080 28.220 50.286 1.00 12.28 61 GLN E N 1
ATOM 2849 C CA . GLN E 1 61 ? -0.668 28.097 51.614 1.00 12.11 61 GLN E CA 1
ATOM 2850 C C . GLN E 1 61 ? -1.355 29.427 51.953 1.00 13.42 61 GLN E C 1
ATOM 2851 O O . GLN E 1 61 ? -2.467 29.455 52.497 1.00 13.33 61 GLN E O 1
ATOM 2857 N N . GLY E 1 62 ? -0.695 30.527 51.586 1.00 13.64 62 GLY E N 1
ATOM 2858 C CA . GLY E 1 62 ? -1.235 31.855 51.844 1.00 14.70 62 GLY E CA 1
ATOM 2859 C C . GLY E 1 62 ? -2.572 32.111 51.159 1.00 15.90 62 GLY E C 1
ATOM 2860 O O . GLY E 1 62 ? -3.381 32.904 51.640 1.00 15.91 62 GLY E O 1
ATOM 2861 N N . GLN E 1 63 ? -2.827 31.397 50.058 1.00 15.29 63 GLN E N 1
ATOM 2862 C CA . GLN E 1 63 ? -4.072 31.536 49.301 1.00 14.56 63 GLN E CA 1
ATOM 2863 C C . GLN E 1 63 ? -5.214 30.667 49.863 1.00 15.63 63 GLN E C 1
ATOM 2864 O O . GLN E 1 63 ? -6.385 30.892 49.552 1.00 15.43 63 GLN E O 1
ATOM 2870 N N . ALA E 1 64 ? -4.884 29.701 50.716 1.00 14.99 64 ALA E N 1
ATOM 2871 C CA . ALA E 1 64 ? -5.891 28.771 51.229 1.00 15.74 64 ALA E CA 1
ATOM 2872 C C . ALA E 1 64 ? -6.388 28.992 52.645 1.00 14.87 64 ALA E C 1
ATOM 2873 O O . ALA E 1 64 ? -7.460 28.502 53.008 1.00 13.46 64 ALA E O 1
ATOM 2875 N N . THR E 1 65 ? -5.575 29.644 53.466 1.00 15.70 65 THR E N 1
ATOM 2876 C CA . THR E 1 65 ? -5.933 29.869 54.856 1.00 18.45 65 THR E CA 1
ATOM 2877 C C . THR E 1 65 ? -7.231 30.650 55.049 1.00 21.45 65 THR E C 1
ATOM 2878 O O . THR E 1 65 ? -7.931 30.439 56.026 1.00 21.16 65 THR E O 1
ATOM 2882 N N . ALA E 1 66 ? -7.594 31.487 54.083 1.00 25.56 66 ALA E N 1
ATOM 2883 C CA . ALA E 1 66 ? -8.819 32.279 54.201 1.00 29.44 66 ALA E CA 1
ATOM 2884 C C . ALA E 1 66 ? -10.027 31.584 53.596 1.00 29.57 66 ALA E C 1
ATOM 2885 O O . ALA E 1 66 ? -11.153 32.087 53.689 1.00 30.60 66 ALA E O 1
ATOM 2887 N N . LEU E 1 67 ? -9.798 30.432 52.977 1.00 28.00 67 LEU E N 1
ATOM 2888 C CA . LEU E 1 67 ? -10.885 29.695 52.362 1.00 26.91 67 LEU E CA 1
ATOM 2889 C C . LEU E 1 67 ? -11.680 28.902 53.395 1.00 27.86 67 LEU E C 1
ATOM 2890 O O . LEU E 1 67 ? -11.118 28.256 54.280 1.00 28.90 67 LEU E O 1
ATOM 2895 N N . SER E 1 68 ? -13.001 29.005 53.313 1.00 27.12 68 SER E N 1
ATOM 2896 C CA . SER E 1 68 ? -13.880 28.248 54.199 1.00 23.53 68 SER E CA 1
ATOM 2897 C C . SER E 1 68 ? -13.954 26.872 53.547 1.00 22.85 68 SER E C 1
ATOM 2898 O O . SER E 1 68 ? -13.456 26.680 52.433 1.00 19.60 68 SER E O 1
ATOM 2901 N N . ASP E 1 69 ? -14.582 25.918 54.219 1.00 24.97 69 ASP E N 1
ATOM 2902 C CA . ASP E 1 69 ? -14.708 24.581 53.655 1.00 26.45 69 ASP E CA 1
ATOM 2903 C C . ASP E 1 69 ? -15.733 24.574 52.524 1.00 24.83 69 ASP E C 1
ATOM 2904 O O . ASP E 1 69 ? -15.662 23.738 51.633 1.00 24.30 69 ASP E O 1
ATOM 2909 N N . ALA E 1 70 ? -16.652 25.540 52.533 1.00 23.67 70 ALA E N 1
ATOM 2910 C CA . ALA E 1 70 ? -17.641 25.660 51.457 1.00 22.37 70 ALA E CA 1
ATOM 2911 C C . ALA E 1 70 ? -16.908 26.219 50.231 1.00 20.10 70 ALA E C 1
ATOM 2912 O O . ALA E 1 70 ? -17.164 25.789 49.108 1.00 20.63 70 ALA E O 1
ATOM 2914 N N . ASP E 1 71 ? -16.004 27.177 50.452 1.00 19.77 71 ASP E N 1
ATOM 2915 C CA . ASP E 1 71 ? -15.210 27.759 49.360 1.00 19.60 71 ASP E CA 1
ATOM 2916 C C . ASP E 1 71 ? -14.379 26.649 48.704 1.00 18.87 71 ASP E C 1
ATOM 2917 O O . ASP E 1 71 ? -14.327 26.526 47.476 1.00 18.28 71 ASP E O 1
ATOM 2922 N N . ILE E 1 72 ? -13.763 25.815 49.535 1.00 17.15 72 ILE E N 1
ATOM 2923 C CA . ILE E 1 72 ? -12.917 24.738 49.025 1.00 17.01 72 ILE E CA 1
ATOM 2924 C C . ILE E 1 72 ? -13.726 23.764 48.166 1.00 17.63 72 ILE E C 1
ATOM 2925 O O . ILE E 1 72 ? -13.287 23.393 47.069 1.00 15.86 72 ILE E O 1
ATOM 2930 N N . ALA E 1 73 ? -14.937 23.433 48.629 1.00 17.87 73 ALA E N 1
ATOM 2931 C CA . ALA E 1 73 ? -15.818 22.511 47.904 1.00 19.51 73 ALA E CA 1
ATOM 2932 C C . ALA E 1 73 ? -16.264 23.126 46.587 1.00 19.20 73 ALA E C 1
ATOM 2933 O O . ALA E 1 73 ? -16.309 22.439 45.561 1.00 19.19 73 ALA E O 1
ATOM 2935 N N . ASN E 1 74 ? -16.569 24.426 46.610 1.00 19.12 74 ASN E N 1
ATOM 2936 C CA . ASN E 1 74 ? -17.017 25.116 45.396 1.00 18.27 74 ASN E CA 1
ATOM 2937 C C . ASN E 1 74 ? -15.916 25.208 44.359 1.00 16.94 74 ASN E C 1
ATOM 2938 O O . ASN E 1 74 ? -16.129 24.858 43.191 1.00 16.53 74 ASN E O 1
ATOM 2943 N N . LEU E 1 75 ? -14.739 25.655 44.798 1.00 15.67 75 LEU E N 1
ATOM 2944 C CA . LEU E 1 75 ? -13.577 25.797 43.930 1.00 17.14 75 LEU E CA 1
ATOM 2945 C C . LEU E 1 75 ? -13.184 24.453 43.313 1.00 15.72 75 LEU E C 1
ATOM 2946 O O . LEU E 1 75 ? -12.870 24.376 42.127 1.00 17.39 75 LEU E O 1
ATOM 2951 N N . ALA E 1 76 ? -13.210 23.395 44.113 1.00 15.95 76 ALA E N 1
ATOM 2952 C CA . ALA E 1 76 ? -12.874 22.065 43.612 1.00 16.45 76 ALA E CA 1
ATOM 2953 C C . ALA E 1 76 ? -13.883 21.637 42.525 1.00 16.71 76 ALA E C 1
ATOM 2954 O O . ALA E 1 76 ? -13.483 21.194 41.438 1.00 17.67 76 ALA E O 1
ATOM 2956 N N . ALA E 1 77 ? -15.176 21.832 42.793 1.00 17.06 77 ALA E N 1
ATOM 2957 C CA . ALA E 1 77 ? -16.232 21.484 41.828 1.00 18.32 77 ALA E CA 1
ATOM 2958 C C . ALA E 1 77 ? -16.007 22.210 40.504 1.00 18.12 77 ALA E C 1
ATOM 2959 O O . ALA E 1 77 ? -16.080 21.606 39.443 1.00 18.06 77 ALA E O 1
ATOM 2961 N N . TYR E 1 78 ? -15.707 23.507 40.588 1.00 18.49 78 TYR E N 1
ATOM 2962 C CA . TYR E 1 78 ? -15.464 24.340 39.417 1.00 17.60 78 TYR E CA 1
ATOM 2963 C C . TYR E 1 78 ? -14.299 23.844 38.578 1.00 17.87 78 TYR E C 1
ATOM 2964 O O . TYR E 1 78 ? -14.480 23.527 37.404 1.00 18.63 78 TYR E O 1
ATOM 2973 N N . TYR E 1 79 ? -13.112 23.762 39.176 1.00 17.35 79 TYR E N 1
ATOM 2974 C CA . TYR E 1 79 ? -11.936 23.315 38.445 1.00 16.44 79 TYR E CA 1
ATOM 2975 C C . TYR E 1 79 ? -12.062 21.910 37.883 1.00 17.44 79 TYR E C 1
ATOM 2976 O O . TYR E 1 79 ? -11.644 21.658 36.755 1.00 17.38 79 TYR E O 1
ATOM 2985 N N . ALA E 1 80 ? -12.708 21.015 38.627 1.00 17.86 80 ALA E N 1
ATOM 2986 C CA . ALA E 1 80 ? -12.891 19.645 38.159 1.00 18.88 80 ALA E CA 1
ATOM 2987 C C . ALA E 1 80 ? -13.794 19.625 36.921 1.00 20.65 80 ALA E C 1
ATOM 2988 O O . ALA E 1 80 ? -13.589 18.816 36.017 1.00 19.29 80 ALA E O 1
ATOM 2990 N N . SER E 1 81 ? -14.755 20.548 36.872 1.00 20.21 81 SER E N 1
ATOM 2991 C CA . SER E 1 81 ? -15.706 20.639 35.763 1.00 21.15 81 SER E CA 1
ATOM 2992 C C . SER E 1 81 ? -15.100 21.154 34.457 1.00 22.26 81 SER E C 1
ATOM 2993 O O . SER E 1 81 ? -15.626 20.871 33.390 1.00 23.70 81 SER E O 1
ATOM 2996 N N . ASN E 1 82 ? -14.014 21.923 34.546 1.00 22.22 82 ASN E N 1
ATOM 2997 C CA . ASN E 1 82 ? -13.345 22.475 33.356 1.00 21.42 82 ASN E CA 1
ATOM 2998 C C . ASN E 1 82 ? -12.650 21.390 32.515 1.00 21.45 82 ASN E C 1
ATOM 2999 O O . ASN E 1 82 ? -12.159 20.394 33.059 1.00 22.74 82 ASN E O 1
ATOM 3004 N N . PRO E 1 83 ? -12.599 21.567 31.180 1.00 20.52 83 PRO E N 1
ATOM 3005 C CA . PRO E 1 83 ? -11.940 20.561 30.337 1.00 20.03 83 PRO E CA 1
ATOM 3006 C C . PRO E 1 83 ? -10.420 20.565 30.556 1.00 18.77 83 PRO E C 1
ATOM 3007 O O . PRO E 1 83 ? -9.778 21.623 30.518 1.00 18.24 83 PRO E O 1
ATOM 3011 N N . ALA E 1 84 ? -9.848 19.388 30.790 1.00 17.92 84 ALA E N 1
ATOM 3012 C CA . ALA E 1 84 ? -8.411 19.255 31.036 1.00 19.15 84 ALA E CA 1
ATOM 3013 C C . ALA E 1 84 ? -7.500 19.875 29.969 1.00 21.23 84 ALA E C 1
ATOM 3014 O O . ALA E 1 84 ? -6.335 20.167 30.242 1.00 20.80 84 ALA E O 1
ATOM 3016 N N . ALA E 1 85 ? -8.038 20.094 28.772 1.00 24.33 85 ALA E N 1
ATOM 3017 C CA . ALA E 1 85 ? -7.268 20.665 27.668 1.00 28.72 85 ALA E CA 1
ATOM 3018 C C . ALA E 1 85 ? -7.582 22.134 27.377 1.00 32.10 85 ALA E C 1
ATOM 3019 O O . ALA E 1 85 ? -6.796 22.814 26.713 1.00 32.49 85 ALA E O 1
ATOM 3021 N N . ALA E 1 86 ? -8.734 22.596 27.868 1.00 37.20 86 ALA E N 1
ATOM 3022 C CA . ALA E 1 86 ? -9.229 23.971 27.703 1.00 41.07 86 ALA E CA 1
ATOM 3023 C C . ALA E 1 86 ? -10.090 24.175 26.459 1.00 43.43 86 ALA E C 1
ATOM 3024 O O . ALA E 1 86 ? -9.639 23.823 25.347 1.00 46.27 86 ALA E O 1
ATOM 3026 N N . ALA F 1 1 ? 15.745 17.939 32.859 1.00 46.48 1 ALA F N 1
ATOM 3027 C CA . ALA F 1 1 ? 15.574 16.990 31.721 1.00 44.84 1 ALA F CA 1
ATOM 3028 C C . ALA F 1 1 ? 15.331 15.560 32.208 1.00 42.95 1 ALA F C 1
ATOM 3029 O O . ALA F 1 1 ? 15.914 15.118 33.205 1.00 43.46 1 ALA F O 1
ATOM 3031 N N . GLY F 1 2 ? 14.465 14.847 31.499 1.00 37.60 2 GLY F N 1
ATOM 3032 C CA . GLY F 1 2 ? 14.160 13.478 31.855 1.00 33.15 2 GLY F CA 1
ATOM 3033 C C . GLY F 1 2 ? 13.913 12.680 30.592 1.00 30.43 2 GLY F C 1
ATOM 3034 O O . GLY F 1 2 ? 13.652 13.249 29.530 1.00 29.24 2 GLY F O 1
ATOM 3035 N N . ASP F 1 3 ? 14.038 11.364 30.679 1.00 27.92 3 ASP F N 1
ATOM 3036 C CA . ASP F 1 3 ? 13.789 10.527 29.516 1.00 26.78 3 ASP F CA 1
ATOM 3037 C C . ASP F 1 3 ? 12.384 9.952 29.585 1.00 23.51 3 ASP F C 1
ATOM 3038 O O . ASP F 1 3 ? 12.044 9.256 30.532 1.00 21.47 3 ASP F O 1
ATOM 3043 N N . ILE F 1 4 ? 11.579 10.258 28.565 1.00 22.88 4 ILE F N 1
ATOM 3044 C CA . ILE F 1 4 ? 10.190 9.799 28.478 1.00 22.39 4 ILE F CA 1
ATOM 3045 C C . ILE F 1 4 ? 10.071 8.269 28.468 1.00 22.17 4 ILE F C 1
ATOM 3046 O O . ILE F 1 4 ? 9.312 7.698 29.256 1.00 22.15 4 ILE F O 1
ATOM 3051 N N . GLU F 1 5 ? 10.847 7.615 27.609 1.00 21.41 5 GLU F N 1
ATOM 3052 C CA . GLU F 1 5 ? 10.841 6.150 27.512 1.00 24.16 5 GLU F CA 1
ATOM 3053 C C . GLU F 1 5 ? 11.174 5.511 28.867 1.00 21.01 5 GLU F C 1
ATOM 3054 O O . GLU F 1 5 ? 10.501 4.581 29.305 1.00 21.31 5 GLU F O 1
ATOM 3060 N N . ALA F 1 6 ? 12.193 6.033 29.540 1.00 17.74 6 ALA F N 1
ATOM 3061 C CA . ALA F 1 6 ? 12.567 5.536 30.857 1.00 16.78 6 ALA F CA 1
ATOM 3062 C C . ALA F 1 6 ? 11.452 5.783 31.891 1.00 15.38 6 ALA F C 1
ATOM 3063 O O . ALA F 1 6 ? 11.143 4.893 32.689 1.00 15.29 6 ALA F O 1
ATOM 3065 N N . GLY F 1 7 ? 10.833 6.969 31.845 1.00 15.17 7 GLY F N 1
ATOM 3066 C CA . GLY F 1 7 ? 9.760 7.301 32.774 1.00 15.00 7 GLY F CA 1
ATOM 3067 C C . GLY F 1 7 ? 8.604 6.345 32.604 1.00 15.79 7 GLY F C 1
ATOM 3068 O O . GLY F 1 7 ? 7.989 5.911 33.575 1.00 15.09 7 GLY F O 1
ATOM 3069 N N . LYS F 1 8 ? 8.348 5.995 31.348 1.00 16.59 8 LYS F N 1
ATOM 3070 C CA . LYS F 1 8 ? 7.286 5.084 30.940 1.00 19.22 8 LYS F CA 1
ATOM 3071 C C . LYS F 1 8 ? 7.477 3.732 31.635 1.00 18.64 8 LYS F C 1
ATOM 3072 O O . LYS F 1 8 ? 6.561 3.208 32.286 1.00 15.76 8 LYS F O 1
ATOM 3078 N N . ALA F 1 9 ? 8.689 3.195 31.491 1.00 15.44 9 ALA F N 1
ATOM 3079 C CA . ALA F 1 9 ? 9.054 1.910 32.069 1.00 16.42 9 ALA F CA 1
ATOM 3080 C C . ALA F 1 9 ? 8.899 1.959 33.574 1.00 15.67 9 ALA F C 1
ATOM 3081 O O . ALA F 1 9 ? 8.324 1.054 34.178 1.00 14.43 9 ALA F O 1
ATOM 3083 N N . LYS F 1 10 ? 9.397 3.036 34.178 1.00 15.34 10 LYS F N 1
ATOM 3084 C CA . LYS F 1 10 ? 9.311 3.200 35.619 1.00 17.04 10 LYS F CA 1
ATOM 3085 C C . LYS F 1 10 ? 7.872 3.373 36.109 1.00 16.02 10 LYS F C 1
ATOM 3086 O O . LYS F 1 10 ? 7.533 2.939 37.208 1.00 16.70 10 LYS F O 1
ATOM 3092 N N . ALA F 1 11 ? 7.029 3.993 35.287 1.00 13.26 11 ALA F N 1
ATOM 3093 C CA . ALA F 1 11 ? 5.640 4.234 35.660 1.00 11.90 11 ALA F CA 1
ATOM 3094 C C . ALA F 1 11 ? 4.736 2.989 35.821 1.00 11.46 11 ALA F C 1
ATOM 3095 O O . ALA F 1 11 ? 3.584 3.104 36.250 1.00 7.74 11 ALA F O 1
ATOM 3097 N N . ALA F 1 12 ? 5.260 1.803 35.509 1.00 12.12 12 ALA F N 1
ATOM 3098 C CA . ALA F 1 12 ? 4.468 0.576 35.664 1.00 11.82 12 ALA F CA 1
ATOM 3099 C C . ALA F 1 12 ? 3.983 0.450 37.118 1.00 12.70 12 ALA F C 1
ATOM 3100 O O . ALA F 1 12 ? 2.872 -0.037 37.369 1.00 13.82 12 ALA F O 1
ATOM 3102 N N . VAL F 1 13 ? 4.798 0.921 38.064 1.00 13.35 13 VAL F N 1
ATOM 3103 C CA . VAL F 1 13 ? 4.453 0.843 39.489 1.00 17.35 13 VAL F CA 1
ATOM 3104 C C . VAL F 1 13 ? 3.543 1.966 39.959 1.00 17.74 13 VAL F C 1
ATOM 3105 O O . VAL F 1 13 ? 3.171 2.000 41.130 1.00 19.35 13 VAL F O 1
ATOM 3109 N N . CYS F 1 14 ? 3.219 2.883 39.050 1.00 15.73 14 CYS F N 1
ATOM 3110 C CA . CYS F 1 14 ? 2.395 4.047 39.333 1.00 13.98 14 CYS F CA 1
ATOM 3111 C C . CYS F 1 14 ? 0.989 3.910 38.798 1.00 14.51 14 CYS F C 1
ATOM 3112 O O . CYS F 1 14 ? 0.057 4.509 39.336 1.00 12.29 14 CYS F O 1
ATOM 3115 N N . ALA F 1 15 ? 0.864 3.140 37.714 1.00 13.49 15 ALA F N 1
ATOM 3116 C CA . ALA F 1 15 ? -0.385 2.924 37.008 1.00 13.80 15 ALA F CA 1
ATOM 3117 C C . ALA F 1 15 ? -1.576 2.424 37.808 1.00 13.83 15 ALA F C 1
ATOM 3118 O O . ALA F 1 15 ? -2.696 2.835 37.539 1.00 14.85 15 ALA F O 1
ATOM 3120 N N . ALA F 1 16 ? -1.346 1.559 38.790 1.00 14.00 16 ALA F N 1
ATOM 3121 C CA . ALA F 1 16 ? -2.434 1.016 39.616 1.00 16.22 16 ALA F CA 1
ATOM 3122 C C . ALA F 1 16 ? -3.296 2.122 40.231 1.00 17.28 16 ALA F C 1
ATOM 3123 O O . ALA F 1 16 ? -4.527 1.996 40.329 1.00 19.08 16 ALA F O 1
ATOM 3125 N N . CYS F 1 17 ? -2.652 3.214 40.630 1.00 15.92 17 CYS F N 1
ATOM 3126 C CA . CYS F 1 17 ? -3.373 4.312 41.243 1.00 17.59 17 CYS F CA 1
ATOM 3127 C C . CYS F 1 17 ? -3.635 5.520 40.339 1.00 18.79 17 CYS F C 1
ATOM 3128 O O . CYS F 1 17 ? -4.689 6.166 40.453 1.00 19.14 17 CYS F O 1
ATOM 3131 N N . HIS F 1 18 ? -2.689 5.823 39.450 1.00 17.69 18 HIS F N 1
ATOM 3132 C CA . HIS F 1 18 ? -2.827 6.973 38.568 1.00 19.87 18 HIS F CA 1
ATOM 3133 C C . HIS F 1 18 ? -3.328 6.682 37.146 1.00 21.88 18 HIS F C 1
ATOM 3134 O O . HIS F 1 18 ? -3.465 7.604 36.332 1.00 20.51 18 HIS F O 1
ATOM 3141 N N . GLY F 1 19 ? -3.658 5.420 36.874 1.00 22.18 19 GLY F N 1
ATOM 3142 C CA . GLY F 1 19 ? -4.136 5.037 35.557 1.00 22.82 19 GLY F CA 1
ATOM 3143 C C . GLY F 1 19 ? -2.998 4.794 34.576 1.00 23.69 19 GLY F C 1
ATOM 3144 O O . GLY F 1 19 ? -1.964 5.479 34.616 1.00 20.92 19 GLY F O 1
ATOM 3145 N N . GLN F 1 20 ? -3.214 3.838 33.669 1.00 24.46 20 GLN F N 1
ATOM 3146 C CA . GLN F 1 20 ? -2.234 3.472 32.650 1.00 25.31 20 GLN F CA 1
ATOM 3147 C C . GLN F 1 20 ? -1.901 4.652 31.723 1.00 22.71 20 GLN F C 1
ATOM 3148 O O . GLN F 1 20 ? -0.813 4.697 31.152 1.00 21.97 20 GLN F O 1
ATOM 3154 N N . ASN F 1 21 ? -2.813 5.623 31.621 1.00 20.82 21 ASN F N 1
ATOM 3155 C CA . ASN F 1 21 ? -2.593 6.811 30.785 1.00 21.17 21 ASN F CA 1
ATOM 3156 C C . ASN F 1 21 ? -2.466 8.109 31.604 1.00 19.51 21 ASN F C 1
ATOM 3157 O O . ASN F 1 21 ? -2.623 9.218 31.070 1.00 17.25 21 ASN F O 1
ATOM 3162 N N . GLY F 1 22 ? -2.248 7.972 32.908 1.00 18.20 22 GLY F N 1
ATOM 3163 C CA . GLY F 1 22 ? -2.096 9.146 33.754 1.00 18.81 22 GLY F CA 1
ATOM 3164 C C . GLY F 1 22 ? -3.409 9.761 34.187 1.00 18.65 22 GLY F C 1
ATOM 3165 O O . GLY F 1 22 ? -3.425 10.831 34.812 1.00 17.60 22 GLY F O 1
ATOM 3166 N N . ILE F 1 23 ? -4.512 9.138 33.775 1.00 19.57 23 ILE F N 1
ATOM 3167 C CA . ILE F 1 23 ? -5.834 9.605 34.158 1.00 20.51 23 ILE F CA 1
ATOM 3168 C C . ILE F 1 23 ? -6.322 8.573 35.159 1.00 18.87 23 ILE F C 1
ATOM 3169 O O . ILE F 1 23 ? -6.537 7.414 34.825 1.00 20.42 23 ILE F O 1
ATOM 3174 N N . SER F 1 24 ? -6.426 8.987 36.405 1.00 18.08 24 SER F N 1
ATOM 3175 C CA . SER F 1 24 ? -6.854 8.118 37.478 1.00 21.65 24 SER F CA 1
ATOM 3176 C C . SER F 1 24 ? -8.328 7.703 37.366 1.00 23.03 24 SER F C 1
ATOM 3177 O O . SER F 1 24 ? -9.142 8.417 36.772 1.00 19.16 24 SER F O 1
ATOM 3180 N N . GLN F 1 25 ? -8.650 6.528 37.907 1.00 25.00 25 GLN F N 1
ATOM 3181 C CA . GLN F 1 25 ? -10.026 6.023 37.925 1.00 28.56 25 GLN F CA 1
ATOM 3182 C C . GLN F 1 25 ? -10.448 6.054 39.377 1.00 25.70 25 GLN F C 1
ATOM 3183 O O . GLN F 1 25 ? -11.515 5.573 39.731 1.00 26.34 25 GLN F O 1
ATOM 3189 N N . VAL F 1 26 ? -9.561 6.555 40.228 1.00 23.85 26 VAL F N 1
ATOM 3190 C CA . VAL F 1 26 ? -9.833 6.656 41.648 1.00 22.27 26 VAL F CA 1
ATOM 3191 C C . VAL F 1 26 ? -10.137 8.120 41.959 1.00 22.26 26 VAL F C 1
ATOM 3192 O O . VAL F 1 26 ? -9.291 8.993 41.766 1.00 20.88 26 VAL F O 1
ATOM 3196 N N . PRO F 1 27 ? -11.337 8.395 42.498 1.00 23.36 27 PRO F N 1
ATOM 3197 C CA . PRO F 1 27 ? -11.798 9.749 42.846 1.00 25.19 27 PRO F CA 1
ATOM 3198 C C . PRO F 1 27 ? -10.846 10.631 43.637 1.00 25.56 27 PRO F C 1
ATOM 3199 O O . PRO F 1 27 ? -10.826 11.841 43.432 1.00 25.63 27 PRO F O 1
ATOM 3203 N N . ILE F 1 28 ? -10.091 10.042 44.560 1.00 26.40 28 ILE F N 1
ATOM 3204 C CA . ILE F 1 28 ? -9.180 10.821 45.390 1.00 26.74 28 ILE F CA 1
ATOM 3205 C C . ILE F 1 28 ? -7.721 10.779 44.942 1.00 24.47 28 ILE F C 1
ATOM 3206 O O . ILE F 1 28 ? -6.862 11.361 45.589 1.00 22.46 28 ILE F O 1
ATOM 3211 N N . TYR F 1 29 ? -7.428 10.032 43.881 1.00 21.63 29 TYR F N 1
ATOM 3212 C CA . TYR F 1 29 ? -6.061 9.979 43.354 1.00 21.01 29 TYR F CA 1
ATOM 3213 C C . TYR F 1 29 ? -6.025 10.939 42.159 1.00 19.44 29 TYR F C 1
ATOM 3214 O O . TYR F 1 29 ? -6.861 10.851 41.256 1.00 18.31 29 TYR F O 1
ATOM 3223 N N . PRO F 1 30 ? -5.036 11.840 42.120 1.00 15.58 30 PRO F N 1
ATOM 3224 C CA . PRO F 1 30 ? -4.924 12.815 41.029 1.00 15.30 30 PRO F CA 1
ATOM 3225 C C . PRO F 1 30 ? -4.463 12.340 39.662 1.00 15.57 30 PRO F C 1
ATOM 3226 O O . PRO F 1 30 ? -3.767 11.345 39.546 1.00 17.67 30 PRO F O 1
ATOM 3230 N N . ASN F 1 31 ? -4.900 13.057 38.631 1.00 15.09 31 ASN F N 1
ATOM 3231 C CA . ASN F 1 31 ? -4.478 12.804 37.261 1.00 13.99 31 ASN F CA 1
ATOM 3232 C C . ASN F 1 31 ? -3.089 13.428 37.132 1.00 13.51 31 ASN F C 1
ATOM 3233 O O . ASN F 1 31 ? -2.833 14.508 37.687 1.00 12.12 31 ASN F O 1
ATOM 3238 N N . LEU F 1 32 ? -2.207 12.764 36.385 1.00 12.18 32 LEU F N 1
ATOM 3239 C CA . LEU F 1 32 ? -0.845 13.259 36.171 1.00 12.40 32 LEU F CA 1
ATOM 3240 C C . LEU F 1 32 ? -0.601 13.616 34.696 1.00 11.70 32 LEU F C 1
ATOM 3241 O O . LEU F 1 32 ? 0.299 14.403 34.378 1.00 10.98 32 LEU F O 1
ATOM 3246 N N . ALA F 1 33 ? -1.416 13.039 33.815 1.00 12.11 33 ALA F N 1
ATOM 3247 C CA . ALA F 1 33 ? -1.289 13.233 32.369 1.00 14.05 33 ALA F CA 1
ATOM 3248 C C . ALA F 1 33 ? -1.323 14.693 31.945 1.00 14.30 33 ALA F C 1
ATOM 3249 O O . ALA F 1 33 ? -2.280 15.405 32.230 1.00 14.25 33 ALA F O 1
ATOM 3251 N N . GLY F 1 34 ? -0.257 15.136 31.282 1.00 14.31 34 GLY F N 1
ATOM 3252 C CA . GLY F 1 34 ? -0.214 16.497 30.783 1.00 14.53 34 GLY F CA 1
ATOM 3253 C C . GLY F 1 34 ? -0.005 17.582 31.811 1.00 15.12 34 GLY F C 1
ATOM 3254 O O . GLY F 1 34 ? -0.169 18.749 31.507 1.00 14.77 34 GLY F O 1
ATOM 3255 N N . GLN F 1 35 ? 0.286 17.203 33.047 1.00 14.88 35 GLN F N 1
ATOM 3256 C CA . GLN F 1 35 ? 0.555 18.188 34.083 1.00 13.51 35 GLN F CA 1
ATOM 3257 C C . GLN F 1 35 ? 1.918 18.844 33.750 1.00 13.06 35 GLN F C 1
ATOM 3258 O O . GLN F 1 35 ? 2.742 18.251 33.043 1.00 11.09 35 GLN F O 1
ATOM 3264 N N . LYS F 1 36 ? 2.131 20.076 34.205 1.00 12.85 36 LYS F N 1
ATOM 3265 C CA . LYS F 1 36 ? 3.404 20.750 33.968 1.00 15.60 36 LYS F CA 1
ATOM 3266 C C . LYS F 1 36 ? 4.558 19.864 34.486 1.00 17.29 36 LYS F C 1
ATOM 3267 O O . LYS F 1 36 ? 4.571 19.450 35.659 1.00 15.36 36 LYS F O 1
ATOM 3273 N N . GLU F 1 37 ? 5.525 19.595 33.614 1.00 15.93 37 GLU F N 1
ATOM 3274 C CA . GLU F 1 37 ? 6.682 18.774 33.957 1.00 15.46 37 GLU F CA 1
ATOM 3275 C C . GLU F 1 37 ? 7.476 19.257 35.183 1.00 15.25 37 GLU F C 1
ATOM 3276 O O . GLU F 1 37 ? 7.858 18.457 36.030 1.00 15.75 37 GLU F O 1
ATOM 3282 N N . GLN F 1 38 ? 7.757 20.552 35.273 1.00 15.49 38 GLN F N 1
ATOM 3283 C CA . GLN F 1 38 ? 8.516 21.054 36.418 1.00 15.45 38 GLN F CA 1
ATOM 3284 C C . GLN F 1 38 ? 7.701 20.951 37.705 1.00 13.37 38 GLN F C 1
ATOM 3285 O O . GLN F 1 38 ? 8.256 20.755 38.769 1.00 12.84 38 GLN F O 1
ATOM 3291 N N . TYR F 1 39 ? 6.386 21.104 37.605 1.00 12.01 39 TYR F N 1
ATOM 3292 C CA . TYR F 1 39 ? 5.538 20.955 38.772 1.00 11.63 39 TYR F CA 1
ATOM 3293 C C . TYR F 1 39 ? 5.599 19.486 39.215 1.00 12.33 39 TYR F C 1
ATOM 3294 O O . TYR F 1 39 ? 5.687 19.192 40.411 1.00 12.67 39 TYR F O 1
ATOM 3303 N N . LEU F 1 40 ? 5.524 18.570 38.244 1.00 11.96 40 LEU F N 1
ATOM 3304 C CA . LEU F 1 40 ? 5.597 17.139 38.548 1.00 11.82 40 LEU F CA 1
ATOM 3305 C C . LEU F 1 40 ? 6.892 16.831 39.276 1.00 10.74 40 LEU F C 1
ATOM 3306 O O . LEU F 1 40 ? 6.876 16.080 40.248 1.00 11.53 40 LEU F O 1
ATOM 3311 N N . VAL F 1 41 ? 8.009 17.400 38.805 1.00 11.54 41 VAL F N 1
ATOM 3312 C CA . VAL F 1 41 ? 9.317 17.191 39.464 1.00 12.34 41 VAL F CA 1
ATOM 3313 C C . VAL F 1 41 ? 9.270 17.704 40.911 1.00 12.11 41 VAL F C 1
ATOM 3314 O O . VAL F 1 41 ? 9.595 16.977 41.847 1.00 14.60 41 VAL F O 1
ATOM 3318 N N . ALA F 1 42 ? 8.739 18.911 41.095 1.00 11.70 42 ALA F N 1
ATOM 3319 C CA . ALA F 1 42 ? 8.639 19.529 42.418 1.00 12.77 42 ALA F CA 1
ATOM 3320 C C . ALA F 1 42 ? 7.770 18.733 43.404 1.00 11.79 42 ALA F C 1
ATOM 3321 O O . ALA F 1 42 ? 8.135 18.574 44.579 1.00 11.64 42 ALA F O 1
ATOM 3323 N N . ALA F 1 43 ? 6.604 18.285 42.938 1.00 12.30 43 ALA F N 1
ATOM 3324 C CA . ALA F 1 43 ? 5.682 17.513 43.770 1.00 12.87 43 ALA F CA 1
ATOM 3325 C C . ALA F 1 43 ? 6.350 16.202 44.193 1.00 12.60 43 ALA F C 1
ATOM 3326 O O . ALA F 1 43 ? 6.354 15.848 45.375 1.00 12.49 43 ALA F O 1
ATOM 3328 N N . LEU F 1 44 ? 6.952 15.511 43.230 1.00 11.22 44 LEU F N 1
ATOM 3329 C CA . LEU F 1 44 ? 7.646 14.253 43.524 1.00 11.32 44 LEU F CA 1
ATOM 3330 C C . LEU F 1 44 ? 8.803 14.478 44.501 1.00 13.39 44 LEU F C 1
ATOM 3331 O O . LEU F 1 44 ? 9.008 13.676 45.430 1.00 12.52 44 LEU F O 1
ATOM 3336 N N . LYS F 1 45 ? 9.539 15.573 44.305 1.00 13.58 45 LYS F N 1
ATOM 3337 C CA . LYS F 1 45 ? 10.639 15.933 45.203 1.00 16.75 45 LYS F CA 1
ATOM 3338 C C . LYS F 1 45 ? 10.096 16.118 46.630 1.00 14.58 45 LYS F C 1
ATOM 3339 O O . LYS F 1 45 ? 10.703 15.663 47.589 1.00 12.13 45 LYS F O 1
ATOM 3345 N N . ALA F 1 46 ? 8.947 16.791 46.750 1.00 12.65 46 ALA F N 1
ATOM 3346 C CA . ALA F 1 46 ? 8.312 17.060 48.046 1.00 12.38 46 ALA F CA 1
ATOM 3347 C C . ALA F 1 46 ? 7.884 15.782 48.784 1.00 13.20 46 ALA F C 1
ATOM 3348 O O . ALA F 1 46 ? 8.115 15.640 49.990 1.00 12.93 46 ALA F O 1
ATOM 3350 N N . TYR F 1 47 ? 7.258 14.848 48.072 1.00 12.99 47 TYR F N 1
ATOM 3351 C CA . TYR F 1 47 ? 6.841 13.594 48.709 1.00 11.50 47 TYR F CA 1
ATOM 3352 C C . TYR F 1 47 ? 8.083 12.819 49.168 1.00 13.27 47 TYR F C 1
ATOM 3353 O O . TYR F 1 47 ? 8.115 12.247 50.260 1.00 14.35 47 TYR F O 1
ATOM 3362 N N . LYS F 1 48 ? 9.112 12.818 48.329 1.00 14.24 48 LYS F N 1
ATOM 3363 C CA . LYS F 1 48 ? 10.350 12.115 48.635 1.00 14.80 48 LYS F CA 1
ATOM 3364 C C . LYS F 1 48 ? 11.043 12.688 49.883 1.00 14.66 48 LYS F C 1
ATOM 3365 O O . LYS F 1 48 ? 11.642 11.947 50.666 1.00 13.12 48 LYS F O 1
ATOM 3371 N N . ALA F 1 49 ? 10.969 14.010 50.047 1.00 14.83 49 ALA F N 1
ATOM 3372 C CA . ALA F 1 49 ? 11.565 14.693 51.193 1.00 14.46 49 ALA F CA 1
ATOM 3373 C C . ALA F 1 49 ? 10.592 14.766 52.381 1.00 13.99 49 ALA F C 1
ATOM 3374 O O . ALA F 1 49 ? 10.879 15.404 53.398 1.00 15.49 49 ALA F O 1
ATOM 3376 N N . GLY F 1 50 ? 9.450 14.095 52.264 1.00 15.43 50 GLY F N 1
ATOM 3377 C CA . GLY F 1 50 ? 8.458 14.115 53.338 1.00 13.30 50 GLY F CA 1
ATOM 3378 C C . GLY F 1 50 ? 7.809 15.480 53.562 1.00 13.90 50 GLY F C 1
ATOM 3379 O O . GLY F 1 50 ? 7.307 15.765 54.653 1.00 10.67 50 GLY F O 1
ATOM 3380 N N . GLN F 1 51 ? 7.768 16.306 52.514 1.00 14.06 51 GLN F N 1
ATOM 3381 C CA . GLN F 1 51 ? 7.186 17.649 52.620 1.00 14.72 51 GLN F CA 1
ATOM 3382 C C . GLN F 1 51 ? 5.678 17.807 52.467 1.00 14.16 51 GLN F C 1
ATOM 3383 O O . GLN F 1 51 ? 5.147 18.907 52.675 1.00 15.15 51 GLN F O 1
ATOM 3389 N N . ARG F 1 52 ? 4.990 16.738 52.073 1.00 10.98 52 ARG F N 1
ATOM 3390 C CA . ARG F 1 52 ? 3.532 16.784 51.946 1.00 10.86 52 ARG F CA 1
ATOM 3391 C C . ARG F 1 52 ? 2.861 15.871 52.964 1.00 11.72 52 ARG F C 1
ATOM 3392 O O . ARG F 1 52 ? 3.124 14.662 53.027 1.00 12.28 52 ARG F O 1
ATOM 3400 N N . GLN F 1 53 ? 2.004 16.481 53.776 1.00 11.36 53 GLN F N 1
ATOM 3401 C CA . GLN F 1 53 ? 1.288 15.789 54.831 1.00 10.33 53 GLN F CA 1
ATOM 3402 C C . GLN F 1 53 ? -0.226 15.959 54.665 1.00 11.15 53 GLN F C 1
ATOM 3403 O O . GLN F 1 53 ? -0.691 16.690 53.765 1.00 11.94 53 GLN F O 1
ATOM 3409 N N . GLY F 1 54 ? -0.982 15.257 55.506 1.00 10.56 54 GLY F N 1
ATOM 3410 C CA . GLY F 1 54 ? -2.434 15.326 55.474 1.00 11.57 54 GLY F CA 1
ATOM 3411 C C . GLY F 1 54 ? -3.043 14.336 54.498 1.00 14.71 54 GLY F C 1
ATOM 3412 O O . GLY F 1 54 ? -2.341 13.813 53.604 1.00 13.83 54 GLY F O 1
ATOM 3413 N N . GLY F 1 55 ? -4.342 14.068 54.676 1.00 14.97 55 GLY F N 1
ATOM 3414 C CA . GLY F 1 55 ? -5.064 13.163 53.794 1.00 15.10 55 GLY F CA 1
ATOM 3415 C C . GLY F 1 55 ? -4.339 11.859 53.511 1.00 15.88 55 GLY F C 1
ATOM 3416 O O . GLY F 1 55 ? -3.911 11.168 54.432 1.00 15.96 55 GLY F O 1
ATOM 3417 N N . GLN F 1 56 ? -4.164 11.547 52.233 1.00 14.14 56 GLN F N 1
ATOM 3418 C CA . GLN F 1 56 ? -3.497 10.328 51.829 1.00 14.47 56 GLN F CA 1
ATOM 3419 C C . GLN F 1 56 ? -2.061 10.593 51.404 1.00 14.85 56 GLN F C 1
ATOM 3420 O O . GLN F 1 56 ? -1.432 9.735 50.778 1.00 14.69 56 GLN F O 1
ATOM 3426 N N . ALA F 1 57 ? -1.556 11.794 51.694 1.00 13.29 57 ALA F N 1
ATOM 3427 C CA . ALA F 1 57 ? -0.177 12.133 51.341 1.00 14.51 57 ALA F CA 1
ATOM 3428 C C . ALA F 1 57 ? 0.847 11.087 51.833 1.00 13.38 57 ALA F C 1
ATOM 3429 O O . ALA F 1 57 ? 1.750 10.737 51.085 1.00 13.27 57 ALA F O 1
ATOM 3431 N N . PRO F 1 58 ? 0.704 10.555 53.070 1.00 12.03 58 PRO F N 1
ATOM 3432 C CA . PRO F 1 58 ? 1.660 9.550 53.565 1.00 12.86 58 PRO F CA 1
ATOM 3433 C C . PRO F 1 58 ? 1.739 8.310 52.656 1.00 13.59 58 PRO F C 1
ATOM 3434 O O . PRO F 1 58 ? 2.804 7.694 52.514 1.00 12.35 58 PRO F O 1
ATOM 3438 N N . VAL F 1 59 ? 0.600 7.931 52.073 1.00 12.89 59 VAL F N 1
ATOM 3439 C CA . VAL F 1 59 ? 0.553 6.797 51.158 1.00 12.93 59 VAL F CA 1
ATOM 3440 C C . VAL F 1 59 ? 1.429 7.123 49.936 1.00 13.09 59 VAL F C 1
ATOM 3441 O O . VAL F 1 59 ? 2.224 6.300 49.488 1.00 11.56 59 VAL F O 1
ATOM 3445 N N . MET F 1 60 ? 1.266 8.325 49.390 1.00 10.82 60 MET F N 1
ATOM 3446 C CA . MET F 1 60 ? 2.058 8.724 48.236 1.00 10.20 60 MET F CA 1
ATOM 3447 C C . MET F 1 60 ? 3.536 8.888 48.601 1.00 10.56 60 MET F C 1
ATOM 3448 O O . MET F 1 60 ? 4.428 8.616 47.780 1.00 11.83 60 MET F O 1
ATOM 3453 N N . GLN F 1 61 ? 3.799 9.343 49.821 1.00 11.02 61 GLN F N 1
ATOM 3454 C CA . GLN F 1 61 ? 5.179 9.498 50.266 1.00 12.74 61 GLN F CA 1
ATOM 3455 C C . GLN F 1 61 ? 5.865 8.121 50.215 1.00 12.29 61 GLN F C 1
ATOM 3456 O O . GLN F 1 61 ? 7.024 8.012 49.819 1.00 10.99 61 GLN F O 1
ATOM 3462 N N . GLY F 1 62 ? 5.131 7.078 50.611 1.00 12.05 62 GLY F N 1
ATOM 3463 C CA . GLY F 1 62 ? 5.664 5.727 50.571 1.00 11.84 62 GLY F CA 1
ATOM 3464 C C . GLY F 1 62 ? 5.982 5.268 49.149 1.00 13.41 62 GLY F C 1
ATOM 3465 O O . GLY F 1 62 ? 6.743 4.324 48.960 1.00 13.26 62 GLY F O 1
ATOM 3466 N N . GLN F 1 63 ? 5.417 5.950 48.149 1.00 11.87 63 GLN F N 1
ATOM 3467 C CA . GLN F 1 63 ? 5.659 5.625 46.745 1.00 14.65 63 GLN F CA 1
ATOM 3468 C C . GLN F 1 63 ? 6.762 6.491 46.114 1.00 13.68 63 GLN F C 1
ATOM 3469 O O . GLN F 1 63 ? 7.247 6.177 45.026 1.00 11.68 63 GLN F O 1
ATOM 3475 N N . ALA F 1 64 ? 7.203 7.536 46.820 1.00 14.36 64 ALA F N 1
ATOM 3476 C CA . ALA F 1 64 ? 8.232 8.440 46.277 1.00 14.12 64 ALA F CA 1
ATOM 3477 C C . ALA F 1 64 ? 9.620 8.366 46.920 1.00 14.63 64 ALA F C 1
ATOM 3478 O O . ALA F 1 64 ? 10.628 8.687 46.267 1.00 14.30 64 ALA F O 1
ATOM 3480 N N . THR F 1 65 ? 9.677 7.945 48.182 1.00 15.10 65 THR F N 1
ATOM 3481 C CA . THR F 1 65 ? 10.953 7.882 48.895 1.00 17.65 65 THR F CA 1
ATOM 3482 C C . THR F 1 65 ? 12.008 6.949 48.300 1.00 17.63 65 THR F C 1
ATOM 3483 O O . THR F 1 65 ? 13.186 7.134 48.566 1.00 19.09 65 THR F O 1
ATOM 3487 N N . ALA F 1 66 ? 11.600 5.955 47.514 1.00 16.35 66 ALA F N 1
ATOM 3488 C CA . ALA F 1 66 ? 12.562 5.051 46.886 1.00 17.64 66 ALA F CA 1
ATOM 3489 C C . ALA F 1 66 ? 12.985 5.540 45.495 1.00 18.01 66 ALA F C 1
ATOM 3490 O O . ALA F 1 66 ? 13.839 4.918 44.860 1.00 18.72 66 ALA F O 1
ATOM 3492 N N . LEU F 1 67 ? 12.372 6.625 45.009 1.00 16.14 67 LEU F N 1
ATOM 3493 C CA . LEU F 1 67 ? 12.717 7.153 43.686 1.00 15.73 67 LEU F CA 1
ATOM 3494 C C . LEU F 1 67 ? 14.025 7.946 43.698 1.00 15.93 67 LEU F C 1
ATOM 3495 O O . LEU F 1 67 ? 14.284 8.738 44.614 1.00 14.06 67 LEU F O 1
ATOM 3500 N N . SER F 1 68 ? 14.866 7.710 42.690 1.00 17.11 68 SER F N 1
ATOM 3501 C CA . SER F 1 68 ? 16.120 8.454 42.566 1.00 17.22 68 SER F CA 1
ATOM 3502 C C . SER F 1 68 ? 15.717 9.751 41.853 1.00 16.98 68 SER F C 1
ATOM 3503 O O . SER F 1 68 ? 14.650 9.823 41.250 1.00 16.62 68 SER F O 1
ATOM 3506 N N . ASP F 1 69 ? 16.550 10.779 41.926 1.00 18.02 69 ASP F N 1
ATOM 3507 C CA . ASP F 1 69 ? 16.223 12.038 41.270 1.00 18.11 69 ASP F CA 1
ATOM 3508 C C . ASP F 1 69 ? 16.076 11.859 39.765 1.00 17.20 69 ASP F C 1
ATOM 3509 O O . ASP F 1 69 ? 15.245 12.520 39.131 1.00 17.94 69 ASP F O 1
ATOM 3514 N N . ALA F 1 70 ? 16.858 10.942 39.196 1.00 14.74 70 ALA F N 1
ATOM 3515 C CA . ALA F 1 70 ? 16.773 10.666 37.761 1.00 14.77 70 ALA F CA 1
ATOM 3516 C C . ALA F 1 70 ? 15.397 10.054 37.481 1.00 13.30 70 ALA F C 1
ATOM 3517 O O . ALA F 1 70 ? 14.737 10.420 36.517 1.00 12.19 70 ALA F O 1
ATOM 3519 N N . ASP F 1 71 ? 14.975 9.136 38.354 1.00 14.79 71 ASP F N 1
ATOM 3520 C CA . ASP F 1 71 ? 13.669 8.481 38.273 1.00 14.27 71 ASP F CA 1
ATOM 3521 C C . ASP F 1 71 ? 12.580 9.561 38.230 1.00 15.64 71 ASP F C 1
ATOM 3522 O O . ASP F 1 71 ? 11.644 9.506 37.420 1.00 15.41 71 ASP F O 1
ATOM 3527 N N . ILE F 1 72 ? 12.710 10.542 39.123 1.00 15.26 72 ILE F N 1
ATOM 3528 C CA . ILE F 1 72 ? 11.754 11.631 39.208 1.00 14.44 72 ILE F CA 1
ATOM 3529 C C . ILE F 1 72 ? 11.702 12.427 37.907 1.00 14.58 72 ILE F C 1
ATOM 3530 O O . ILE F 1 72 ? 10.622 12.697 37.379 1.00 15.60 72 ILE F O 1
ATOM 3535 N N . ALA F 1 73 ? 12.867 12.786 37.382 1.00 15.21 73 ALA F N 1
ATOM 3536 C CA . ALA F 1 73 ? 12.925 13.548 36.136 1.00 14.63 73 ALA F CA 1
ATOM 3537 C C . ALA F 1 73 ? 12.291 12.757 34.989 1.00 13.53 73 ALA F C 1
ATOM 3538 O O . ALA F 1 73 ? 11.522 13.304 34.193 1.00 14.19 73 ALA F O 1
ATOM 3540 N N . ASN F 1 74 ? 12.574 11.457 34.944 1.00 12.91 74 ASN F N 1
ATOM 3541 C CA . ASN F 1 74 ? 12.046 10.597 33.894 1.00 14.19 74 ASN F CA 1
ATOM 3542 C C . ASN F 1 74 ? 10.534 10.468 33.949 1.00 12.80 74 ASN F C 1
ATOM 3543 O O . ASN F 1 74 ? 9.857 10.563 32.937 1.00 13.66 74 ASN F O 1
ATOM 3548 N N . LEU F 1 75 ? 10.025 10.218 35.148 1.00 13.54 75 LEU F N 1
ATOM 3549 C CA . LEU F 1 75 ? 8.604 10.060 35.379 1.00 12.60 75 LEU F CA 1
ATOM 3550 C C . LEU F 1 75 ? 7.848 11.335 35.032 1.00 13.65 75 LEU F C 1
ATOM 3551 O O . LEU F 1 75 ? 6.798 11.286 34.389 1.00 14.29 75 LEU F O 1
ATOM 3556 N N . ALA F 1 76 ? 8.384 12.474 35.470 1.00 13.39 76 ALA F N 1
ATOM 3557 C CA . ALA F 1 76 ? 7.771 13.775 35.196 1.00 14.14 76 ALA F CA 1
ATOM 3558 C C . ALA F 1 76 ? 7.708 14.030 33.686 1.00 13.42 76 ALA F C 1
ATOM 3559 O O . ALA F 1 76 ? 6.686 14.496 33.179 1.00 12.98 76 ALA F O 1
ATOM 3561 N N . ALA F 1 77 ? 8.810 13.749 32.984 1.00 14.11 77 ALA F N 1
ATOM 3562 C CA . ALA F 1 77 ? 8.886 13.923 31.523 1.00 12.15 77 ALA F CA 1
ATOM 3563 C C . ALA F 1 77 ? 7.814 13.077 30.858 1.00 13.08 77 ALA F C 1
ATOM 3564 O O . ALA F 1 77 ? 7.091 13.552 29.986 1.00 14.48 77 ALA F O 1
ATOM 3566 N N . TYR F 1 78 ? 7.709 11.816 31.275 1.00 13.97 78 TYR F N 1
ATOM 3567 C CA . TYR F 1 78 ? 6.707 10.918 30.717 1.00 14.09 78 TYR F CA 1
ATOM 3568 C C . TYR F 1 78 ? 5.278 11.420 30.932 1.00 14.26 78 TYR F C 1
ATOM 3569 O O . TYR F 1 78 ? 4.546 11.615 29.955 1.00 13.80 78 TYR F O 1
ATOM 3578 N N . TYR F 1 79 ? 4.867 11.609 32.188 1.00 12.87 79 TYR F N 1
ATOM 3579 C CA . TYR F 1 79 ? 3.498 12.069 32.450 1.00 13.19 79 TYR F CA 1
ATOM 3580 C C . TYR F 1 79 ? 3.168 13.406 31.775 1.00 12.17 79 TYR F C 1
ATOM 3581 O O . TYR F 1 79 ? 2.107 13.538 31.177 1.00 11.76 79 TYR F O 1
ATOM 3590 N N . ALA F 1 80 ? 4.112 14.349 31.786 1.00 11.56 80 ALA F N 1
ATOM 3591 C CA . ALA F 1 80 ? 3.914 15.654 31.143 1.00 12.68 80 ALA F CA 1
ATOM 3592 C C . ALA F 1 80 ? 3.651 15.501 29.635 1.00 14.88 80 ALA F C 1
ATOM 3593 O O . ALA F 1 80 ? 2.861 16.254 29.059 1.00 14.49 80 ALA F O 1
ATOM 3595 N N . SER F 1 81 ? 4.267 14.490 29.021 1.00 14.91 81 SER F N 1
ATOM 3596 C CA . SER F 1 81 ? 4.129 14.243 27.583 1.00 17.03 81 SER F CA 1
ATOM 3597 C C . SER F 1 81 ? 2.770 13.681 27.173 1.00 16.86 81 SER F C 1
ATOM 3598 O O . SER F 1 81 ? 2.384 13.799 26.021 1.00 17.63 81 SER F O 1
ATOM 3601 N N . ASN F 1 82 ? 2.067 13.053 28.112 1.00 18.17 82 ASN F N 1
ATOM 3602 C CA . ASN F 1 82 ? 0.750 12.465 27.843 1.00 19.63 82 ASN F CA 1
ATOM 3603 C C . ASN F 1 82 ? -0.327 13.518 27.670 1.00 19.33 82 ASN F C 1
ATOM 3604 O O . ASN F 1 82 ? -0.258 14.584 28.281 1.00 18.45 82 ASN F O 1
ATOM 3609 N N . PRO F 1 83 ? -1.363 13.221 26.858 1.00 19.00 83 PRO F N 1
ATOM 3610 C CA . PRO F 1 83 ? -2.426 14.229 26.696 1.00 19.98 83 PRO F CA 1
ATOM 3611 C C . PRO F 1 83 ? -3.306 14.241 27.952 1.00 19.77 83 PRO F C 1
ATOM 3612 O O . PRO F 1 83 ? -3.758 13.182 28.395 1.00 17.79 83 PRO F O 1
ATOM 3616 N N . ALA F 1 84 ? -3.540 15.427 28.507 1.00 20.41 84 ALA F N 1
ATOM 3617 C CA . ALA F 1 84 ? -4.345 15.588 29.717 1.00 20.62 84 ALA F CA 1
ATOM 3618 C C . ALA F 1 84 ? -5.778 15.072 29.601 1.00 22.16 84 ALA F C 1
ATOM 3619 O O . ALA F 1 84 ? -6.415 14.771 30.611 1.00 21.31 84 ALA F O 1
ATOM 3621 N N . ALA F 1 85 ? -6.278 14.971 28.374 1.00 23.35 85 ALA F N 1
ATOM 3622 C CA . ALA F 1 85 ? -7.636 14.495 28.132 1.00 28.91 85 ALA F CA 1
ATOM 3623 C C . ALA F 1 85 ? -7.675 13.024 27.722 1.00 32.11 85 ALA F C 1
ATOM 3624 O O . ALA F 1 85 ? -8.747 12.416 27.705 1.00 33.42 85 ALA F O 1
ATOM 3626 N N . ALA F 1 86 ? -6.499 12.477 27.405 1.00 36.16 86 ALA F N 1
ATOM 3627 C CA . ALA F 1 86 ? -6.292 11.087 26.969 1.00 40.34 86 ALA F CA 1
ATOM 3628 C C . ALA F 1 86 ? -6.305 10.937 25.446 1.00 41.87 86 ALA F C 1
ATOM 3629 O O . ALA F 1 86 ? -6.374 11.972 24.748 1.00 41.97 86 ALA F O 1
ATOM 3631 N N . ALA G 1 1 ? -8.947 18.957 82.231 1.00 54.45 1 ALA G N 1
ATOM 3632 C CA . ALA G 1 1 ? -8.662 17.874 81.242 1.00 53.03 1 ALA G CA 1
ATOM 3633 C C . ALA G 1 1 ? -7.155 17.717 81.078 1.00 49.39 1 ALA G C 1
ATOM 3634 O O . ALA G 1 1 ? -6.460 18.624 80.609 1.00 51.10 1 ALA G O 1
ATOM 3636 N N . GLY G 1 2 ? -6.674 16.545 81.467 1.00 43.10 2 GLY G N 1
ATOM 3637 C CA . GLY G 1 2 ? -5.265 16.238 81.414 1.00 32.90 2 GLY G CA 1
ATOM 3638 C C . GLY G 1 2 ? -5.007 15.564 82.738 1.00 28.09 2 GLY G C 1
ATOM 3639 O O . GLY G 1 2 ? -4.987 16.218 83.771 1.00 27.17 2 GLY G O 1
ATOM 3640 N N . ASP G 1 3 ? -4.915 14.243 82.718 1.00 25.49 3 ASP G N 1
ATOM 3641 C CA . ASP G 1 3 ? -4.672 13.472 83.928 1.00 22.65 3 ASP G CA 1
ATOM 3642 C C . ASP G 1 3 ? -3.172 13.158 84.104 1.00 19.39 3 ASP G C 1
ATOM 3643 O O . ASP G 1 3 ? -2.589 12.416 83.317 1.00 17.26 3 ASP G O 1
ATOM 3648 N N . ILE G 1 4 ? -2.581 13.679 85.180 1.00 18.42 4 ILE G N 1
ATOM 3649 C CA . ILE G 1 4 ? -1.160 13.478 85.483 1.00 18.77 4 ILE G CA 1
ATOM 3650 C C . ILE G 1 4 ? -0.716 12.006 85.620 1.00 18.79 4 ILE G C 1
ATOM 3651 O O . ILE G 1 4 ? 0.227 11.593 84.941 1.00 17.25 4 ILE G O 1
ATOM 3656 N N . GLU G 1 5 ? -1.410 11.208 86.435 1.00 18.46 5 GLU G N 1
ATOM 3657 C CA . GLU G 1 5 ? -1.014 9.803 86.622 1.00 20.57 5 GLU G CA 1
ATOM 3658 C C . GLU G 1 5 ? -1.124 9.000 85.332 1.00 17.14 5 GLU G C 1
ATOM 3659 O O . GLU G 1 5 ? -0.322 8.090 85.105 1.00 16.62 5 GLU G O 1
ATOM 3665 N N . ALA G 1 6 ? -2.165 9.270 84.544 1.00 14.36 6 ALA G N 1
ATOM 3666 C CA . ALA G 1 6 ? -2.357 8.568 83.275 1.00 14.57 6 ALA G CA 1
ATOM 3667 C C . ALA G 1 6 ? -1.250 8.978 82.319 1.00 11.53 6 ALA G C 1
ATOM 3668 O O . ALA G 1 6 ? -0.746 8.156 81.564 1.00 14.36 6 ALA G O 1
ATOM 3670 N N . GLY G 1 7 ? -0.898 10.259 82.346 1.00 13.44 7 GLY G N 1
ATOM 3671 C CA . GLY G 1 7 ? 0.152 10.779 81.483 1.00 11.24 7 GLY G CA 1
ATOM 3672 C C . GLY G 1 7 ? 1.463 10.137 81.850 1.00 11.64 7 GLY G C 1
ATOM 3673 O O . GLY G 1 7 ? 2.208 9.717 80.966 1.00 11.30 7 GLY G O 1
ATOM 3674 N N . LYS G 1 8 ? 1.717 10.022 83.150 1.00 10.98 8 LYS G N 1
ATOM 3675 C CA . LYS G 1 8 ? 2.944 9.407 83.646 1.00 12.22 8 LYS G CA 1
ATOM 3676 C C . LYS G 1 8 ? 3.064 7.954 83.188 1.00 13.13 8 LYS G C 1
ATOM 3677 O O . LYS G 1 8 ? 4.141 7.527 82.754 1.00 14.19 8 LYS G O 1
ATOM 3683 N N . ALA G 1 9 ? 1.968 7.206 83.293 1.00 12.09 9 ALA G N 1
ATOM 3684 C CA . ALA G 1 9 ? 1.942 5.801 82.890 1.00 14.34 9 ALA G CA 1
ATOM 3685 C C . ALA G 1 9 ? 2.177 5.703 81.387 1.00 13.33 9 ALA G C 1
ATOM 3686 O O . ALA G 1 9 ? 3.028 4.936 80.935 1.00 15.15 9 ALA G O 1
ATOM 3688 N N . LYS G 1 10 ? 1.438 6.498 80.625 1.00 13.59 10 LYS G N 1
ATOM 3689 C CA . LYS G 1 10 ? 1.576 6.529 79.170 1.00 12.52 10 LYS G CA 1
ATOM 3690 C C . LYS G 1 10 ? 2.993 6.945 78.729 1.00 9.79 10 LYS G C 1
ATOM 3691 O O . LYS G 1 10 ? 3.503 6.452 77.723 1.00 11.40 10 LYS G O 1
ATOM 3697 N N . ALA G 1 11 ? 3.641 7.803 79.513 1.00 9.46 11 ALA G N 1
ATOM 3698 C CA . ALA G 1 11 ? 4.983 8.314 79.204 1.00 10.91 11 ALA G CA 1
ATOM 3699 C C . ALA G 1 11 ? 6.117 7.279 79.156 1.00 9.41 11 ALA G C 1
ATOM 3700 O O . ALA G 1 11 ? 7.256 7.621 78.855 1.00 10.97 11 ALA G O 1
ATOM 3702 N N . ALA G 1 12 ? 5.823 6.042 79.526 1.00 10.89 12 ALA G N 1
ATOM 3703 C CA . ALA G 1 12 ? 6.789 4.954 79.466 1.00 12.76 12 ALA G CA 1
ATOM 3704 C C . ALA G 1 12 ? 7.342 4.837 78.028 1.00 14.46 12 ALA G C 1
ATOM 3705 O O . ALA G 1 12 ? 8.541 4.561 77.832 1.00 14.19 12 ALA G O 1
ATOM 3707 N N . VAL G 1 13 ? 6.472 5.037 77.031 1.00 13.19 13 VAL G N 1
ATOM 3708 C CA . VAL G 1 13 ? 6.883 4.969 75.629 1.00 15.49 13 VAL G CA 1
ATOM 3709 C C . VAL G 1 13 ? 7.631 6.236 75.187 1.00 14.80 13 VAL G C 1
ATOM 3710 O O . VAL G 1 13 ? 8.137 6.294 74.075 1.00 15.90 13 VAL G O 1
ATOM 3714 N N . CYS G 1 14 ? 7.691 7.234 76.061 1.00 13.07 14 CYS G N 1
ATOM 3715 C CA . CYS G 1 14 ? 8.362 8.505 75.781 1.00 13.73 14 CYS G CA 1
ATOM 3716 C C . CYS G 1 14 ? 9.715 8.659 76.461 1.00 12.94 14 CYS G C 1
ATOM 3717 O O . CYS G 1 14 ? 10.572 9.417 75.990 1.00 10.49 14 CYS G O 1
ATOM 3720 N N . ALA G 1 15 ? 9.871 7.985 77.594 1.00 12.29 15 ALA G N 1
ATOM 3721 C CA . ALA G 1 15 ? 11.076 8.085 78.427 1.00 12.75 15 ALA G CA 1
ATOM 3722 C C . ALA G 1 15 ? 12.452 7.823 77.819 1.00 12.51 15 ALA G C 1
ATOM 3723 O O . ALA G 1 15 ? 13.427 8.470 78.213 1.00 11.89 15 ALA G O 1
ATOM 3725 N N . ALA G 1 16 ? 12.544 6.870 76.900 1.00 14.08 16 ALA G N 1
ATOM 3726 C CA . ALA G 1 16 ? 13.817 6.525 76.275 1.00 13.69 16 ALA G CA 1
ATOM 3727 C C . ALA G 1 16 ? 14.438 7.710 75.549 1.00 12.95 16 ALA G C 1
ATOM 3728 O O . ALA G 1 16 ? 15.653 7.779 75.410 1.00 14.74 16 ALA G O 1
ATOM 3730 N N . CYS G 1 17 ? 13.611 8.653 75.120 1.00 11.76 17 CYS G N 1
ATOM 3731 C CA . CYS G 1 17 ? 14.108 9.834 74.434 1.00 10.24 17 CYS G CA 1
ATOM 3732 C C . CYS G 1 17 ? 14.067 11.119 75.256 1.00 12.32 17 CYS G C 1
ATOM 3733 O O . CYS G 1 17 ? 15.061 11.850 75.323 1.00 10.94 17 CYS G O 1
ATOM 3736 N N . HIS G 1 18 ? 12.923 11.404 75.871 1.00 10.17 18 HIS G N 1
ATOM 3737 C CA . HIS G 1 18 ? 12.785 12.626 76.659 1.00 11.56 18 HIS G CA 1
ATOM 3738 C C . HIS G 1 18 ? 13.216 12.475 78.096 1.00 11.90 18 HIS G C 1
ATOM 3739 O O . HIS G 1 18 ? 13.123 13.422 78.867 1.00 12.52 18 HIS G O 1
ATOM 3746 N N . GLY G 1 19 ? 13.716 11.292 78.428 1.00 14.90 19 GLY G N 1
ATOM 3747 C CA . GLY G 1 19 ? 14.198 11.033 79.770 1.00 16.07 19 GLY G CA 1
ATOM 3748 C C . GLY G 1 19 ? 13.083 10.682 80.718 1.00 18.56 19 GLY G C 1
ATOM 3749 O O . GLY G 1 19 ? 11.954 11.169 80.591 1.00 16.15 19 GLY G O 1
ATOM 3750 N N . GLN G 1 20 ? 13.412 9.809 81.658 1.00 21.61 20 GLN G N 1
ATOM 3751 C CA . GLN G 1 20 ? 12.483 9.346 82.683 1.00 25.02 20 GLN G CA 1
ATOM 3752 C C . GLN G 1 20 ? 12.002 10.536 83.516 1.00 23.62 20 GLN G C 1
ATOM 3753 O O . GLN G 1 20 ? 10.893 10.526 84.044 1.00 24.34 20 GLN G O 1
ATOM 3759 N N . ASN G 1 21 ? 12.850 11.553 83.635 1.00 21.32 21 ASN G N 1
ATOM 3760 C CA . ASN G 1 21 ? 12.525 12.740 84.429 1.00 19.91 21 ASN G CA 1
ATOM 3761 C C . ASN G 1 21 ? 11.987 13.921 83.582 1.00 18.86 21 ASN G C 1
ATOM 3762 O O . ASN G 1 21 ? 11.557 14.941 84.136 1.00 18.17 21 ASN G O 1
ATOM 3767 N N . GLY G 1 22 ? 12.000 13.783 82.255 1.00 16.02 22 GLY G N 1
ATOM 3768 C CA . GLY G 1 22 ? 11.555 14.854 81.373 1.00 12.91 22 GLY G CA 1
ATOM 3769 C C . GLY G 1 22 ? 12.769 15.635 80.842 1.00 12.29 22 GLY G C 1
ATOM 3770 O O . GLY G 1 22 ? 12.630 16.626 80.122 1.00 11.12 22 GLY G O 1
ATOM 3771 N N . ILE G 1 23 ? 13.949 15.210 81.277 1.00 10.27 23 ILE G N 1
ATOM 3772 C CA . ILE G 1 23 ? 15.235 15.783 80.884 1.00 11.86 23 ILE G CA 1
ATOM 3773 C C . ILE G 1 23 ? 15.898 14.780 79.943 1.00 14.90 23 ILE G C 1
ATOM 3774 O O . ILE G 1 23 ? 16.149 13.619 80.335 1.00 14.03 23 ILE G O 1
ATOM 3779 N N . SER G 1 24 ? 16.139 15.187 78.704 1.00 16.10 24 SER G N 1
ATOM 3780 C CA . SER G 1 24 ? 16.782 14.265 77.774 1.00 21.60 24 SER G CA 1
ATOM 3781 C C . SER G 1 24 ? 18.251 14.040 78.142 1.00 24.21 24 SER G C 1
ATOM 3782 O O . SER G 1 24 ? 18.886 14.846 78.820 1.00 19.83 24 SER G O 1
ATOM 3785 N N . GLN G 1 25 ? 18.771 12.923 77.682 1.00 31.11 25 GLN G N 1
ATOM 3786 C CA . GLN G 1 25 ? 20.157 12.546 77.915 1.00 38.65 25 GLN G CA 1
ATOM 3787 C C . GLN G 1 25 ? 20.936 12.917 76.658 1.00 36.33 25 GLN G C 1
ATOM 3788 O O . GLN G 1 25 ? 22.105 13.266 76.725 1.00 36.13 25 GLN G O 1
ATOM 3794 N N . VAL G 1 26 ? 20.227 12.906 75.530 1.00 34.10 26 VAL G N 1
ATOM 3795 C CA . VAL G 1 26 ? 20.739 13.201 74.184 1.00 32.80 26 VAL G CA 1
ATOM 3796 C C . VAL G 1 26 ? 20.467 14.649 73.705 1.00 29.75 26 VAL G C 1
ATOM 3797 O O . VAL G 1 26 ? 19.324 15.106 73.737 1.00 27.72 26 VAL G O 1
ATOM 3801 N N . PRO G 1 27 ? 21.492 15.322 73.125 1.00 29.01 27 PRO G N 1
ATOM 3802 C CA . PRO G 1 27 ? 21.384 16.704 72.636 1.00 27.88 27 PRO G CA 1
ATOM 3803 C C . PRO G 1 27 ? 20.313 17.074 71.586 1.00 28.55 27 PRO G C 1
ATOM 3804 O O . PRO G 1 27 ? 19.852 18.219 71.596 1.00 26.02 27 PRO G O 1
ATOM 3808 N N . ILE G 1 28 ? 19.916 16.176 70.682 1.00 30.24 28 ILE G N 1
ATOM 3809 C CA . ILE G 1 28 ? 18.854 16.582 69.738 1.00 34.37 28 ILE G CA 1
ATOM 3810 C C . ILE G 1 28 ? 17.420 16.259 70.185 1.00 29.48 28 ILE G C 1
ATOM 3811 O O . ILE G 1 28 ? 16.471 16.533 69.452 1.00 27.54 28 ILE G O 1
ATOM 3816 N N . TYR G 1 29 ? 17.294 15.653 71.365 1.00 24.89 29 TYR G N 1
ATOM 3817 C CA . TYR G 1 29 ? 15.997 15.344 71.960 1.00 19.70 29 TYR G CA 1
ATOM 3818 C C . TYR G 1 29 ? 15.764 16.457 72.984 1.00 16.86 29 TYR G C 1
ATOM 3819 O O . TYR G 1 29 ? 16.604 16.715 73.841 1.00 15.67 29 TYR G O 1
ATOM 3828 N N . PRO G 1 30 ? 14.624 17.163 72.869 1.00 15.33 30 PRO G N 1
ATOM 3829 C CA . PRO G 1 30 ? 14.358 18.238 73.841 1.00 12.59 30 PRO G CA 1
ATOM 3830 C C . PRO G 1 30 ? 13.914 17.773 75.228 1.00 12.95 30 PRO G C 1
ATOM 3831 O O . PRO G 1 30 ? 13.346 16.674 75.390 1.00 12.32 30 PRO G O 1
ATOM 3835 N N . ASN G 1 31 ? 14.118 18.644 76.216 1.00 10.44 31 ASN G N 1
ATOM 3836 C CA . ASN G 1 31 ? 13.667 18.419 77.580 1.00 10.42 31 ASN G CA 1
ATOM 3837 C C . ASN G 1 31 ? 12.194 18.846 77.525 1.00 10.81 31 ASN G C 1
ATOM 3838 O O . ASN G 1 31 ? 11.857 19.835 76.842 1.00 11.02 31 ASN G O 1
ATOM 3843 N N . LEU G 1 32 ? 11.347 18.162 78.286 1.00 8.91 32 LEU G N 1
ATOM 3844 C CA . LEU G 1 32 ? 9.928 18.478 78.361 1.00 9.65 32 LEU G CA 1
ATOM 3845 C C . LEU G 1 32 ? 9.524 18.886 79.781 1.00 8.12 32 LEU G C 1
ATOM 3846 O O . LEU G 1 32 ? 8.455 19.464 79.984 1.00 8.96 32 LEU G O 1
ATOM 3851 N N . ALA G 1 33 ? 10.377 18.592 80.756 1.00 9.54 33 ALA G N 1
ATOM 3852 C CA . ALA G 1 33 ? 10.072 18.867 82.167 1.00 11.28 33 ALA G CA 1
ATOM 3853 C C . ALA G 1 33 ? 9.751 20.319 82.505 1.00 11.94 33 ALA G C 1
ATOM 3854 O O . ALA G 1 33 ? 10.566 21.211 82.246 1.00 12.83 33 ALA G O 1
ATOM 3856 N N . GLY G 1 34 ? 8.572 20.538 83.086 1.00 10.72 34 GLY G N 1
ATOM 3857 C CA . GLY G 1 34 ? 8.140 21.867 83.481 1.00 12.21 34 GLY G CA 1
ATOM 3858 C C . GLY G 1 34 ? 7.810 22.815 82.333 1.00 15.35 34 GLY G C 1
ATOM 3859 O O . GLY G 1 34 ? 7.643 24.019 82.552 1.00 16.12 34 GLY G O 1
ATOM 3860 N N . GLN G 1 35 ? 7.728 22.289 81.118 1.00 14.58 35 GLN G N 1
ATOM 3861 C CA . GLN G 1 35 ? 7.396 23.096 79.960 1.00 13.86 35 GLN G CA 1
ATOM 3862 C C . GLN G 1 35 ? 5.910 23.498 80.076 1.00 13.90 35 GLN G C 1
ATOM 3863 O O . GLN G 1 35 ? 5.117 22.772 80.696 1.00 10.04 35 GLN G O 1
ATOM 3869 N N . LYS G 1 36 ? 5.525 24.627 79.470 1.00 12.00 36 LYS G N 1
ATOM 3870 C CA . LYS G 1 36 ? 4.127 25.069 79.519 1.00 12.66 36 LYS G CA 1
ATOM 3871 C C . LYS G 1 36 ? 3.189 23.997 78.972 1.00 12.88 36 LYS G C 1
ATOM 3872 O O . LYS G 1 36 ? 3.375 23.498 77.859 1.00 12.35 36 LYS G O 1
ATOM 3878 N N . GLU G 1 37 ? 2.184 23.650 79.765 1.00 11.57 37 GLU G N 1
ATOM 3879 C CA . GLU G 1 37 ? 1.214 22.616 79.400 1.00 12.71 37 GLU G CA 1
ATOM 3880 C C . GLU G 1 37 ? 0.497 22.826 78.080 1.00 12.31 37 GLU G C 1
ATOM 3881 O O . GLU G 1 37 ? 0.401 21.886 77.276 1.00 13.45 37 GLU G O 1
ATOM 3887 N N . GLN G 1 38 ? -0.034 24.030 77.869 1.00 12.40 38 GLN G N 1
ATOM 3888 C CA . GLN G 1 38 ? -0.753 24.344 76.644 1.00 11.82 38 GLN G CA 1
ATOM 3889 C C . GLN G 1 38 ? 0.145 24.272 75.429 1.00 10.80 38 GLN G C 1
ATOM 3890 O O . GLN G 1 38 ? -0.306 23.930 74.335 1.00 10.60 38 GLN G O 1
ATOM 3896 N N . TYR G 1 39 ? 1.407 24.636 75.617 1.00 11.17 39 TYR G N 1
ATOM 3897 C CA . TYR G 1 39 ? 2.383 24.573 74.536 1.00 9.73 39 TYR G CA 1
ATOM 3898 C C . TYR G 1 39 ? 2.684 23.108 74.223 1.00 10.08 39 TYR G C 1
ATOM 3899 O O . TYR G 1 39 ? 2.827 22.757 73.061 1.00 9.39 39 TYR G O 1
ATOM 3908 N N . LEU G 1 40 ? 2.842 22.270 75.257 1.00 9.49 40 LEU G N 1
ATOM 3909 C CA . LEU G 1 40 ? 3.117 20.841 75.034 1.00 9.61 40 LEU G CA 1
ATOM 3910 C C . LEU G 1 40 ? 2.007 20.229 74.199 1.00 9.24 40 LEU G C 1
ATOM 3911 O O . LEU G 1 40 ? 2.281 19.475 73.268 1.00 11.91 40 LEU G O 1
ATOM 3916 N N . VAL G 1 41 ? 0.763 20.584 74.516 1.00 9.67 41 VAL G N 1
ATOM 3917 C CA . VAL G 1 41 ? -0.417 20.103 73.793 1.00 10.22 41 VAL G CA 1
ATOM 3918 C C . VAL G 1 41 ? -0.349 20.559 72.334 1.00 11.76 41 VAL G C 1
ATOM 3919 O O . VAL G 1 41 ? -0.516 19.749 71.408 1.00 12.49 41 VAL G O 1
ATOM 3923 N N . ALA G 1 42 ? -0.078 21.850 72.132 1.00 11.23 42 ALA G N 1
ATOM 3924 C CA . ALA G 1 42 ? -0.001 22.423 70.784 1.00 12.01 42 ALA G CA 1
ATOM 3925 C C . ALA G 1 42 ? 1.073 21.735 69.947 1.00 9.45 42 ALA G C 1
ATOM 3926 O O . ALA G 1 42 ? 0.812 21.326 68.817 1.00 13.25 42 ALA G O 1
ATOM 3928 N N . ALA G 1 43 ? 2.270 21.603 70.505 1.00 8.78 43 ALA G N 1
ATOM 3929 C CA . ALA G 1 43 ? 3.399 20.959 69.823 1.00 7.44 43 ALA G CA 1
ATOM 3930 C C . ALA G 1 43 ? 3.029 19.532 69.420 1.00 8.09 43 ALA G C 1
ATOM 3931 O O . ALA G 1 43 ? 3.293 19.108 68.288 1.00 7.96 43 ALA G O 1
ATOM 3933 N N . LEU G 1 44 ? 2.479 18.778 70.371 1.00 8.34 44 LEU G N 1
ATOM 3934 C CA . LEU G 1 44 ? 2.068 17.403 70.126 1.00 10.91 44 LEU G CA 1
ATOM 3935 C C . LEU G 1 44 ? 1.040 17.312 68.991 1.00 11.24 44 LEU G C 1
ATOM 3936 O O . LEU G 1 44 ? 1.124 16.407 68.164 1.00 11.34 44 LEU G O 1
ATOM 3941 N N . LYS G 1 45 ? 0.065 18.222 68.976 1.00 11.72 45 LYS G N 1
ATOM 3942 C CA . LYS G 1 45 ? -0.934 18.236 67.917 1.00 13.38 45 LYS G CA 1
ATOM 3943 C C . LYS G 1 45 ? -0.328 18.569 66.568 1.00 12.08 45 LYS G C 1
ATOM 3944 O O . LYS G 1 45 ? -0.756 18.022 65.549 1.00 12.67 45 LYS G O 1
ATOM 3950 N N . ALA G 1 46 ? 0.681 19.440 66.562 1.00 11.37 46 ALA G N 1
ATOM 3951 C CA . ALA G 1 46 ? 1.348 19.830 65.315 1.00 10.38 46 ALA G CA 1
ATOM 3952 C C . ALA G 1 46 ? 2.091 18.623 64.696 1.00 10.19 46 ALA G C 1
ATOM 3953 O O . ALA G 1 46 ? 2.015 18.395 63.475 1.00 10.73 46 ALA G O 1
ATOM 3955 N N . TYR G 1 47 ? 2.755 17.832 65.536 1.00 9.38 47 TYR G N 1
ATOM 3956 C CA . TYR G 1 47 ? 3.460 16.633 65.055 1.00 9.99 47 TYR G CA 1
ATOM 3957 C C . TYR G 1 47 ? 2.468 15.629 64.474 1.00 8.52 47 TYR G C 1
ATOM 3958 O O . TYR G 1 47 ? 2.655 15.121 63.373 1.00 10.43 47 TYR G O 1
ATOM 3967 N N . LYS G 1 48 ? 1.398 15.394 65.210 1.00 9.51 48 LYS G N 1
ATOM 3968 C CA . LYS G 1 48 ? 0.358 14.458 64.809 1.00 11.50 48 LYS G CA 1
ATOM 3969 C C . LYS G 1 48 ? -0.289 14.866 63.492 1.00 11.77 48 LYS G C 1
ATOM 3970 O O . LYS G 1 48 ? -0.672 14.011 62.701 1.00 12.76 48 LYS G O 1
ATOM 3976 N N . ALA G 1 49 ? -0.445 16.170 63.288 1.00 11.91 49 ALA G N 1
ATOM 3977 C CA . ALA G 1 49 ? -1.037 16.717 62.073 1.00 9.86 49 ALA G CA 1
ATOM 3978 C C . ALA G 1 49 ? 0.003 16.926 60.960 1.00 11.33 49 ALA G C 1
ATOM 3979 O O . ALA G 1 49 ? -0.314 17.483 59.913 1.00 12.40 49 ALA G O 1
ATOM 3981 N N . GLY G 1 50 ? 1.239 16.495 61.190 1.00 11.76 50 GLY G N 1
ATOM 3982 C CA . GLY G 1 50 ? 2.283 16.644 60.189 1.00 12.28 50 GLY G CA 1
ATOM 3983 C C . GLY G 1 50 ? 2.613 18.098 59.878 1.00 12.91 50 GLY G C 1
ATOM 3984 O O . GLY G 1 50 ? 2.958 18.431 58.740 1.00 11.88 50 GLY G O 1
ATOM 3985 N N . GLN G 1 51 ? 2.568 18.941 60.908 1.00 12.48 51 GLN G N 1
ATOM 3986 C CA . GLN G 1 51 ? 2.818 20.371 60.766 1.00 10.28 51 GLN G CA 1
ATOM 3987 C C . GLN G 1 51 ? 4.225 20.815 61.093 1.00 10.76 51 GLN G C 1
ATOM 3988 O O . GLN G 1 51 ? 4.546 21.993 60.916 1.00 10.50 51 GLN G O 1
ATOM 3994 N N . ARG G 1 52 ? 5.042 19.898 61.609 1.00 8.43 52 ARG G N 1
ATOM 3995 C CA . ARG G 1 52 ? 6.439 20.193 61.913 1.00 9.18 52 ARG G CA 1
ATOM 3996 C C . ARG G 1 52 ? 7.337 19.354 61.032 1.00 11.73 52 ARG G C 1
ATOM 3997 O O . ARG G 1 52 ? 7.203 18.127 60.999 1.00 12.85 52 ARG G O 1
ATOM 4005 N N . GLN G 1 53 ? 8.207 20.032 60.288 1.00 10.78 53 GLN G N 1
ATOM 4006 C CA . GLN G 1 53 ? 9.154 19.398 59.383 1.00 12.58 53 GLN G CA 1
ATOM 4007 C C . GLN G 1 53 ? 10.561 19.906 59.662 1.00 12.04 53 GLN G C 1
ATOM 4008 O O . GLN G 1 53 ? 10.748 20.817 60.466 1.00 14.92 53 GLN G O 1
ATOM 4014 N N . GLY G 1 54 ? 11.551 19.309 59.020 1.00 16.20 54 GLY G N 1
ATOM 4015 C CA . GLY G 1 54 ? 12.924 19.734 59.225 1.00 16.06 54 GLY G CA 1
ATOM 4016 C C . GLY G 1 54 ? 13.623 18.997 60.352 1.00 17.08 54 GLY G C 1
ATOM 4017 O O . GLY G 1 54 ? 12.999 18.654 61.355 1.00 17.00 54 GLY G O 1
ATOM 4018 N N . GLY G 1 55 ? 14.912 18.730 60.174 1.00 18.97 55 GLY G N 1
ATOM 4019 C CA . GLY G 1 55 ? 15.701 18.033 61.188 1.00 17.57 55 GLY G CA 1
ATOM 4020 C C . GLY G 1 55 ? 15.081 16.725 61.639 1.00 14.71 55 GLY G C 1
ATOM 4021 O O . GLY G 1 55 ? 14.680 15.913 60.807 1.00 13.95 55 GLY G O 1
ATOM 4022 N N . GLN G 1 56 ? 14.956 16.565 62.954 1.00 14.76 56 GLN G N 1
ATOM 4023 C CA . GLN G 1 56 ? 14.375 15.370 63.577 1.00 16.52 56 GLN G CA 1
ATOM 4024 C C . GLN G 1 56 ? 12.840 15.404 63.773 1.00 14.68 56 GLN G C 1
ATOM 4025 O O . GLN G 1 56 ? 12.285 14.527 64.434 1.00 12.71 56 GLN G O 1
ATOM 4031 N N . ALA G 1 57 ? 12.169 16.420 63.225 1.00 12.14 57 ALA G N 1
ATOM 4032 C CA . ALA G 1 57 ? 10.716 16.539 63.343 1.00 9.99 57 ALA G CA 1
ATOM 4033 C C . ALA G 1 57 ? 9.978 15.301 62.862 1.00 8.22 57 ALA G C 1
ATOM 4034 O O . ALA G 1 57 ? 9.057 14.840 63.531 1.00 8.18 57 ALA G O 1
ATOM 4036 N N . PRO G 1 58 ? 10.394 14.720 61.709 1.00 10.11 58 PRO G N 1
ATOM 4037 C CA . PRO G 1 58 ? 9.683 13.518 61.244 1.00 12.20 58 PRO G CA 1
ATOM 4038 C C . PRO G 1 58 ? 9.799 12.352 62.233 1.00 12.06 58 PRO G C 1
ATOM 4039 O O . PRO G 1 58 ? 8.903 11.513 62.314 1.00 12.92 58 PRO G O 1
ATOM 4043 N N . VAL G 1 59 ? 10.874 12.332 63.008 1.00 11.91 59 VAL G N 1
ATOM 4044 C CA . VAL G 1 59 ? 11.082 11.285 64.004 1.00 11.87 59 VAL G CA 1
ATOM 4045 C C . VAL G 1 59 ? 9.987 11.406 65.092 1.00 12.02 59 VAL G C 1
ATOM 4046 O O . VAL G 1 59 ? 9.383 10.397 65.501 1.00 10.73 59 VAL G O 1
ATOM 4050 N N . MET G 1 60 ? 9.742 12.634 65.554 1.00 9.54 60 MET G N 1
ATOM 4051 C CA . MET G 1 60 ? 8.740 12.857 66.584 1.00 10.11 60 MET G CA 1
ATOM 4052 C C . MET G 1 60 ? 7.338 12.660 66.022 1.00 8.87 60 MET G C 1
ATOM 4053 O O . MET G 1 60 ? 6.461 12.183 66.729 1.00 10.22 60 MET G O 1
ATOM 4058 N N . GLN G 1 61 ? 7.118 13.045 64.766 1.00 8.16 61 GLN G N 1
ATOM 4059 C CA . GLN G 1 61 ? 5.819 12.817 64.132 1.00 11.60 61 GLN G CA 1
ATOM 4060 C C . GLN G 1 61 ? 5.502 11.315 64.191 1.00 10.29 61 GLN G C 1
ATOM 4061 O O . GLN G 1 61 ? 4.384 10.927 64.524 1.00 11.09 61 GLN G O 1
ATOM 4067 N N . GLY G 1 62 ? 6.496 10.485 63.880 1.00 10.01 62 GLY G N 1
ATOM 4068 C CA . GLY G 1 62 ? 6.320 9.040 63.918 1.00 10.39 62 GLY G CA 1
ATOM 4069 C C . GLY G 1 62 ? 5.864 8.541 65.287 1.00 11.89 62 GLY G C 1
ATOM 4070 O O . GLY G 1 62 ? 5.181 7.522 65.379 1.00 12.66 62 GLY G O 1
ATOM 4071 N N . GLN G 1 63 ? 6.217 9.259 66.343 1.00 12.22 63 GLN G N 1
ATOM 4072 C CA . GLN G 1 63 ? 5.817 8.880 67.701 1.00 14.83 63 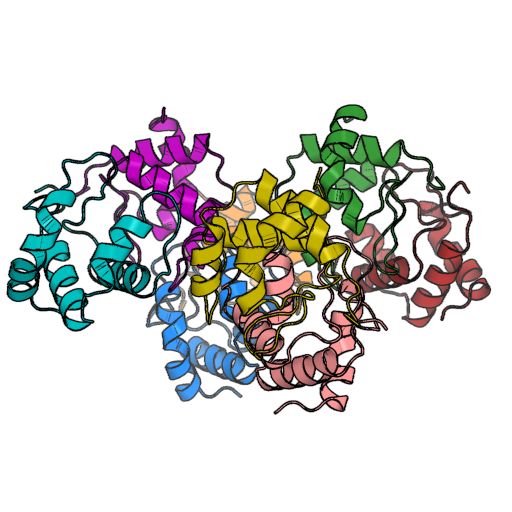GLN G CA 1
ATOM 4073 C C . GLN G 1 63 ? 4.517 9.575 68.144 1.00 16.33 63 GLN G C 1
ATOM 4074 O O . GLN G 1 63 ? 3.952 9.224 69.187 1.00 17.05 63 GLN G O 1
ATOM 4080 N N . ALA G 1 64 ? 4.065 10.566 67.373 1.00 14.99 64 ALA G N 1
ATOM 4081 C CA . ALA G 1 64 ? 2.849 11.328 67.710 1.00 14.15 64 ALA G CA 1
ATOM 4082 C C . ALA G 1 64 ? 1.567 10.915 67.007 1.00 13.95 64 ALA G C 1
ATOM 4083 O O . ALA G 1 64 ? 0.477 11.065 67.572 1.00 13.74 64 ALA G O 1
ATOM 4085 N N . THR G 1 65 ? 1.681 10.428 65.780 1.00 14.86 65 THR G N 1
ATOM 4086 C CA . THR G 1 65 ? 0.498 10.043 65.007 1.00 15.48 65 THR G CA 1
ATOM 4087 C C . THR G 1 65 ? -0.488 9.082 65.657 1.00 16.93 65 THR G C 1
ATOM 4088 O O . THR G 1 65 ? -1.689 9.171 65.387 1.00 16.48 65 THR G O 1
ATOM 4092 N N . ALA G 1 66 ? 0.001 8.182 66.506 1.00 18.29 66 ALA G N 1
ATOM 4093 C CA . ALA G 1 66 ? -0.869 7.206 67.162 1.00 19.62 66 ALA G CA 1
ATOM 4094 C C . ALA G 1 66 ? -1.495 7.688 68.465 1.00 19.29 66 ALA G C 1
ATOM 4095 O O . ALA G 1 66 ? -2.271 6.946 69.082 1.00 18.74 66 ALA G O 1
ATOM 4097 N N . LEU G 1 67 ? -1.148 8.904 68.885 1.00 16.85 67 LEU G N 1
ATOM 4098 C CA . LEU G 1 67 ? -1.652 9.475 70.132 1.00 16.07 67 LEU G CA 1
ATOM 4099 C C . LEU G 1 67 ? -3.021 10.112 69.958 1.00 16.67 67 LEU G C 1
ATOM 4100 O O . LEU G 1 67 ? -3.237 10.894 69.029 1.00 15.49 67 LEU G O 1
ATOM 4105 N N . SER G 1 68 ? -3.944 9.776 70.851 1.00 13.83 68 SER G N 1
ATOM 4106 C CA . SER G 1 68 ? -5.271 10.370 70.809 1.00 14.06 68 SER G CA 1
ATOM 4107 C C . SER G 1 68 ? -5.148 11.741 71.490 1.00 14.29 68 SER G C 1
ATOM 4108 O O . SER G 1 68 ? -4.162 12.006 72.212 1.00 11.22 68 SER G O 1
ATOM 4111 N N . ASP G 1 69 ? -6.141 12.600 71.277 1.00 13.49 69 ASP G N 1
ATOM 4112 C CA . ASP G 1 69 ? -6.127 13.909 71.910 1.00 15.22 69 ASP G CA 1
ATOM 4113 C C . ASP G 1 69 ? -6.152 13.770 73.446 1.00 14.49 69 ASP G C 1
ATOM 4114 O O . ASP G 1 69 ? -5.572 14.599 74.147 1.00 13.01 69 ASP G O 1
ATOM 4119 N N . ALA G 1 70 ? -6.802 12.722 73.963 1.00 13.01 70 ALA G N 1
ATOM 4120 C CA . ALA G 1 70 ? -6.839 12.489 75.422 1.00 13.70 70 ALA G CA 1
ATOM 4121 C C . ALA G 1 70 ? -5.431 12.123 75.909 1.00 13.42 70 ALA G C 1
ATOM 4122 O O . ALA G 1 70 ? -5.036 12.550 76.987 1.00 12.87 70 ALA G O 1
ATOM 4124 N N . ASP G 1 71 ? -4.695 11.330 75.117 1.00 13.72 71 ASP G N 1
ATOM 4125 C CA . ASP G 1 71 ? -3.307 10.951 75.451 1.00 13.94 71 ASP G CA 1
ATOM 4126 C C . ASP G 1 71 ? -2.473 12.247 75.557 1.00 12.90 71 ASP G C 1
ATOM 4127 O O . ASP G 1 71 ? -1.761 12.471 76.535 1.00 12.05 71 ASP G O 1
ATOM 4132 N N . ILE G 1 72 ? -2.574 13.089 74.528 1.00 12.04 72 ILE G N 1
ATOM 4133 C CA . ILE G 1 72 ? -1.841 14.341 74.445 1.00 10.77 72 ILE G CA 1
ATOM 4134 C C . ILE G 1 72 ? -2.106 15.220 75.657 1.00 11.63 72 ILE G C 1
ATOM 4135 O O . ILE G 1 72 ? -1.172 15.765 76.231 1.00 12.43 72 ILE G O 1
ATOM 4140 N N . ALA G 1 73 ? -3.364 15.316 76.069 1.00 12.18 73 ALA G N 1
ATOM 4141 C CA . ALA G 1 73 ? -3.734 16.108 77.235 1.00 11.39 73 ALA G CA 1
ATOM 4142 C C . ALA G 1 73 ? -3.091 15.515 78.498 1.00 11.23 73 ALA G C 1
ATOM 4143 O O . ALA G 1 73 ? -2.570 16.253 79.339 1.00 10.08 73 ALA G O 1
ATOM 4145 N N . ASN G 1 74 ? -3.145 14.188 78.626 1.00 10.64 74 ASN G N 1
ATOM 4146 C CA . ASN G 1 74 ? -2.562 13.490 79.780 1.00 10.39 74 ASN G CA 1
ATOM 4147 C C . ASN G 1 74 ? -1.050 13.652 79.817 1.00 10.80 74 ASN G C 1
ATOM 4148 O O . ASN G 1 74 ? -0.476 13.916 80.872 1.00 11.45 74 ASN G O 1
ATOM 4153 N N . LEU G 1 75 ? -0.412 13.453 78.665 1.00 12.59 75 LEU G N 1
ATOM 4154 C CA . LEU G 1 75 ? 1.041 13.582 78.508 1.00 11.68 75 LEU G CA 1
ATOM 4155 C C . LEU G 1 75 ? 1.516 15.008 78.813 1.00 10.61 75 LEU G C 1
ATOM 4156 O O . LEU G 1 75 ? 2.487 15.202 79.542 1.00 8.20 75 LEU G O 1
ATOM 4161 N N . ALA G 1 76 ? 0.817 16.003 78.277 1.00 11.19 76 ALA G N 1
ATOM 4162 C CA . ALA G 1 76 ? 1.172 17.406 78.535 1.00 10.89 76 ALA G CA 1
ATOM 4163 C C . ALA G 1 76 ? 1.032 17.753 80.029 1.00 9.96 76 ALA G C 1
ATOM 4164 O O . ALA G 1 76 ? 1.902 18.433 80.611 1.00 11.75 76 ALA G O 1
ATOM 4166 N N . ALA G 1 77 ? -0.058 17.294 80.640 1.00 7.57 77 ALA G N 1
ATOM 4167 C CA . ALA G 1 77 ? -0.314 17.529 82.063 1.00 10.45 77 ALA G CA 1
ATOM 4168 C C . ALA G 1 77 ? 0.828 16.958 82.890 1.00 11.67 77 ALA G C 1
ATOM 4169 O O . ALA G 1 77 ? 1.329 17.618 83.802 1.00 11.24 77 ALA G O 1
ATOM 4171 N N . TYR G 1 78 ? 1.245 15.744 82.545 1.00 11.25 78 TYR G N 1
ATOM 4172 C CA . TYR G 1 78 ? 2.341 15.078 83.232 1.00 10.66 78 TYR G CA 1
ATOM 4173 C C . TYR G 1 78 ? 3.680 15.801 83.108 1.00 11.67 78 TYR G C 1
ATOM 4174 O O . TYR G 1 78 ? 4.275 16.166 84.126 1.00 12.21 78 TYR G O 1
ATOM 4183 N N . TYR G 1 79 ? 4.162 16.011 81.883 1.00 9.92 79 TYR G N 1
ATOM 4184 C CA . TYR G 1 79 ? 5.457 16.676 81.713 1.00 10.07 79 TYR G CA 1
ATOM 4185 C C . TYR G 1 79 ? 5.521 18.096 82.281 1.00 12.49 79 TYR G C 1
ATOM 4186 O O . TYR G 1 79 ? 6.526 18.485 82.892 1.00 12.37 79 TYR G O 1
ATOM 4195 N N . ALA G 1 80 ? 4.425 18.834 82.142 1.00 13.11 80 ALA G N 1
ATOM 4196 C CA . ALA G 1 80 ? 4.314 20.192 82.672 1.00 12.02 80 ALA G CA 1
ATOM 4197 C C . ALA G 1 80 ? 4.439 20.217 84.202 1.00 11.33 80 ALA G C 1
ATOM 4198 O O . ALA G 1 80 ? 4.988 21.162 84.759 1.00 12.43 80 ALA G O 1
ATOM 4200 N N . SER G 1 81 ? 3.943 19.178 84.865 1.00 12.42 81 SER G N 1
ATOM 4201 C CA . SER G 1 81 ? 3.968 19.076 86.325 1.00 13.40 81 SER G CA 1
ATOM 4202 C C . SER G 1 81 ? 5.331 18.720 86.939 1.00 14.59 81 SER G C 1
ATOM 4203 O O . SER G 1 81 ? 5.537 18.931 88.131 1.00 14.03 81 SER G O 1
ATOM 4206 N N . ASN G 1 82 ? 6.227 18.153 86.132 1.00 15.17 82 ASN G N 1
ATOM 4207 C CA . ASN G 1 82 ? 7.565 17.748 86.578 1.00 15.28 82 ASN G CA 1
ATOM 4208 C C . ASN G 1 82 ? 8.458 18.959 86.826 1.00 16.85 82 ASN G C 1
ATOM 4209 O O . ASN G 1 82 ? 8.321 19.969 86.142 1.00 14.17 82 ASN G O 1
ATOM 4214 N N . PRO G 1 83 ? 9.393 18.866 87.806 1.00 19.25 83 PRO G N 1
ATOM 4215 C CA . PRO G 1 83 ? 10.306 19.995 88.071 1.00 17.94 83 PRO G CA 1
ATOM 4216 C C . PRO G 1 83 ? 11.227 20.121 86.843 1.00 17.43 83 PRO G C 1
ATOM 4217 O O . PRO G 1 83 ? 11.730 19.113 86.360 1.00 15.44 83 PRO G O 1
ATOM 4221 N N . ALA G 1 84 ? 11.423 21.345 86.354 1.00 18.47 84 ALA G N 1
ATOM 4222 C CA . ALA G 1 84 ? 12.280 21.599 85.192 1.00 19.61 84 ALA G CA 1
ATOM 4223 C C . ALA G 1 84 ? 13.745 21.312 85.520 1.00 20.63 84 ALA G C 1
ATOM 4224 O O . ALA G 1 84 ? 14.583 21.166 84.627 1.00 19.52 84 ALA G O 1
ATOM 4226 N N . ALA G 1 85 ? 14.037 21.251 86.817 1.00 21.94 85 ALA G N 1
ATOM 4227 C CA . ALA G 1 85 ? 15.372 20.959 87.329 1.00 27.57 85 ALA G CA 1
ATOM 4228 C C . ALA G 1 85 ? 15.568 19.452 87.219 1.00 28.99 85 ALA G C 1
ATOM 4229 O O . ALA G 1 85 ? 16.681 18.969 86.967 1.00 29.52 85 ALA G O 1
ATOM 4231 N N . ALA G 1 86 ? 14.470 18.741 87.489 1.00 32.22 86 ALA G N 1
ATOM 4232 C CA . ALA G 1 86 ? 14.389 17.286 87.441 1.00 33.88 86 ALA G CA 1
ATOM 4233 C C . ALA G 1 86 ? 15.068 16.472 88.557 1.00 34.78 86 ALA G C 1
ATOM 4234 O O . ALA G 1 86 ? 15.258 15.280 88.353 1.00 33.65 86 ALA G O 1
ATOM 4236 N N . ALA G 1 87 ? 15.540 17.047 89.668 1.00 39.43 87 ALA G N 1
ATOM 4237 C CA . ALA G 1 87 ? 16.225 16.219 90.679 1.00 44.03 87 ALA G CA 1
ATOM 4238 C C . ALA G 1 87 ? 15.600 15.993 92.073 1.00 48.36 87 ALA G C 1
ATOM 4239 O O . ALA G 1 87 ? 15.047 16.955 92.646 1.00 53.30 87 ALA G O 1
ATOM 4242 N N . ALA H 1 1 ? 29.729 26.063 69.168 1.00 59.87 1 ALA H N 1
ATOM 4243 C CA . ALA H 1 1 ? 29.577 27.484 68.751 1.00 58.49 1 ALA H CA 1
ATOM 4244 C C . ALA H 1 1 ? 28.578 28.193 69.651 1.00 55.38 1 ALA H C 1
ATOM 4245 O O . ALA H 1 1 ? 27.904 27.561 70.461 1.00 55.20 1 ALA H O 1
ATOM 4247 N N . GLY H 1 2 ? 28.500 29.511 69.510 1.00 50.81 2 GLY H N 1
ATOM 4248 C CA . GLY H 1 2 ? 27.580 30.288 70.311 1.00 42.80 2 GLY H CA 1
ATOM 4249 C C . GLY H 1 2 ? 28.245 31.039 71.443 1.00 38.00 2 GLY H C 1
ATOM 4250 O O . GLY H 1 2 ? 28.858 30.448 72.331 1.00 34.63 2 GLY H O 1
ATOM 4251 N N . ASP H 1 3 ? 28.154 32.359 71.386 1.00 34.73 3 ASP H N 1
ATOM 4252 C CA . ASP H 1 3 ? 28.710 33.208 72.421 1.00 32.86 3 ASP H CA 1
ATOM 4253 C C . ASP H 1 3 ? 27.541 33.521 73.361 1.00 29.41 3 ASP H C 1
ATOM 4254 O O . ASP H 1 3 ? 26.559 34.143 72.952 1.00 26.20 3 ASP H O 1
ATOM 4259 N N . ILE H 1 4 ? 27.654 33.066 74.608 1.00 25.97 4 ILE H N 1
ATOM 4260 C CA . ILE H 1 4 ? 26.625 33.276 75.627 1.00 24.19 4 ILE H CA 1
ATOM 4261 C C . ILE H 1 4 ? 26.351 34.763 75.889 1.00 26.19 4 ILE H C 1
ATOM 4262 O O . ILE H 1 4 ? 25.188 35.184 75.991 1.00 25.87 4 ILE H O 1
ATOM 4267 N N . GLU H 1 5 ? 27.416 35.553 76.012 1.00 27.74 5 GLU H N 1
ATOM 4268 C CA . GLU H 1 5 ? 27.263 36.985 76.258 1.00 29.33 5 GLU H CA 1
ATOM 4269 C C . GLU H 1 5 ? 26.583 37.689 75.094 1.00 25.91 5 GLU H C 1
ATOM 4270 O O . GLU H 1 5 ? 25.711 38.526 75.305 1.00 23.88 5 GLU H O 1
ATOM 4276 N N . ALA H 1 6 ? 26.996 37.347 73.876 1.00 24.03 6 ALA H N 1
ATOM 4277 C CA . ALA H 1 6 ? 26.409 37.910 72.668 1.00 23.20 6 ALA H CA 1
ATOM 4278 C C . ALA H 1 6 ? 24.960 37.438 72.574 1.00 23.77 6 ALA H C 1
ATOM 4279 O O . ALA H 1 6 ? 24.076 38.198 72.158 1.00 22.98 6 ALA H O 1
ATOM 4281 N N . GLY H 1 7 ? 24.729 36.192 72.999 1.00 23.30 7 GLY H N 1
ATOM 4282 C CA . GLY H 1 7 ? 23.396 35.621 72.981 1.00 23.24 7 GLY H CA 1
ATOM 4283 C C . GLY H 1 7 ? 22.496 36.402 73.907 1.00 24.21 7 GLY H C 1
ATOM 4284 O O . GLY H 1 7 ? 21.389 36.782 73.529 1.00 26.03 7 GLY H O 1
ATOM 4285 N N . LYS H 1 8 ? 23.001 36.692 75.106 1.00 24.36 8 LYS H N 1
ATOM 4286 C CA . LYS H 1 8 ? 22.251 37.444 76.111 1.00 23.42 8 LYS H CA 1
ATOM 4287 C C . LYS H 1 8 ? 21.832 38.835 75.627 1.00 23.19 8 LYS H C 1
ATOM 4288 O O . LYS H 1 8 ? 20.722 39.305 75.911 1.00 22.45 8 LYS H O 1
ATOM 4294 N N . ALA H 1 9 ? 22.731 39.492 74.900 1.00 23.83 9 ALA H N 1
ATOM 4295 C CA . ALA H 1 9 ? 22.470 40.824 74.361 1.00 25.26 9 ALA H CA 1
ATOM 4296 C C . ALA H 1 9 ? 21.353 40.761 73.314 1.00 24.82 9 ALA H C 1
ATOM 4297 O O . ALA H 1 9 ? 20.417 41.557 73.344 1.00 26.00 9 ALA H O 1
ATOM 4299 N N . LYS H 1 10 ? 21.440 39.789 72.411 1.00 24.74 10 LYS H N 1
ATOM 4300 C CA . LYS H 1 10 ? 20.438 39.608 71.362 1.00 23.73 10 LYS H CA 1
ATOM 4301 C C . LYS H 1 10 ? 19.054 39.180 71.882 1.00 24.01 10 LYS H C 1
ATOM 4302 O O . LYS H 1 10 ? 18.050 39.418 71.213 1.00 23.65 10 LYS H O 1
ATOM 4308 N N . ALA H 1 11 ? 19.001 38.615 73.092 1.00 22.12 11 ALA H N 1
ATOM 4309 C CA . ALA H 1 11 ? 17.757 38.127 73.693 1.00 22.79 11 ALA H CA 1
ATOM 4310 C C . ALA H 1 11 ? 16.738 39.134 74.204 1.00 23.01 11 ALA H C 1
ATOM 4311 O O . ALA H 1 11 ? 15.647 38.737 74.630 1.00 22.09 11 ALA H O 1
ATOM 4313 N N . ALA H 1 12 ? 17.083 40.420 74.192 1.00 23.83 12 ALA H N 1
ATOM 4314 C CA . ALA H 1 12 ? 16.172 41.472 74.659 1.00 24.57 12 ALA H CA 1
ATOM 4315 C C . ALA H 1 12 ? 14.860 41.462 73.870 1.00 24.99 12 ALA H C 1
ATOM 4316 O O . ALA H 1 12 ? 13.785 41.680 74.428 1.00 26.37 12 ALA H O 1
ATOM 4318 N N . VAL H 1 13 ? 14.954 41.171 72.577 1.00 25.03 13 VAL H N 1
ATOM 4319 C CA . VAL H 1 13 ? 13.787 41.109 71.701 1.00 25.08 13 VAL H CA 1
ATOM 4320 C C . VAL H 1 13 ? 12.986 39.803 71.929 1.00 25.09 13 VAL H C 1
ATOM 4321 O O . VAL H 1 13 ? 11.803 39.706 71.568 1.00 26.60 13 VAL H O 1
ATOM 4325 N N . CYS H 1 14 ? 13.625 38.829 72.577 1.00 20.80 14 CYS H N 1
ATOM 4326 C CA . CYS H 1 14 ? 13.024 37.531 72.881 1.00 17.57 14 CYS H CA 1
ATOM 4327 C C . CYS H 1 14 ? 12.350 37.525 74.245 1.00 18.93 14 CYS H C 1
ATOM 4328 O O . CYS H 1 14 ? 11.339 36.839 74.449 1.00 19.22 14 CYS H O 1
ATOM 4331 N N . ALA H 1 15 ? 12.958 38.260 75.180 1.00 18.71 15 ALA H N 1
ATOM 4332 C CA . ALA H 1 15 ? 12.523 38.365 76.576 1.00 18.25 15 ALA H CA 1
ATOM 4333 C C . ALA H 1 15 ? 11.066 38.655 76.913 1.00 19.44 15 ALA H C 1
ATOM 4334 O O . ALA H 1 15 ? 10.536 38.099 77.880 1.00 17.94 15 ALA H O 1
ATOM 4336 N N . ALA H 1 16 ? 10.407 39.515 76.138 1.00 19.74 16 ALA H N 1
ATOM 4337 C CA . ALA H 1 16 ? 9.005 39.846 76.416 1.00 19.45 16 ALA H CA 1
ATOM 4338 C C . ALA H 1 16 ? 8.092 38.620 76.349 1.00 18.85 16 ALA H C 1
ATOM 4339 O O . ALA H 1 16 ? 7.111 38.507 77.094 1.00 20.48 16 ALA H O 1
ATOM 4341 N N . CYS H 1 17 ? 8.406 37.693 75.459 1.00 17.00 17 CYS H N 1
ATOM 4342 C CA . CYS H 1 17 ? 7.573 36.513 75.330 1.00 16.76 17 CYS H CA 1
ATOM 4343 C C . CYS H 1 17 ? 8.078 35.288 76.094 1.00 17.71 17 CYS H C 1
ATOM 4344 O O . CYS H 1 17 ? 7.302 34.568 76.737 1.00 17.53 17 CYS H O 1
ATOM 4347 N N . HIS H 1 18 ? 9.379 35.046 75.993 1.00 16.33 18 HIS H N 1
ATOM 4348 C CA . HIS H 1 18 ? 9.990 33.900 76.639 1.00 15.95 18 HIS H CA 1
ATOM 4349 C C . HIS H 1 18 ? 10.526 34.146 78.052 1.00 15.07 18 HIS H C 1
ATOM 4350 O O . HIS H 1 18 ? 11.075 33.216 78.664 1.00 13.09 18 HIS H O 1
ATOM 4357 N N . GLY H 1 19 ? 10.355 35.374 78.556 1.00 15.21 19 GLY H N 1
ATOM 4358 C CA . GLY H 1 19 ? 10.805 35.744 79.895 1.00 15.73 19 GLY H CA 1
ATOM 4359 C C . GLY H 1 19 ? 12.267 36.160 80.000 1.00 19.12 19 GLY H C 1
ATOM 4360 O O . GLY H 1 19 ? 13.128 35.648 79.267 1.00 17.48 19 GLY H O 1
ATOM 4361 N N . GLN H 1 20 ? 12.566 37.071 80.931 1.00 22.32 20 GLN H N 1
ATOM 4362 C CA . GLN H 1 20 ? 13.948 37.536 81.140 1.00 24.87 20 GLN H CA 1
ATOM 4363 C C . GLN H 1 20 ? 14.868 36.408 81.601 1.00 23.54 20 GLN H C 1
ATOM 4364 O O . GLN H 1 20 ? 16.075 36.430 81.331 1.00 24.02 20 GLN H O 1
ATOM 4370 N N . ASN H 1 21 ? 14.292 35.430 82.299 1.00 21.59 21 ASN H N 1
ATOM 4371 C CA . ASN H 1 21 ? 15.043 34.270 82.786 1.00 21.65 21 ASN H CA 1
ATOM 4372 C C . ASN H 1 21 ? 14.816 33.003 81.928 1.00 20.28 21 ASN H C 1
ATOM 4373 O O . ASN H 1 21 ? 15.212 31.910 82.325 1.00 20.82 21 ASN H O 1
ATOM 4378 N N . GLY H 1 22 ? 14.186 33.147 80.761 1.00 19.93 22 GLY H N 1
ATOM 4379 C CA . GLY H 1 22 ? 13.939 31.992 79.907 1.00 18.36 22 GLY H CA 1
ATOM 4380 C C . GLY H 1 22 ? 12.699 31.209 80.309 1.00 18.05 22 GLY H C 1
ATOM 4381 O O . GLY H 1 22 ? 12.438 30.135 79.767 1.00 17.85 22 GLY H O 1
ATOM 4382 N N . ILE H 1 23 ? 11.982 31.691 81.318 1.00 16.96 23 ILE H N 1
ATOM 4383 C CA . ILE H 1 23 ? 10.736 31.057 81.759 1.00 16.70 23 ILE H CA 1
ATOM 4384 C C . ILE H 1 23 ? 9.634 32.043 81.380 1.00 16.92 23 ILE H C 1
ATOM 4385 O O . ILE H 1 23 ? 9.701 33.222 81.755 1.00 15.57 23 ILE H O 1
ATOM 4390 N N . SER H 1 24 ? 8.655 31.589 80.599 1.00 16.44 24 SER H N 1
ATOM 4391 C CA . SER H 1 24 ? 7.563 32.455 80.168 1.00 17.69 24 SER H CA 1
ATOM 4392 C C . SER H 1 24 ? 6.479 32.675 81.206 1.00 16.98 24 SER H C 1
ATOM 4393 O O . SER H 1 24 ? 6.410 31.978 82.196 1.00 14.05 24 SER H O 1
ATOM 4396 N N . GLN H 1 25 ? 5.648 33.681 80.961 1.00 19.00 25 GLN H N 1
ATOM 4397 C CA . GLN H 1 25 ? 4.524 34.002 81.819 1.00 24.49 25 GLN H CA 1
ATOM 4398 C C . GLN H 1 25 ? 3.290 33.633 81.018 1.00 22.93 25 GLN H C 1
ATOM 4399 O O . GLN H 1 25 ? 2.324 33.120 81.564 1.00 27.12 25 GLN H O 1
ATOM 4405 N N . VAL H 1 26 ? 3.322 33.884 79.716 1.00 21.69 26 VAL H N 1
ATOM 4406 C CA . VAL H 1 26 ? 2.195 33.533 78.855 1.00 21.64 26 VAL H CA 1
ATOM 4407 C C . VAL H 1 26 ? 2.143 31.997 78.726 1.00 21.19 26 VAL H C 1
ATOM 4408 O O . VAL H 1 26 ? 3.109 31.371 78.296 1.00 22.30 26 VAL H O 1
ATOM 4412 N N . PRO H 1 27 ? 1.016 31.376 79.112 1.00 21.20 27 PRO H N 1
ATOM 4413 C CA . PRO H 1 27 ? 0.848 29.917 79.050 1.00 20.45 27 PRO H CA 1
ATOM 4414 C C . PRO H 1 27 ? 0.993 29.222 77.700 1.00 20.66 27 PRO H C 1
ATOM 4415 O O . PRO H 1 27 ? 1.076 27.986 77.643 1.00 21.70 27 PRO H O 1
ATOM 4419 N N . ILE H 1 28 ? 1.049 29.997 76.619 1.00 19.66 28 ILE H N 1
ATOM 4420 C CA . ILE H 1 28 ? 1.187 29.423 75.286 1.00 17.57 28 ILE H CA 1
ATOM 4421 C C . ILE H 1 28 ? 2.588 29.638 74.703 1.00 17.45 28 ILE H C 1
ATOM 4422 O O . ILE H 1 28 ? 2.873 29.215 73.584 1.00 15.59 28 ILE H O 1
ATOM 4427 N N . TYR H 1 29 ? 3.422 30.381 75.425 1.00 15.00 29 TYR H N 1
ATOM 4428 C CA . TYR H 1 29 ? 4.815 30.625 75.019 1.00 15.83 29 TYR H CA 1
ATOM 4429 C C . TYR H 1 29 ? 5.733 29.629 75.732 1.00 15.21 29 TYR H C 1
ATOM 4430 O O . TYR H 1 29 ? 5.677 29.487 76.962 1.00 12.98 29 TYR H O 1
ATOM 4439 N N . PRO H 1 30 ? 6.553 28.874 75.000 1.00 13.75 30 PRO H N 1
ATOM 4440 C CA . PRO H 1 30 ? 7.483 27.911 75.598 1.00 15.45 30 PRO H CA 1
ATOM 4441 C C . PRO H 1 30 ? 8.610 28.505 76.470 1.00 14.88 30 PRO H C 1
ATOM 4442 O O . PRO H 1 30 ? 9.062 29.674 76.261 1.00 16.19 30 PRO H O 1
ATOM 4446 N N . ASN H 1 31 ? 9.020 27.678 77.426 1.00 13.55 31 ASN H N 1
ATOM 4447 C CA . ASN H 1 31 ? 10.140 27.978 78.310 1.00 12.74 31 ASN H CA 1
ATOM 4448 C C . ASN H 1 31 ? 11.360 27.598 77.505 1.00 11.64 31 ASN H C 1
ATOM 4449 O O . ASN H 1 31 ? 11.342 26.591 76.787 1.00 12.28 31 ASN H O 1
ATOM 4454 N N . LEU H 1 32 ? 12.399 28.378 77.602 1.00 11.61 32 LEU H N 1
ATOM 4455 C CA . LEU H 1 32 ? 13.624 28.087 76.845 1.00 12.04 32 LEU H CA 1
ATOM 4456 C C . LEU H 1 32 ? 14.806 27.772 77.776 1.00 12.64 32 LEU H C 1
ATOM 4457 O O . LEU H 1 32 ? 15.774 27.112 77.382 1.00 14.06 32 LEU H O 1
ATOM 4462 N N . ALA H 1 33 ? 14.704 28.255 78.999 1.00 11.02 33 ALA H N 1
ATOM 4463 C CA . ALA H 1 33 ? 15.775 28.097 80.013 1.00 15.07 33 ALA H CA 1
ATOM 4464 C C . ALA H 1 33 ? 16.172 26.623 80.207 1.00 15.40 33 ALA H C 1
ATOM 4465 O O . ALA H 1 33 ? 15.351 25.766 80.552 1.00 15.52 33 ALA H O 1
ATOM 4467 N N . GLY H 1 34 ? 17.488 26.397 80.041 1.00 16.56 34 GLY H N 1
ATOM 4468 C CA . GLY H 1 34 ? 18.054 25.072 80.265 1.00 16.81 34 GLY H CA 1
ATOM 4469 C C . GLY H 1 34 ? 17.799 24.030 79.196 1.00 16.77 34 GLY H C 1
ATOM 4470 O O . GLY H 1 34 ? 18.234 22.884 79.336 1.00 14.04 34 GLY H O 1
ATOM 4471 N N . GLN H 1 35 ? 17.118 24.422 78.119 1.00 16.48 35 GLN H N 1
ATOM 4472 C CA . GLN H 1 35 ? 16.828 23.505 77.027 1.00 15.28 35 GLN H CA 1
ATOM 4473 C C . GLN H 1 35 ? 18.132 23.076 76.359 1.00 17.04 35 GLN H C 1
ATOM 4474 O O . GLN H 1 35 ? 19.150 23.783 76.467 1.00 14.42 35 GLN H O 1
ATOM 4480 N N . LYS H 1 36 ? 18.118 21.905 75.711 1.00 15.55 36 LYS H N 1
ATOM 4481 C CA . LYS H 1 36 ? 19.310 21.413 75.017 1.00 15.26 36 LYS H CA 1
ATOM 4482 C C . LYS H 1 36 ? 19.708 22.437 73.961 1.00 16.31 36 LYS H C 1
ATOM 4483 O O . LYS H 1 36 ? 18.877 22.878 73.158 1.00 14.43 36 LYS H O 1
ATOM 4489 N N . GLU H 1 37 ? 20.996 22.775 73.944 1.00 17.57 37 GLU H N 1
ATOM 4490 C CA . GLU H 1 37 ? 21.525 23.763 73.012 1.00 18.20 37 GLU H CA 1
ATOM 4491 C C . GLU H 1 37 ? 21.335 23.432 71.533 1.00 16.42 37 GLU H C 1
ATOM 4492 O O . GLU H 1 37 ? 20.915 24.298 70.756 1.00 18.08 37 GLU H O 1
ATOM 4498 N N . GLN H 1 38 ? 21.667 22.203 71.139 1.00 15.48 38 GLN H N 1
ATOM 4499 C CA . GLN H 1 38 ? 21.512 21.772 69.750 1.00 14.40 38 GLN H CA 1
ATOM 4500 C C . GLN H 1 38 ? 20.059 21.806 69.326 1.00 13.52 38 GLN H C 1
ATOM 4501 O O . GLN H 1 38 ? 19.765 22.080 68.165 1.00 12.84 38 GLN H O 1
ATOM 4507 N N . TYR H 1 39 ? 19.152 21.500 70.255 1.00 12.00 39 TYR H N 1
ATOM 4508 C CA . TYR H 1 39 ? 17.724 21.506 69.936 1.00 12.77 39 TYR H CA 1
ATOM 4509 C C . TYR H 1 39 ? 17.243 22.939 69.678 1.00 11.51 39 TYR H C 1
ATOM 4510 O O . TYR H 1 39 ? 16.487 23.188 68.749 1.00 11.40 39 TYR H O 1
ATOM 4519 N N . LEU H 1 40 ? 17.684 23.873 70.519 1.00 13.32 40 LEU H N 1
ATOM 4520 C CA . LEU H 1 40 ? 17.334 25.277 70.363 1.00 12.98 40 LEU H CA 1
ATOM 4521 C C . LEU H 1 40 ? 17.800 25.737 68.986 1.00 13.20 40 LEU H C 1
ATOM 4522 O O . LEU H 1 40 ? 17.064 26.419 68.273 1.00 12.13 40 LEU H O 1
ATOM 4527 N N . VAL H 1 41 ? 19.011 25.335 68.593 1.00 13.86 41 VAL H N 1
ATOM 4528 C CA . VAL H 1 41 ? 19.524 25.709 67.277 1.00 13.62 41 VAL H CA 1
ATOM 4529 C C . VAL H 1 41 ? 18.620 25.082 66.192 1.00 13.83 41 VAL H C 1
ATOM 4530 O O . VAL H 1 41 ? 18.224 25.749 65.246 1.00 12.59 41 VAL H O 1
ATOM 4534 N N . ALA H 1 42 ? 18.290 23.802 66.349 1.00 12.93 42 ALA H N 1
ATOM 4535 C CA . ALA H 1 42 ? 17.444 23.109 65.377 1.00 12.41 42 ALA H CA 1
ATOM 4536 C C . ALA H 1 42 ? 16.056 23.754 65.280 1.00 10.85 42 ALA H C 1
ATOM 4537 O O . ALA H 1 42 ? 15.521 23.942 64.180 1.00 10.90 42 ALA H O 1
ATOM 4539 N N . ALA H 1 43 ? 15.490 24.112 66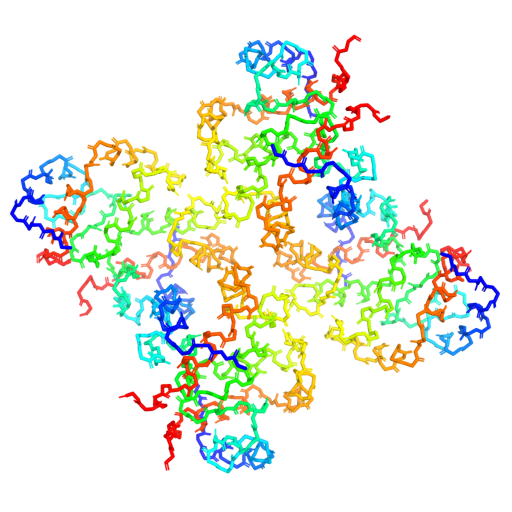.431 1.00 10.00 43 ALA H N 1
ATOM 4540 C CA . ALA H 1 43 ? 14.155 24.708 66.479 1.00 12.55 43 ALA H CA 1
ATOM 4541 C C . ALA H 1 43 ? 14.140 26.064 65.770 1.00 12.82 43 ALA H C 1
ATOM 4542 O O . ALA H 1 43 ? 13.317 26.294 64.879 1.00 14.15 43 ALA H O 1
ATOM 4544 N N . LEU H 1 44 ? 15.092 26.925 66.118 1.00 11.58 44 LEU H N 1
ATOM 4545 C CA . LEU H 1 44 ? 15.212 28.244 65.503 1.00 13.16 44 LEU H CA 1
ATOM 4546 C C . LEU H 1 44 ? 15.391 28.180 63.982 1.00 14.07 44 LEU H C 1
ATOM 4547 O O . LEU H 1 44 ? 14.769 28.948 63.239 1.00 12.64 44 LEU H O 1
ATOM 4552 N N . LYS H 1 45 ? 16.233 27.254 63.523 1.00 15.80 45 LYS H N 1
ATOM 4553 C CA . LYS H 1 45 ? 16.455 27.067 62.093 1.00 15.73 45 LYS H CA 1
ATOM 4554 C C . LYS H 1 45 ? 15.176 26.592 61.405 1.00 12.92 45 LYS H C 1
ATOM 4555 O O . LYS H 1 45 ? 14.914 26.940 60.252 1.00 9.84 45 LYS H O 1
ATOM 4561 N N . ALA H 1 46 ? 14.385 25.798 62.124 1.00 11.94 46 ALA H N 1
ATOM 4562 C CA . ALA H 1 46 ? 13.121 25.294 61.588 1.00 11.11 46 ALA H CA 1
ATOM 4563 C C . ALA H 1 46 ? 12.134 26.476 61.381 1.00 11.08 46 ALA H C 1
ATOM 4564 O O . ALA H 1 46 ? 11.482 26.573 60.340 1.00 10.76 46 ALA H O 1
ATOM 4566 N N . TYR H 1 47 ? 12.048 27.374 62.366 1.00 9.43 47 TYR H N 1
ATOM 4567 C CA . TYR H 1 47 ? 11.164 28.541 62.256 1.00 13.28 47 TYR H CA 1
ATOM 4568 C C . TYR H 1 47 ? 11.624 29.467 61.127 1.00 11.85 47 TYR H C 1
ATOM 4569 O O . TYR H 1 47 ? 10.813 29.937 60.321 1.00 11.40 47 TYR H O 1
ATOM 4578 N N . LYS H 1 48 ? 12.936 29.682 61.049 1.00 11.24 48 LYS H N 1
ATOM 4579 C CA . LYS H 1 48 ? 13.512 30.526 60.018 1.00 13.45 48 LYS H CA 1
ATOM 4580 C C . LYS H 1 48 ? 13.261 29.988 58.598 1.00 13.72 48 LYS H C 1
ATOM 4581 O O . LYS H 1 48 ? 13.121 30.766 57.638 1.00 14.08 48 LYS H O 1
ATOM 4587 N N . ALA H 1 49 ? 13.162 28.667 58.474 1.00 13.19 49 ALA H N 1
ATOM 4588 C CA . ALA H 1 49 ? 12.934 28.035 57.171 1.00 13.75 49 ALA H CA 1
ATOM 4589 C C . ALA H 1 49 ? 11.440 27.808 56.909 1.00 13.01 49 ALA H C 1
ATOM 4590 O O . ALA H 1 49 ? 11.071 27.197 55.912 1.00 11.21 49 ALA H O 1
ATOM 4592 N N . GLY H 1 50 ? 10.584 28.302 57.802 1.00 11.72 50 GLY H N 1
ATOM 4593 C CA . GLY H 1 50 ? 9.153 28.105 57.626 1.00 12.01 50 GLY H CA 1
ATOM 4594 C C . GLY H 1 50 ? 8.761 26.637 57.738 1.00 12.64 50 GLY H C 1
ATOM 4595 O O . GLY H 1 50 ? 7.795 26.200 57.116 1.00 12.32 50 GLY H O 1
ATOM 4596 N N . GLN H 1 51 ? 9.455 25.897 58.604 1.00 12.46 51 GLN H N 1
ATOM 4597 C CA . GLN H 1 51 ? 9.192 24.473 58.762 1.00 12.41 51 GLN H CA 1
ATOM 4598 C C . GLN H 1 51 ? 8.224 24.051 59.858 1.00 12.66 51 GLN H C 1
ATOM 4599 O O . GLN H 1 51 ? 7.838 22.877 59.935 1.00 11.76 51 GLN H O 1
ATOM 4605 N N . ARG H 1 52 ? 7.838 24.995 60.711 1.00 11.27 52 ARG H N 1
ATOM 4606 C CA . ARG H 1 52 ? 6.867 24.694 61.757 1.00 12.69 52 ARG H CA 1
ATOM 4607 C C . ARG H 1 52 ? 5.579 25.450 61.466 1.00 14.10 52 ARG H C 1
ATOM 4608 O O . ARG H 1 52 ? 5.590 26.664 61.226 1.00 14.93 52 ARG H O 1
ATOM 4616 N N . GLN H 1 53 ? 4.485 24.703 61.424 1.00 12.63 53 GLN H N 1
ATOM 4617 C CA . GLN H 1 53 ? 3.177 25.263 61.141 1.00 14.17 53 GLN H CA 1
ATOM 4618 C C . GLN H 1 53 ? 2.214 24.860 62.266 1.00 15.60 53 GLN H C 1
ATOM 4619 O O . GLN H 1 53 ? 2.574 24.069 63.161 1.00 14.37 53 GLN H O 1
ATOM 4625 N N . GLY H 1 54 ? 1.008 25.423 62.234 1.00 15.05 54 GLY H N 1
ATOM 4626 C CA . GLY H 1 54 ? 0.018 25.122 63.251 1.00 15.07 54 GLY H CA 1
ATOM 4627 C C . GLY H 1 54 ? 0.151 25.979 64.503 1.00 16.03 54 GLY H C 1
ATOM 4628 O O . GLY H 1 54 ? 1.225 26.533 64.785 1.00 14.44 54 GLY H O 1
ATOM 4629 N N . GLY H 1 55 ? -0.941 26.076 65.262 1.00 16.09 55 GLY H N 1
ATOM 4630 C CA . GLY H 1 55 ? -0.946 26.864 66.485 1.00 17.76 55 GLY H CA 1
ATOM 4631 C C . GLY H 1 55 ? -0.375 28.255 66.294 1.00 18.14 55 GLY H C 1
ATOM 4632 O O . GLY H 1 55 ? -0.690 28.944 65.320 1.00 18.61 55 GLY H O 1
ATOM 4633 N N . GLN H 1 56 ? 0.514 28.653 67.195 1.00 17.47 56 GLN H N 1
ATOM 4634 C CA . GLN H 1 56 ? 1.136 29.968 67.109 1.00 15.02 56 GLN H CA 1
ATOM 4635 C C . GLN H 1 56 ? 2.512 29.949 66.437 1.00 14.93 56 GLN H C 1
ATOM 4636 O O . GLN H 1 56 ? 3.296 30.907 66.593 1.00 13.36 56 GLN H O 1
ATOM 4642 N N . ALA H 1 57 ? 2.804 28.893 65.665 1.00 12.32 57 ALA H N 1
ATOM 4643 C CA . ALA H 1 57 ? 4.103 28.806 64.970 1.00 11.90 57 ALA H CA 1
ATOM 4644 C C . ALA H 1 57 ? 4.374 30.013 64.037 1.00 12.68 57 ALA H C 1
ATOM 4645 O O . ALA H 1 57 ? 5.524 30.458 63.933 1.00 12.07 57 ALA H O 1
ATOM 4647 N N . PRO H 1 58 ? 3.341 30.500 63.292 1.00 11.46 58 PRO H N 1
ATOM 4648 C CA . PRO H 1 58 ? 3.515 31.658 62.390 1.00 13.05 58 PRO H CA 1
ATOM 4649 C C . PRO H 1 58 ? 4.054 32.868 63.182 1.00 13.60 58 PRO H C 1
ATOM 4650 O O . PRO H 1 58 ? 4.874 33.647 62.680 1.00 11.60 58 PRO H O 1
ATOM 4654 N N . VAL H 1 59 ? 3.561 33.035 64.410 1.00 13.66 59 VAL H N 1
ATOM 4655 C CA . VAL H 1 59 ? 4.041 34.113 65.288 1.00 13.40 59 VAL H CA 1
ATOM 4656 C C . VAL H 1 59 ? 5.565 33.996 65.515 1.00 13.19 59 VAL H C 1
ATOM 4657 O O . VAL H 1 59 ? 6.306 34.965 65.331 1.00 13.40 59 VAL H O 1
ATOM 4661 N N . MET H 1 60 ? 6.034 32.818 65.917 1.00 11.63 60 MET H N 1
ATOM 4662 C CA . MET H 1 60 ? 7.463 32.619 66.138 1.00 11.12 60 MET H CA 1
ATOM 4663 C C . MET H 1 60 ? 8.271 32.653 64.835 1.00 13.16 60 MET H C 1
ATOM 4664 O O . MET H 1 60 ? 9.421 33.091 64.823 1.00 14.27 60 MET H O 1
ATOM 4669 N N . GLN H 1 61 ? 7.696 32.161 63.742 1.00 12.83 61 GLN H N 1
ATOM 4670 C CA . GLN H 1 61 ? 8.395 32.228 62.461 1.00 13.24 61 GLN H CA 1
ATOM 4671 C C . GLN H 1 61 ? 8.730 33.704 62.162 1.00 14.09 61 GLN H C 1
ATOM 4672 O O . GLN H 1 61 ? 9.819 34.023 61.702 1.00 12.94 61 GLN H O 1
ATOM 4678 N N . GLY H 1 62 ? 7.796 34.604 62.468 1.00 14.70 62 GLY H N 1
ATOM 4679 C CA . GLY H 1 62 ? 8.029 36.016 62.217 1.00 13.98 62 GLY H CA 1
ATOM 4680 C C . GLY H 1 62 ? 9.159 36.586 63.058 1.00 14.82 62 GLY H C 1
ATOM 4681 O O . GLY H 1 62 ? 9.764 37.599 62.700 1.00 14.54 62 GLY H O 1
ATOM 4682 N N . GLN H 1 63 ? 9.460 35.924 64.170 1.00 14.52 63 GLN H N 1
ATOM 4683 C CA . GLN H 1 63 ? 10.503 36.378 65.085 1.00 15.36 63 GLN H CA 1
ATOM 4684 C C . GLN H 1 63 ? 11.860 35.757 64.793 1.00 14.77 63 GLN H C 1
ATOM 4685 O O . GLN H 1 63 ? 12.843 36.145 65.401 1.00 16.03 63 GLN H O 1
ATOM 4691 N N . ALA H 1 64 ? 11.897 34.787 63.881 1.00 14.61 64 ALA H N 1
ATOM 4692 C CA . ALA H 1 64 ? 13.114 34.042 63.552 1.00 16.59 64 ALA H CA 1
ATOM 4693 C C . ALA H 1 64 ? 13.764 34.350 62.217 1.00 16.45 64 ALA H C 1
ATOM 4694 O O . ALA H 1 64 ? 14.979 34.162 62.064 1.00 16.91 64 ALA H O 1
ATOM 4696 N N . THR H 1 65 ? 12.962 34.779 61.243 1.00 16.43 65 THR H N 1
ATOM 4697 C CA . THR H 1 65 ? 13.495 35.053 59.906 1.00 17.13 65 THR H CA 1
ATOM 4698 C C . THR H 1 65 ? 14.590 36.111 59.804 1.00 17.37 65 THR H C 1
ATOM 4699 O O . THR H 1 65 ? 15.377 36.063 58.881 1.00 18.61 65 THR H O 1
ATOM 4703 N N . ALA H 1 66 ? 14.670 37.028 60.770 1.00 20.94 66 ALA H N 1
ATOM 4704 C CA . ALA H 1 66 ? 15.705 38.082 60.750 1.00 23.55 66 ALA H CA 1
ATOM 4705 C C . ALA H 1 66 ? 16.959 37.695 61.546 1.00 24.55 66 ALA H C 1
ATOM 4706 O O . ALA H 1 66 ? 17.837 38.521 61.770 1.00 25.18 66 ALA H O 1
ATOM 4708 N N . LEU H 1 67 ? 17.016 36.450 62.010 1.00 24.09 67 LEU H N 1
ATOM 4709 C CA . LEU H 1 67 ? 18.173 35.979 62.759 1.00 21.56 67 LEU H CA 1
ATOM 4710 C C . LEU H 1 67 ? 19.192 35.332 61.840 1.00 21.27 67 LEU H C 1
ATOM 4711 O O . LEU H 1 67 ? 18.841 34.501 60.992 1.00 20.28 67 LEU H O 1
ATOM 4716 N N . SER H 1 68 ? 20.453 35.731 61.982 1.00 19.53 68 SER H N 1
ATOM 4717 C CA . SER H 1 68 ? 21.501 35.107 61.192 1.00 20.25 68 SER H CA 1
ATOM 4718 C C . SER H 1 68 ? 21.758 33.765 61.901 1.00 19.65 68 SER H C 1
ATOM 4719 O O . SER H 1 68 ? 21.237 33.522 63.006 1.00 16.75 68 SER H O 1
ATOM 4722 N N . ASP H 1 69 ? 22.541 32.896 61.275 1.00 19.46 69 ASP H N 1
ATOM 4723 C CA . ASP H 1 69 ? 22.861 31.615 61.891 1.00 21.28 69 ASP H CA 1
ATOM 4724 C C . ASP H 1 69 ? 23.767 31.808 63.110 1.00 22.67 69 ASP H C 1
ATOM 4725 O O . ASP H 1 69 ? 23.758 30.985 64.028 1.00 21.96 69 ASP H O 1
ATOM 4730 N N . ALA H 1 70 ? 24.547 32.891 63.123 1.00 23.84 70 ALA H N 1
ATOM 4731 C CA . ALA H 1 70 ? 25.405 33.187 64.273 1.00 23.43 70 ALA H CA 1
ATOM 4732 C C . ALA H 1 70 ? 24.489 33.644 65.425 1.00 23.28 70 ALA H C 1
ATOM 4733 O O . ALA H 1 70 ? 24.723 33.304 66.585 1.00 23.58 70 ALA H O 1
ATOM 4735 N N . ASP H 1 71 ? 23.450 34.415 65.096 1.00 22.41 71 ASP H N 1
ATOM 4736 C CA . ASP H 1 71 ? 22.478 34.886 66.088 1.00 23.63 71 ASP H CA 1
ATOM 4737 C C . ASP H 1 71 ? 21.860 33.660 66.764 1.00 22.37 71 ASP H C 1
ATOM 4738 O O . ASP H 1 71 ? 21.743 33.587 67.981 1.00 23.47 71 ASP H O 1
ATOM 4743 N N . ILE H 1 72 ? 21.440 32.713 65.936 1.00 20.55 72 ILE H N 1
ATOM 4744 C CA . ILE H 1 72 ? 20.829 31.478 66.404 1.00 19.01 72 ILE H CA 1
ATOM 4745 C C . ILE H 1 72 ? 21.776 30.707 67.332 1.00 18.04 72 ILE H C 1
ATOM 4746 O O . ILE H 1 72 ? 21.379 30.313 68.426 1.00 18.56 72 ILE H O 1
ATOM 4751 N N . ALA H 1 73 ? 23.030 30.544 66.913 1.00 18.30 73 ALA H N 1
ATOM 4752 C CA . ALA H 1 73 ? 24.031 29.848 67.729 1.00 18.56 73 ALA H CA 1
ATOM 4753 C C . ALA H 1 73 ? 24.198 30.572 69.070 1.00 19.33 73 ALA H C 1
ATOM 4754 O O . ALA H 1 73 ? 24.200 29.946 70.140 1.00 17.75 73 ALA H O 1
ATOM 4756 N N . ASN H 1 74 ? 24.250 31.903 69.015 1.00 18.32 74 ASN H N 1
ATOM 4757 C CA . ASN H 1 74 ? 24.443 32.693 70.218 1.00 17.61 74 ASN H CA 1
ATOM 4758 C C . ASN H 1 74 ? 23.280 32.594 71.188 1.00 17.57 74 ASN H C 1
ATOM 4759 O O . ASN H 1 74 ? 23.490 32.474 72.394 1.00 16.94 74 ASN H O 1
ATOM 4764 N N . LEU H 1 75 ? 22.064 32.696 70.660 1.00 15.84 75 LEU H N 1
ATOM 4765 C CA . LEU H 1 75 ? 20.849 32.619 71.467 1.00 15.91 75 LEU H CA 1
ATOM 4766 C C . LEU H 1 75 ? 20.661 31.230 72.098 1.00 15.82 75 LEU H C 1
ATOM 4767 O O . LEU H 1 75 ? 20.293 31.116 73.270 1.00 15.89 75 LEU H O 1
ATOM 4772 N N . ALA H 1 76 ? 20.985 30.181 71.347 1.00 14.98 76 ALA H N 1
ATOM 4773 C CA . ALA H 1 76 ? 20.860 28.821 71.863 1.00 15.91 76 ALA H CA 1
ATOM 4774 C C . ALA H 1 76 ? 21.846 28.579 73.011 1.00 15.47 76 ALA H C 1
ATOM 4775 O O . ALA H 1 76 ? 21.486 27.986 74.030 1.00 16.03 76 ALA H O 1
ATOM 4777 N N . ALA H 1 77 ? 23.075 29.073 72.850 1.00 16.94 77 ALA H N 1
ATOM 4778 C CA . ALA H 1 77 ? 24.128 28.942 73.857 1.00 18.36 77 ALA H CA 1
ATOM 4779 C C . ALA H 1 77 ? 23.669 29.644 75.127 1.00 17.68 77 ALA H C 1
ATOM 4780 O O . ALA H 1 77 ? 23.730 29.087 76.221 1.00 20.03 77 ALA H O 1
ATOM 4782 N N . TYR H 1 78 ? 23.172 30.863 74.960 1.00 17.22 78 TYR H N 1
ATOM 4783 C CA . TYR H 1 78 ? 22.673 31.647 76.074 1.00 17.80 78 TYR H CA 1
ATOM 4784 C C . TYR H 1 78 ? 21.501 30.985 76.834 1.00 17.78 78 TYR H C 1
ATOM 4785 O O . TYR H 1 78 ? 21.554 30.844 78.062 1.00 18.36 78 TYR H O 1
ATOM 4794 N N . TYR H 1 79 ? 20.444 30.595 76.120 1.00 16.36 79 TYR H N 1
ATOM 4795 C CA . TYR H 1 79 ? 19.288 29.993 76.788 1.00 15.41 79 TYR H CA 1
ATOM 4796 C C . TYR H 1 79 ? 19.598 28.641 77.431 1.00 15.92 79 TYR H C 1
ATOM 4797 O O . TYR H 1 79 ? 19.157 28.360 78.562 1.00 12.60 79 TYR H O 1
ATOM 4806 N N . ALA H 1 80 ? 20.411 27.843 76.740 1.00 13.64 80 ALA H N 1
ATOM 4807 C CA . ALA H 1 80 ? 20.821 26.546 77.264 1.00 16.45 80 ALA H CA 1
ATOM 4808 C C . ALA H 1 80 ? 21.604 26.735 78.562 1.00 18.46 80 ALA H C 1
ATOM 4809 O O . ALA H 1 80 ? 21.537 25.895 79.455 1.00 20.16 80 ALA H O 1
ATOM 4811 N N . SER H 1 81 ? 22.326 27.851 78.673 1.00 18.50 81 SER H N 1
ATOM 4812 C CA . SER H 1 81 ? 23.135 28.118 79.866 1.00 19.41 81 SER H CA 1
ATOM 4813 C C . SER H 1 81 ? 22.331 28.550 81.098 1.00 19.69 81 SER H C 1
ATOM 4814 O O . SER H 1 81 ? 22.823 28.458 82.219 1.00 21.99 81 SER H O 1
ATOM 4817 N N . ASN H 1 82 ? 21.106 29.026 80.903 1.00 18.37 82 ASN H N 1
ATOM 4818 C CA . ASN H 1 82 ? 20.284 29.447 82.032 1.00 18.63 82 ASN H CA 1
ATOM 4819 C C . ASN H 1 82 ? 19.777 28.220 82.799 1.00 19.56 82 ASN H C 1
ATOM 4820 O O . ASN H 1 82 ? 19.627 27.145 82.225 1.00 17.24 82 ASN H O 1
ATOM 4825 N N . PRO H 1 83 ? 19.533 28.364 84.115 1.00 17.18 83 PRO H N 1
ATOM 4826 C CA . PRO H 1 83 ? 19.028 27.253 84.931 1.00 16.71 83 PRO H CA 1
ATOM 4827 C C . PRO H 1 83 ? 17.545 27.046 84.579 1.00 17.76 83 PRO H C 1
ATOM 4828 O O . PRO H 1 83 ? 16.759 28.010 84.545 1.00 14.99 83 PRO H O 1
ATOM 4832 N N . ALA H 1 84 ? 17.171 25.805 84.297 1.00 16.17 84 ALA H N 1
ATOM 4833 C CA . ALA H 1 84 ? 15.796 25.485 83.932 1.00 18.44 84 ALA H CA 1
ATOM 4834 C C . ALA H 1 84 ? 14.758 25.950 84.958 1.00 20.05 84 ALA H C 1
ATOM 4835 O O . ALA H 1 84 ? 13.589 26.138 84.621 1.00 19.01 84 ALA H O 1
ATOM 4837 N N . ALA H 1 85 ? 15.200 26.175 86.193 1.00 24.18 85 ALA H N 1
ATOM 4838 C CA . ALA H 1 85 ? 14.311 26.595 87.275 1.00 31.06 85 ALA H CA 1
ATOM 4839 C C . ALA H 1 85 ? 14.283 28.094 87.581 1.00 35.65 85 ALA H C 1
ATOM 4840 O O . ALA H 1 85 ? 13.375 28.563 88.270 1.00 32.60 85 ALA H O 1
ATOM 4842 N N . ALA H 1 86 ? 15.277 28.825 87.075 1.00 42.90 86 ALA H N 1
ATOM 4843 C CA . ALA H 1 86 ? 15.420 30.272 87.279 1.00 50.88 86 ALA H CA 1
ATOM 4844 C C . ALA H 1 86 ? 16.113 30.596 88.602 1.00 54.74 86 ALA H C 1
ATOM 4845 O O . ALA H 1 86 ? 17.346 30.787 88.576 1.00 58.68 86 ALA H O 1
#

Foldseek 3Di:
DAAQVLLLVLCPVVCVACNNQQHGPDPVGDRQAQDQLVVQLVVLVCLLVVNDDDDCSVVSVVVRVVADSNNSNHNSNNRNPGHSVD/DADQVLLLVLCPVVCVACNNQQNGPDVVGHRQAQDDLVVQLVLLVCLLVVNDDDDCSVVVSVVRVPADSRNSNNNSVNRNPGHSVD/DADQVLLLVLCPVVCVAQNNQQHGDDPPGHRQAQDDLVVQLVLLVCLLVVNDDDDCSVVSSVVRVPADSNNSNHNSNNRSNGHSVD/DAAQVLLLVLCVLVCVACNNQQNGPDPVGHRLAQDQLVVQLVLLVCLLVVNDDDDCSVVVSVVRVPADSRNSSNNSVNRNPGHRVD/DAAQVVLLVLCVVVCVAQNNLQHGPDPPGDRLAQPQLVVQLVLLVCLLVVNDDDDCSVVVSVVRVPADSRNSNHNSNNRNPGHPVD/DAAQVLLLVLCVVVCVAQNNQQNGPDPPGHRLAQDPLVVQLVVLVCLLVVNDDDDCSVVVSVVRVVADSNNSSNNSVNRNPGHSVD/DAAQVLLLVVCVLVCVACHNQQNGPDDVGHRLALPDLVVQLVLLVCLLVVNDDDDCSVVVSVVRVVADSRNSRHNSNNRNPGHSVRD/DADQVLLLVLCPLVCVACNNLQHGPPPVGDRQAQPQLVVQLVVLVCLLVVNDDDDCSVVVSVVRVVADSRNSSHNSVNRNPGHSVD

Secondary structure (DSSP, 8-state):
---HHHHHHHGGGTHHHH-TTS--SSTTSPP-TT--HHHHHHHHHHHHTT-B-STTHHHHHHHHTT--HHHHHHHHHHHHHS-TT-/---HHHHHHHTTTTHHHH-TTS--SSTTSPP-TT--HHHHHHHHHHHHTT-B-STTHHHHHHTTTT--HHHHHHHHHHHHHS-S--/---HHHHHHHGGGTHHHH-TTS--SSTTSPP-TT--HHHHHHHHHHHHTT-B-STTHHHHHHHHTT--HHHHHHHHHHHHHS-TT-/---HHHHHHHGGGTHHHH-TTS--SSTTSPP-TT--HHHHHHHHHHHHTT-B-STTHHHHHHHHTT--HHHHHHHHHHHHHS-TT-/---HHHHHHHGGGTHHHH-TTS--SSTTSPP-TT--HHHHHHHHHHHHTT-B-STTHHHHHHHHTT--HHHHHHHHHHHHHS-TT-/---HHHHHHHGGGTHHHH-TTS--SSTTSPP-TT--HHHHHHHHHHHHTT-B-STTHHHHHHHHTT--HHHHHHHHHHHHHS-TT-/---HHHHHHHGGGTHHHH-TTS--SSTTSPP-TT--HHHHHHHHHHHHTT-B-STTHHHHHHHHTT--HHHHHHHHHHHHHS-SS--/---HHHHHHHTHHHHHHH-TTS--SSTTSPP-TT--HHHHHHHHHHHHTT-B-STTHHHHHHHHTT--HHHHHHHHHHHHHS-TT-

Nearest PDB structures (foldseek):
  1cno-assembly1_A  TM=1.009E+00  e=2.066E-14  Marinobacter nauticus
  2zzs-assembly1_A  TM=9.893E-01  e=1.020E-09  Vibrio parahaemolyticus RIMD 2210633
  2zzs-assembly29_3  TM=9.897E-01  e=2.445E-09  Vibrio parahaemolyticus RIMD 2210633
  4o1w-assembly2_B  TM=9.819E-01  e=1.321E-08  Colwellia psychrerythraea 34H
  8uf3-assembly2_B  TM=9.552E-01  e=2.358E-06  Neisseria gonorrhoeae F62

InterPro domains:
  IPR009056 Cytochrome c-like domain [PF00034] (5-82)
  IPR009056 Cytochrome c-like domain [PS51007] (2-83)
  IPR036909 Cytochrome c-like domain superfamily [G3DSA:1.10.760.10] (1-86)
  IPR036909 Cytochrome c-like domain superfamily [SSF46626] (12-84)
  IPR050597 Cytochrome c Oxidase Subunit [PTHR33751] (5-84)

CATH classification: 1.10.760.10